Protein AF-R6VUS2-F1 (afdb_monomer_lite)

Structure (mmCIF, N/CA/C/O backbone):
data_AF-R6VUS2-F1
#
_entry.id   AF-R6VUS2-F1
#
loop_
_atom_site.group_PDB
_atom_site.id
_atom_site.type_symbol
_atom_site.label_atom_id
_atom_site.label_alt_id
_atom_site.label_comp_id
_atom_site.label_asym_id
_atom_site.label_entity_id
_atom_site.label_seq_id
_atom_site.pdbx_PDB_ins_code
_atom_site.Cartn_x
_atom_site.Cartn_y
_atom_site.Cartn_z
_atom_site.occupancy
_atom_site.B_iso_or_equiv
_atom_site.auth_seq_id
_atom_site.auth_comp_id
_atom_site.auth_asym_id
_atom_site.auth_atom_id
_atom_site.pdbx_PDB_model_num
ATOM 1 N N . MET A 1 1 ? 13.619 -43.201 13.641 1.00 52.66 1 MET A N 1
ATOM 2 C CA . MET A 1 1 ? 14.457 -43.171 12.416 1.00 52.66 1 MET A CA 1
ATOM 3 C C . MET A 1 1 ? 14.618 -41.769 11.787 1.00 52.66 1 MET A C 1
ATOM 5 O O . MET A 1 1 ? 14.800 -41.668 10.583 1.00 52.66 1 MET A O 1
ATOM 9 N N . ALA A 1 2 ? 14.628 -40.677 12.569 1.00 48.00 2 ALA A N 1
ATOM 10 C CA . ALA A 1 2 ? 14.890 -39.317 12.052 1.00 48.00 2 ALA A CA 1
ATOM 11 C C . ALA A 1 2 ? 16.218 -38.716 12.563 1.00 48.00 2 ALA A C 1
ATOM 13 O O . ALA A 1 2 ? 16.852 -37.938 11.860 1.00 48.00 2 ALA A O 1
ATOM 14 N N . GLY A 1 3 ? 16.709 -39.147 13.734 1.00 49.22 3 GLY A N 1
ATOM 15 C CA . GLY A 1 3 ? 17.980 -38.662 14.292 1.00 49.22 3 GLY A CA 1
ATOM 16 C C . GLY A 1 3 ? 19.240 -39.183 13.586 1.00 49.22 3 GLY A C 1
ATOM 17 O O . GLY A 1 3 ? 20.263 -38.506 13.596 1.00 49.22 3 GLY A O 1
ATOM 18 N N . LEU A 1 4 ? 19.175 -40.353 12.935 1.00 50.75 4 LEU A N 1
ATOM 19 C CA . LEU A 1 4 ? 20.341 -40.953 12.269 1.00 50.75 4 LEU A CA 1
ATOM 20 C C . LEU A 1 4 ? 20.670 -40.274 10.927 1.00 50.75 4 LEU A C 1
ATOM 22 O O . LEU A 1 4 ? 21.834 -40.155 10.569 1.00 50.75 4 LEU A O 1
ATOM 26 N N . ARG A 1 5 ? 19.655 -39.771 10.208 1.00 51.59 5 ARG A N 1
ATOM 27 C CA . ARG A 1 5 ? 19.826 -39.120 8.895 1.00 51.59 5 ARG A CA 1
ATOM 28 C C . ARG A 1 5 ? 20.395 -37.703 9.008 1.00 51.59 5 ARG A C 1
ATOM 30 O O . ARG A 1 5 ? 21.148 -37.281 8.140 1.00 51.59 5 ARG A O 1
ATOM 37 N N . PHE A 1 6 ? 20.101 -37.005 10.106 1.00 54.31 6 PHE A N 1
ATOM 38 C CA . PHE A 1 6 ? 20.651 -35.674 10.370 1.00 54.31 6 PHE A CA 1
ATOM 39 C C . PHE A 1 6 ? 22.139 -35.730 10.751 1.00 54.31 6 PHE A C 1
ATOM 41 O O . PHE A 1 6 ? 22.929 -34.921 10.277 1.00 54.31 6 PHE A O 1
ATOM 48 N N . LYS A 1 7 ? 22.556 -36.742 11.526 1.00 53.44 7 LYS A N 1
ATOM 49 C CA . LYS A 1 7 ? 23.974 -36.932 11.882 1.00 53.44 7 LYS A CA 1
ATOM 50 C C . LYS A 1 7 ? 24.839 -37.356 10.688 1.00 53.44 7 LYS A C 1
ATOM 52 O O . LYS A 1 7 ? 25.991 -36.947 10.610 1.00 53.44 7 LYS A O 1
ATOM 57 N N . LEU A 1 8 ? 24.276 -38.105 9.736 1.00 51.94 8 LEU A N 1
ATOM 58 C CA . LEU A 1 8 ? 24.976 -38.536 8.518 1.00 51.94 8 LEU A CA 1
ATOM 59 C C . LEU A 1 8 ? 25.176 -37.388 7.511 1.00 51.94 8 LEU A C 1
ATOM 61 O O . LEU A 1 8 ? 26.217 -37.318 6.869 1.00 51.94 8 LEU A O 1
ATOM 65 N N . LEU A 1 9 ? 24.228 -36.445 7.433 1.00 54.88 9 LEU A N 1
ATOM 66 C CA . LEU A 1 9 ? 24.361 -35.231 6.614 1.00 54.88 9 LEU A CA 1
ATOM 67 C C . LEU A 1 9 ? 25.380 -34.233 7.182 1.00 54.88 9 LEU A C 1
ATOM 69 O O . LEU A 1 9 ? 26.104 -33.602 6.418 1.00 54.88 9 LEU A O 1
ATOM 73 N N . VAL A 1 10 ? 25.486 -34.128 8.510 1.00 60.00 10 VAL A N 1
ATOM 74 C CA . VAL A 1 10 ? 26.499 -33.275 9.158 1.00 60.00 10 VAL A CA 1
ATOM 75 C C . VAL A 1 10 ? 27.907 -33.872 9.020 1.00 60.00 10 VAL A C 1
ATOM 77 O O . VAL A 1 10 ? 28.860 -33.129 8.810 1.00 60.00 10 VAL A O 1
ATOM 80 N N . LEU A 1 11 ? 28.045 -35.204 9.043 1.00 48.25 11 LEU A N 1
ATOM 81 C CA . LEU A 1 11 ? 29.319 -35.884 8.765 1.00 48.25 11 LEU A CA 1
ATOM 82 C C . LEU A 1 11 ? 29.769 -35.729 7.301 1.00 48.25 11 LEU A C 1
ATOM 84 O O . LEU A 1 11 ? 30.950 -35.506 7.054 1.00 48.25 11 LEU A O 1
ATOM 88 N N . LEU A 1 12 ? 28.841 -35.757 6.339 1.00 51.31 12 LEU A N 1
ATOM 89 C CA . LEU A 1 12 ? 29.147 -35.518 4.920 1.00 51.31 12 LEU A CA 1
ATOM 90 C C . LEU A 1 12 ? 29.559 -34.065 4.631 1.00 51.31 12 LEU A C 1
ATOM 92 O O . LEU A 1 12 ? 30.452 -33.842 3.820 1.00 51.31 12 LEU A O 1
ATOM 96 N N . ALA A 1 13 ? 28.974 -33.088 5.333 1.00 49.59 13 ALA A N 1
ATOM 97 C CA . ALA A 1 13 ? 29.361 -31.679 5.224 1.00 49.59 13 ALA A CA 1
ATOM 98 C C . ALA A 1 13 ? 30.714 -31.366 5.899 1.00 49.59 13 ALA A C 1
ATOM 100 O O . ALA A 1 13 ? 31.415 -30.443 5.484 1.00 49.59 13 ALA A O 1
ATOM 101 N N . ALA A 1 14 ? 31.110 -32.142 6.913 1.00 47.12 14 ALA A N 1
ATOM 102 C CA . ALA A 1 14 ? 32.414 -32.002 7.561 1.00 47.12 14 ALA A CA 1
ATOM 103 C C . ALA A 1 14 ? 33.563 -32.573 6.705 1.00 47.12 14 ALA A C 1
ATOM 105 O O . ALA A 1 14 ? 34.661 -32.023 6.717 1.00 47.12 14 ALA A O 1
ATOM 106 N N . CYS A 1 15 ? 33.318 -33.618 5.903 1.00 42.50 15 CYS A N 1
ATOM 107 C CA . CYS A 1 15 ? 34.338 -34.198 5.020 1.00 42.50 15 CYS A CA 1
ATOM 108 C C . CYS A 1 15 ? 34.670 -33.335 3.787 1.00 42.50 15 CYS A C 1
ATOM 110 O O . CYS A 1 15 ? 35.745 -33.491 3.217 1.00 42.50 15 CYS A O 1
ATOM 112 N N . THR A 1 16 ? 33.808 -32.395 3.388 1.00 48.53 16 THR A N 1
ATOM 113 C CA . THR A 1 16 ? 34.074 -31.483 2.256 1.00 48.53 16 THR A CA 1
ATOM 114 C C . THR A 1 16 ? 34.895 -30.245 2.629 1.00 48.53 16 THR A C 1
ATOM 116 O O . THR A 1 16 ? 35.288 -29.491 1.746 1.00 48.53 16 THR A O 1
ATOM 119 N N . LEU A 1 17 ? 35.178 -30.032 3.919 1.00 41.56 17 LEU A N 1
ATOM 120 C CA . LEU A 1 17 ? 35.968 -28.897 4.421 1.00 41.56 17 LEU A CA 1
ATOM 121 C C . LEU A 1 17 ? 37.451 -29.239 4.657 1.00 41.56 17 LEU A C 1
ATOM 123 O O . LEU A 1 17 ? 38.183 -28.438 5.232 1.00 41.56 17 LEU A O 1
ATOM 127 N N . TRP A 1 18 ? 37.900 -30.415 4.207 1.00 40.88 18 TRP A N 1
ATOM 128 C CA . TRP A 1 18 ? 39.264 -30.921 4.415 1.00 40.88 18 TRP A CA 1
ATOM 129 C C . TRP A 1 18 ? 39.980 -31.323 3.117 1.00 40.88 18 TRP A C 1
ATOM 131 O O . TRP A 1 18 ? 40.855 -32.185 3.115 1.00 40.88 18 TRP A O 1
ATOM 141 N N . LEU A 1 19 ? 39.629 -30.680 2.001 1.00 40.00 19 LEU A N 1
ATOM 142 C CA . LEU A 1 19 ? 40.440 -30.723 0.784 1.00 40.00 19 LEU A CA 1
ATOM 143 C C . LEU A 1 19 ? 41.383 -29.510 0.783 1.00 40.00 19 LEU A C 1
ATOM 145 O O . LEU A 1 19 ? 40.893 -28.379 0.835 1.00 40.00 19 LEU A O 1
ATOM 149 N N . PRO A 1 20 ? 42.715 -29.700 0.746 1.00 38.03 20 PRO A N 1
ATOM 150 C CA . PRO A 1 20 ? 43.631 -28.585 0.586 1.00 38.03 20 PRO A CA 1
ATOM 151 C C . PRO A 1 20 ? 43.465 -28.010 -0.824 1.00 38.03 20 PRO A C 1
ATOM 153 O O . PRO A 1 20 ? 43.465 -28.733 -1.819 1.00 38.03 20 PRO A O 1
ATOM 156 N N . ALA A 1 21 ? 43.297 -26.694 -0.894 1.00 49.09 21 ALA A N 1
ATOM 157 C CA . ALA A 1 21 ? 43.371 -25.939 -2.131 1.00 49.09 21 ALA A CA 1
ATOM 158 C C . ALA A 1 21 ? 44.828 -25.940 -2.612 1.00 49.09 21 ALA A C 1
ATOM 160 O O . ALA A 1 21 ? 45.672 -25.293 -1.992 1.00 49.09 21 ALA A O 1
ATOM 161 N N . GLU A 1 22 ? 45.136 -26.651 -3.698 1.00 38.44 22 GLU A N 1
ATOM 162 C CA . GLU A 1 22 ? 46.419 -26.460 -4.372 1.00 38.44 22 GLU A CA 1
ATOM 163 C C . GLU A 1 22 ? 46.336 -25.280 -5.336 1.00 38.44 22 GLU A C 1
ATOM 165 O O . GLU A 1 22 ? 45.562 -25.237 -6.295 1.00 38.44 22 GLU A O 1
ATOM 170 N N . ALA A 1 23 ? 47.136 -24.285 -4.977 1.00 38.50 23 ALA A N 1
ATOM 171 C CA . ALA A 1 23 ? 47.310 -23.014 -5.626 1.00 38.50 23 ALA A CA 1
ATOM 172 C C . ALA A 1 23 ? 48.333 -23.094 -6.765 1.00 38.50 23 ALA A C 1
ATOM 174 O O . ALA A 1 23 ? 49.226 -23.940 -6.796 1.00 38.50 23 ALA A O 1
ATOM 175 N N . GLN A 1 24 ? 48.208 -22.115 -7.662 1.00 47.03 24 GLN A N 1
ATOM 176 C CA . GLN A 1 24 ? 49.230 -21.644 -8.593 1.00 47.03 24 GLN A CA 1
ATOM 177 C C . GLN A 1 24 ? 50.642 -21.754 -8.005 1.00 47.03 24 GLN A C 1
ATOM 179 O O . GLN A 1 24 ? 50.933 -21.121 -6.989 1.00 47.03 24 GLN A O 1
ATOM 184 N N . LEU A 1 25 ? 51.552 -22.450 -8.691 1.00 34.97 25 LEU A N 1
ATOM 185 C CA . LEU A 1 25 ? 52.969 -22.411 -8.341 1.00 34.97 25 LEU A CA 1
ATOM 186 C C . LEU A 1 25 ? 53.806 -21.677 -9.385 1.00 34.97 25 LEU A C 1
ATOM 188 O O . LEU A 1 25 ? 53.817 -21.973 -10.580 1.00 34.97 25 LEU A O 1
ATOM 192 N N . HIS A 1 26 ? 54.474 -20.659 -8.849 1.00 33.38 26 HIS A N 1
ATOM 193 C CA . HIS A 1 26 ? 55.425 -19.757 -9.466 1.00 33.38 26 HIS A CA 1
ATOM 194 C C . HIS A 1 26 ? 56.708 -20.473 -9.907 1.00 33.38 26 HIS A C 1
ATOM 196 O O . HIS A 1 26 ? 57.169 -21.431 -9.289 1.00 33.38 26 HIS A O 1
ATOM 202 N N . ARG A 1 27 ? 57.330 -19.919 -10.955 1.00 43.28 27 ARG A N 1
ATOM 203 C CA . ARG A 1 27 ? 58.706 -20.216 -11.377 1.00 43.28 27 ARG A CA 1
ATOM 204 C C . ARG A 1 27 ? 59.709 -19.843 -10.277 1.00 43.28 27 ARG A C 1
ATOM 206 O O . ARG A 1 27 ? 59.643 -18.740 -9.746 1.00 43.28 27 ARG A O 1
ATOM 213 N N . GLY A 1 28 ? 60.706 -20.698 -10.044 1.00 33.56 28 GLY A N 1
ATOM 214 C CA . GLY A 1 28 ? 61.878 -20.399 -9.214 1.00 33.56 28 GLY A CA 1
ATOM 215 C C . GLY A 1 28 ? 63.003 -21.422 -9.407 1.00 33.56 28 GLY A C 1
ATOM 216 O O . GLY A 1 28 ? 62.738 -22.590 -9.660 1.00 33.56 28 GLY A O 1
ATOM 217 N N . ALA A 1 29 ? 64.255 -20.963 -9.369 1.00 37.38 29 ALA A N 1
ATOM 218 C CA . ALA A 1 29 ? 65.429 -21.620 -9.940 1.00 37.38 29 ALA A CA 1
ATOM 219 C C . ALA A 1 29 ? 66.242 -22.523 -8.980 1.00 37.38 29 ALA A C 1
ATOM 221 O O . ALA A 1 29 ? 66.382 -22.217 -7.804 1.00 37.38 29 ALA A O 1
ATOM 222 N N . ARG A 1 30 ? 66.912 -23.518 -9.593 1.00 35.72 30 ARG A N 1
ATOM 223 C CA . ARG A 1 30 ? 68.215 -24.150 -9.256 1.00 35.72 30 ARG A CA 1
ATOM 224 C C . ARG A 1 30 ? 68.375 -25.091 -8.030 1.00 35.72 30 ARG A C 1
ATOM 226 O O . ARG A 1 30 ? 68.381 -24.675 -6.884 1.00 35.72 30 ARG A O 1
ATOM 233 N N . THR A 1 31 ? 68.734 -26.337 -8.391 1.00 39.16 31 THR A N 1
ATOM 234 C CA . THR A 1 31 ? 69.822 -27.225 -7.888 1.00 39.16 31 THR A CA 1
ATOM 235 C C . THR A 1 31 ? 69.866 -27.697 -6.427 1.00 39.16 31 THR A C 1
ATOM 237 O O . THR A 1 31 ? 70.234 -26.922 -5.556 1.00 39.16 31 THR A O 1
ATOM 240 N N . LEU A 1 32 ? 69.775 -29.023 -6.212 1.00 33.09 32 LEU A N 1
ATOM 241 C CA . LEU A 1 32 ? 70.903 -29.867 -5.756 1.00 33.09 32 LEU A CA 1
ATOM 242 C C . LEU A 1 32 ? 70.599 -31.377 -5.882 1.00 33.09 32 LEU A C 1
ATOM 244 O O . LEU A 1 32 ? 69.456 -31.799 -5.991 1.00 33.09 32 LEU A O 1
ATOM 248 N N . VAL A 1 33 ? 71.681 -32.153 -5.952 1.00 47.94 33 VAL A N 1
ATOM 249 C CA . VAL A 1 33 ? 71.861 -33.473 -6.579 1.00 47.94 33 VAL A CA 1
ATOM 250 C C . VAL A 1 33 ? 72.076 -34.581 -5.540 1.00 47.94 33 VAL A C 1
ATOM 252 O O . VAL A 1 33 ? 72.801 -34.349 -4.578 1.00 47.94 33 VAL A O 1
ATOM 255 N N . ARG A 1 34 ? 71.566 -35.796 -5.811 1.00 36.44 34 ARG A N 1
ATOM 256 C CA . ARG A 1 34 ? 72.145 -37.152 -5.564 1.00 36.44 34 ARG A CA 1
ATOM 257 C C . ARG A 1 34 ? 70.986 -38.149 -5.466 1.00 36.44 34 ARG A C 1
ATOM 259 O O . ARG A 1 34 ? 70.006 -37.864 -4.806 1.00 36.44 34 ARG A O 1
ATOM 266 N N . GLY A 1 35 ? 71.005 -39.343 -6.028 1.00 40.97 35 GLY A N 1
ATOM 267 C CA . GLY A 1 35 ? 71.994 -40.074 -6.796 1.00 40.97 35 GLY A CA 1
ATOM 268 C C . GLY A 1 35 ? 71.340 -41.424 -7.076 1.00 40.97 35 GLY A C 1
ATOM 269 O O . GLY A 1 35 ? 71.071 -42.181 -6.153 1.00 40.97 35 GLY A O 1
ATOM 270 N N . GLY A 1 36 ? 71.029 -41.682 -8.337 1.00 38.06 36 GLY A N 1
ATOM 271 C CA . GLY A 1 36 ? 70.563 -42.967 -8.836 1.00 38.06 36 GLY A CA 1
ATOM 272 C C . GLY A 1 36 ? 71.149 -43.088 -10.227 1.00 38.06 36 GLY A C 1
ATOM 273 O O . GLY A 1 36 ? 70.989 -42.170 -11.032 1.00 38.06 36 GLY A O 1
ATOM 274 N N . GLN A 1 37 ? 71.945 -44.129 -10.455 1.00 40.22 37 GLN A N 1
ATOM 275 C CA . GLN A 1 37 ? 72.595 -44.365 -11.737 1.00 40.22 37 GLN A CA 1
ATOM 276 C C . GLN A 1 37 ? 71.532 -44.375 -12.839 1.00 40.22 37 GLN A C 1
ATOM 278 O O . GLN A 1 37 ? 70.683 -45.259 -12.881 1.00 40.22 37 GLN A O 1
ATOM 283 N N . PHE A 1 38 ? 71.574 -43.375 -13.718 1.00 38.44 38 PHE A N 1
ATOM 284 C CA . PHE A 1 38 ? 70.884 -43.459 -14.994 1.00 38.44 38 PHE A CA 1
ATOM 285 C C . PHE A 1 38 ? 71.648 -44.470 -15.843 1.00 38.44 38 PHE A C 1
ATOM 287 O O . PHE A 1 38 ? 72.820 -44.243 -16.166 1.00 38.44 38 PHE A O 1
ATOM 294 N N . GLU A 1 39 ? 70.991 -45.572 -16.200 1.00 45.97 39 GLU A N 1
ATOM 295 C CA . GLU A 1 39 ? 71.423 -46.384 -17.332 1.00 45.97 39 GLU A CA 1
ATOM 296 C C . GLU A 1 39 ? 71.549 -45.450 -18.536 1.00 45.97 39 GLU A C 1
ATOM 298 O O . GLU A 1 39 ? 70.595 -44.775 -18.932 1.00 45.97 39 GLU A O 1
ATOM 303 N N . LYS A 1 40 ? 72.763 -45.342 -19.084 1.00 42.47 40 LYS A N 1
ATOM 304 C CA . LYS A 1 40 ? 72.964 -44.653 -20.355 1.00 42.47 40 LYS A CA 1
ATOM 305 C C . LYS A 1 40 ? 72.230 -45.477 -21.412 1.00 42.47 40 LYS A C 1
ATOM 307 O O . LYS A 1 40 ? 72.618 -46.628 -21.606 1.00 42.47 40 LYS A O 1
ATOM 312 N N . PRO A 1 41 ? 71.207 -44.931 -22.089 1.00 51.41 41 PRO A N 1
ATOM 313 C CA . PRO A 1 41 ? 70.565 -45.660 -23.162 1.00 51.41 41 PRO A CA 1
ATOM 314 C C . PRO A 1 41 ? 71.579 -45.825 -24.291 1.00 51.41 41 PRO A C 1
ATOM 316 O O . PRO A 1 41 ? 72.251 -44.869 -24.695 1.00 51.41 41 PRO A O 1
ATOM 319 N N . ASP A 1 42 ? 71.700 -47.062 -24.748 1.00 49.88 42 ASP A N 1
ATOM 320 C CA . ASP A 1 42 ? 72.625 -47.482 -25.784 1.00 49.88 42 ASP A CA 1
ATOM 321 C C . ASP A 1 42 ? 72.345 -46.696 -27.079 1.00 49.88 42 ASP A C 1
ATOM 323 O O . ASP A 1 42 ? 71.223 -46.670 -27.599 1.00 49.88 42 ASP A O 1
ATOM 327 N N . SER A 1 43 ? 73.348 -45.982 -27.591 1.00 55.09 43 SER A N 1
ATOM 328 C CA . SER A 1 43 ? 73.176 -45.003 -28.676 1.00 55.09 43 SER A CA 1
ATOM 329 C C . SER A 1 43 ? 72.853 -45.641 -30.033 1.00 55.09 43 SER A C 1
ATOM 331 O O . SER A 1 43 ? 72.500 -44.927 -30.974 1.00 55.09 43 SER A O 1
ATOM 333 N N . LEU A 1 44 ? 72.897 -46.973 -30.130 1.00 50.31 44 LEU A N 1
ATOM 334 C CA . LEU A 1 44 ? 72.596 -47.735 -31.343 1.00 50.31 44 LEU A CA 1
ATOM 335 C C . LEU A 1 44 ? 71.118 -48.152 -31.485 1.00 50.31 44 LEU A C 1
ATOM 337 O O . LEU A 1 44 ? 70.710 -48.545 -32.578 1.00 50.31 44 LEU A O 1
ATOM 341 N N . GLN A 1 45 ? 70.277 -48.010 -30.449 1.00 49.25 45 GLN A N 1
ATOM 342 C CA . GLN A 1 45 ? 68.838 -48.334 -30.544 1.00 49.25 45 GLN A CA 1
ATOM 343 C C . GLN A 1 45 ? 67.974 -47.190 -31.112 1.00 49.25 45 GLN A C 1
ATOM 345 O O . GLN A 1 45 ? 66.889 -47.423 -31.644 1.00 49.25 45 GLN A O 1
ATOM 350 N N . ARG A 1 46 ? 68.474 -45.946 -31.100 1.00 50.25 46 ARG A N 1
ATOM 351 C CA . ARG A 1 46 ? 67.700 -44.746 -31.483 1.00 50.25 46 ARG A CA 1
ATOM 352 C C . ARG A 1 46 ? 67.334 -44.679 -32.977 1.00 50.25 46 ARG A C 1
ATOM 354 O O . ARG A 1 46 ? 66.373 -44.004 -33.349 1.00 50.25 46 ARG A O 1
ATOM 361 N N . GLN A 1 47 ? 68.067 -45.378 -33.845 1.00 51.47 47 GLN A N 1
ATOM 362 C CA . GLN A 1 47 ? 67.834 -45.332 -35.295 1.00 51.47 47 GLN A CA 1
ATOM 363 C C . GLN A 1 47 ? 66.775 -46.320 -35.802 1.00 51.47 47 GLN A C 1
ATOM 365 O O . GLN A 1 47 ? 66.199 -46.074 -36.858 1.00 51.47 47 GLN A O 1
ATOM 370 N N . ARG A 1 48 ? 66.473 -47.401 -35.069 1.00 53.94 48 ARG A N 1
ATOM 371 C CA . ARG A 1 48 ? 65.465 -48.390 -35.502 1.00 53.94 48 ARG A CA 1
ATOM 372 C C . ARG A 1 48 ? 64.054 -48.051 -35.015 1.00 53.94 48 ARG A C 1
ATOM 374 O O . ARG A 1 48 ? 63.100 -48.253 -35.761 1.00 53.94 48 ARG A O 1
ATOM 381 N N . ASP A 1 49 ? 63.930 -47.432 -33.841 1.00 55.25 49 ASP A N 1
ATOM 382 C CA . ASP A 1 49 ? 62.619 -47.094 -33.267 1.00 55.25 49 ASP A CA 1
ATOM 383 C C . ASP A 1 49 ? 62.094 -45.712 -33.671 1.00 55.25 49 ASP A C 1
ATOM 385 O O . ASP A 1 49 ? 60.889 -45.481 -33.635 1.00 55.25 49 ASP A O 1
ATOM 389 N N . SER A 1 50 ? 62.949 -44.797 -34.138 1.00 62.50 50 SER A N 1
ATOM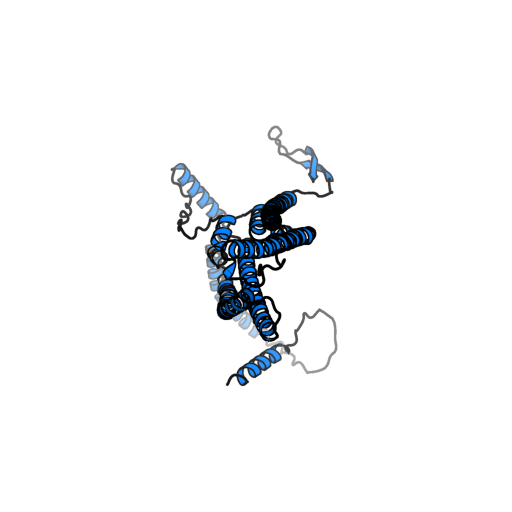 390 C CA . SER A 1 50 ? 62.499 -43.485 -34.634 1.00 62.50 50 SER A CA 1
ATOM 391 C C . SER A 1 50 ? 61.682 -43.592 -35.920 1.00 62.50 50 SER A C 1
ATOM 393 O O . SER A 1 50 ? 60.717 -42.850 -36.082 1.00 62.50 50 SER A O 1
ATOM 395 N N . LEU A 1 51 ? 62.007 -44.545 -36.798 1.00 64.81 51 LEU A N 1
ATOM 396 C CA . LEU A 1 51 ? 61.215 -44.819 -37.998 1.00 64.81 51 LEU A CA 1
ATOM 397 C C . LEU A 1 51 ? 59.855 -45.416 -37.643 1.00 64.81 51 LEU A C 1
ATOM 399 O O . LEU A 1 51 ? 58.846 -44.961 -38.166 1.00 64.81 51 LEU A O 1
ATOM 403 N N . ARG A 1 52 ? 59.812 -46.359 -36.697 1.00 66.69 52 ARG A N 1
ATOM 404 C CA . ARG A 1 52 ? 58.564 -46.999 -36.266 1.00 66.69 52 ARG A CA 1
ATOM 405 C C . ARG A 1 52 ? 57.650 -46.031 -35.515 1.00 66.69 52 ARG A C 1
ATOM 407 O O . ARG A 1 52 ? 56.447 -46.022 -35.740 1.00 66.69 52 ARG A O 1
ATOM 414 N N . VAL A 1 53 ? 58.218 -45.165 -34.676 1.00 70.94 53 VAL A N 1
ATOM 415 C CA . VAL A 1 53 ? 57.478 -44.090 -34.000 1.00 70.94 53 VAL A CA 1
ATOM 416 C C . VAL A 1 53 ? 57.016 -43.025 -34.997 1.00 70.94 53 VAL A C 1
ATOM 418 O O . VAL A 1 53 ? 55.881 -42.572 -34.899 1.00 70.94 53 VAL A O 1
ATOM 421 N N . ALA A 1 54 ? 57.837 -42.649 -35.983 1.00 73.50 54 ALA A N 1
ATOM 422 C CA . ALA A 1 54 ? 57.433 -41.714 -37.036 1.00 73.50 54 ALA A CA 1
ATOM 423 C C . ALA A 1 54 ? 56.341 -42.298 -37.946 1.00 73.50 54 ALA A C 1
ATOM 425 O O . ALA A 1 54 ? 55.457 -41.573 -38.397 1.00 73.50 54 ALA A O 1
ATOM 426 N N . GLU A 1 55 ? 56.378 -43.604 -38.197 1.00 78.25 55 GLU A N 1
ATOM 427 C CA . GLU A 1 55 ? 55.363 -44.324 -38.958 1.00 78.25 55 GLU A CA 1
ATOM 428 C C . GLU A 1 55 ? 54.045 -44.412 -38.184 1.00 78.25 55 GLU A C 1
ATOM 430 O O . GLU A 1 55 ? 53.002 -44.065 -38.731 1.00 78.25 55 GLU A O 1
ATOM 435 N N . ILE A 1 56 ? 54.089 -44.738 -36.889 1.00 78.31 56 ILE A N 1
ATOM 436 C CA . ILE A 1 56 ? 52.915 -44.710 -36.003 1.00 78.31 56 ILE A CA 1
ATOM 437 C C . ILE A 1 56 ? 52.349 -43.288 -35.886 1.00 78.31 56 ILE A C 1
ATOM 439 O O . ILE A 1 56 ? 51.140 -43.099 -35.978 1.00 78.31 56 ILE A O 1
ATOM 443 N N . ALA A 1 57 ? 53.201 -42.269 -35.747 1.00 76.38 57 ALA A N 1
ATOM 444 C CA . ALA A 1 57 ? 52.767 -40.875 -35.700 1.00 76.38 57 ALA A CA 1
ATOM 445 C C . ALA A 1 57 ? 52.114 -40.432 -37.018 1.00 76.38 57 ALA A C 1
ATOM 447 O O . ALA A 1 57 ? 51.100 -39.743 -36.986 1.00 76.38 57 ALA A O 1
ATOM 448 N N . ARG A 1 58 ? 52.636 -40.865 -38.175 1.00 78.19 58 ARG A N 1
ATOM 449 C CA . ARG A 1 58 ? 51.999 -40.621 -39.480 1.00 78.19 58 ARG A CA 1
ATOM 450 C C . ARG A 1 58 ? 50.685 -41.371 -39.642 1.00 78.19 58 ARG A C 1
ATOM 452 O O . ARG A 1 58 ? 49.761 -40.818 -40.226 1.00 78.19 58 ARG A O 1
ATOM 459 N N . GLN A 1 59 ? 50.590 -42.597 -39.136 1.00 81.06 59 GLN A N 1
ATOM 460 C CA . GLN A 1 59 ? 49.339 -43.354 -39.142 1.00 81.06 59 GLN A CA 1
ATOM 461 C C . GLN A 1 59 ? 48.284 -42.645 -38.288 1.00 81.06 59 GLN A C 1
ATOM 463 O O . GLN A 1 59 ? 47.186 -42.396 -38.776 1.00 81.06 59 GLN A O 1
ATOM 468 N N . ILE A 1 60 ? 48.642 -42.208 -37.078 1.00 77.06 60 ILE A N 1
ATOM 469 C CA . ILE A 1 60 ? 47.755 -41.432 -36.202 1.00 77.06 60 ILE A CA 1
ATOM 470 C C . ILE A 1 60 ? 47.354 -40.102 -36.856 1.00 77.06 60 ILE A C 1
ATOM 472 O O . ILE A 1 60 ? 46.169 -39.790 -36.891 1.00 77.06 60 ILE A O 1
ATOM 476 N N . ASP A 1 61 ? 48.302 -39.351 -37.425 1.00 79.31 61 ASP A N 1
ATOM 477 C CA . ASP A 1 61 ? 48.017 -38.086 -38.119 1.00 79.31 61 ASP A CA 1
ATOM 478 C C . ASP A 1 61 ? 47.094 -38.303 -39.328 1.00 79.31 61 ASP A C 1
ATOM 480 O O . ASP A 1 61 ? 46.160 -37.538 -39.545 1.00 79.31 61 ASP A O 1
ATOM 484 N N . SER A 1 62 ? 47.285 -39.392 -40.082 1.00 78.75 62 SER A N 1
ATOM 485 C CA . SER A 1 62 ? 46.428 -39.737 -41.222 1.00 78.75 62 SER A CA 1
ATOM 486 C C . SER A 1 62 ? 45.006 -40.126 -40.813 1.00 78.75 62 SER A C 1
ATOM 488 O O . SER A 1 62 ? 44.059 -39.737 -41.495 1.00 78.75 62 SER A O 1
ATOM 490 N N . MET A 1 63 ? 44.848 -40.834 -39.688 1.00 77.88 63 MET A N 1
ATOM 491 C CA . MET A 1 63 ? 43.539 -41.194 -39.139 1.00 77.88 63 MET A CA 1
ATOM 492 C C . MET A 1 63 ? 42.823 -39.954 -38.598 1.00 77.88 63 MET A C 1
ATOM 494 O O . MET A 1 63 ? 41.670 -39.714 -38.940 1.00 77.88 63 MET A O 1
ATOM 498 N N . ALA A 1 64 ? 43.534 -39.112 -37.844 1.00 76.25 64 ALA A N 1
ATOM 499 C CA . ALA A 1 64 ? 42.977 -37.890 -37.275 1.00 76.25 64 ALA A CA 1
ATOM 500 C C . ALA A 1 64 ? 42.593 -36.860 -38.352 1.00 76.25 64 ALA A C 1
ATOM 502 O O . ALA A 1 64 ? 41.648 -36.098 -38.170 1.00 76.25 64 ALA A O 1
ATOM 503 N N . ARG A 1 65 ? 43.286 -36.833 -39.500 1.00 79.69 65 ARG A N 1
ATOM 504 C CA . ARG A 1 65 ? 43.008 -35.885 -40.593 1.00 79.69 65 ARG A CA 1
ATOM 505 C C . ARG A 1 65 ? 41.587 -36.003 -41.143 1.00 79.69 65 ARG A C 1
ATOM 507 O O . ARG A 1 65 ? 41.010 -34.988 -41.525 1.00 79.69 65 ARG A O 1
ATOM 514 N N . ALA A 1 66 ? 41.047 -37.221 -41.204 1.00 77.12 66 ALA A N 1
ATOM 515 C CA . ALA A 1 66 ? 39.688 -37.463 -41.677 1.00 77.12 66 ALA A CA 1
ATOM 516 C C . ALA A 1 66 ? 38.654 -36.889 -40.697 1.00 77.12 66 ALA A C 1
ATOM 518 O O . ALA A 1 66 ? 37.747 -36.171 -41.120 1.00 77.12 66 ALA A O 1
ATOM 519 N N . ASP A 1 67 ? 38.859 -37.114 -39.398 1.00 76.94 67 ASP A N 1
ATOM 520 C CA . ASP A 1 67 ? 37.994 -36.593 -38.336 1.00 76.94 67 ASP A CA 1
ATOM 521 C C . ASP A 1 67 ? 38.064 -35.058 -38.259 1.00 76.94 67 ASP A C 1
ATOM 523 O O . ASP A 1 67 ? 37.035 -34.386 -38.247 1.00 76.94 67 ASP A O 1
ATOM 527 N N . TYR A 1 68 ? 39.264 -34.471 -38.341 1.00 81.44 68 TYR A N 1
ATOM 528 C CA . TYR A 1 68 ? 39.435 -33.012 -38.367 1.00 81.44 68 TYR A CA 1
ATOM 529 C C . TYR A 1 68 ? 38.805 -32.350 -39.599 1.00 81.44 68 TYR A C 1
ATOM 531 O O . TYR A 1 68 ? 38.295 -31.229 -39.508 1.00 81.44 68 TYR A O 1
ATOM 539 N N . ALA A 1 69 ? 38.846 -33.013 -40.758 1.00 81.56 69 ALA A N 1
ATOM 540 C CA . ALA A 1 69 ? 38.219 -32.514 -41.978 1.00 81.56 69 ALA A CA 1
ATOM 541 C C . ALA A 1 69 ? 36.687 -32.565 -41.884 1.00 81.56 69 ALA A C 1
ATOM 543 O O . ALA A 1 69 ? 36.024 -31.611 -42.295 1.00 81.56 69 ALA A O 1
ATOM 544 N N . ALA A 1 70 ? 36.133 -33.634 -41.304 1.00 81.88 70 ALA A N 1
ATOM 545 C CA . ALA A 1 70 ? 34.702 -33.763 -41.045 1.00 81.88 70 ALA A CA 1
ATOM 546 C C . ALA A 1 70 ? 34.206 -32.704 -40.047 1.00 81.88 70 ALA A C 1
ATOM 548 O O . ALA A 1 70 ? 33.215 -32.028 -40.325 1.00 81.88 70 ALA A O 1
ATOM 549 N N . ASP A 1 71 ? 34.933 -32.482 -38.949 1.00 81.81 71 ASP A N 1
ATOM 550 C CA . ASP A 1 71 ? 34.604 -31.451 -37.958 1.00 81.81 71 ASP A CA 1
ATOM 551 C C . ASP A 1 71 ? 34.712 -30.042 -38.547 1.00 81.81 71 ASP A C 1
ATOM 553 O O . ASP A 1 71 ? 33.843 -29.198 -38.326 1.00 81.81 71 ASP A O 1
ATOM 557 N N . SER A 1 72 ? 35.735 -29.782 -39.364 1.00 77.31 72 SER A N 1
ATOM 558 C CA . SER A 1 72 ? 35.888 -28.489 -40.040 1.00 77.31 72 SER A CA 1
ATOM 559 C C . SER A 1 72 ? 34.764 -28.232 -41.045 1.00 77.31 72 SER A C 1
ATOM 561 O O . SER A 1 72 ? 34.259 -27.112 -41.126 1.00 77.31 72 SER A O 1
ATOM 563 N N . ALA A 1 73 ? 34.327 -29.262 -41.777 1.00 81.25 73 ALA A N 1
ATOM 564 C CA . ALA A 1 73 ? 33.186 -29.172 -42.684 1.00 81.25 73 ALA A CA 1
ATOM 565 C C . ALA A 1 73 ? 31.864 -28.970 -41.922 1.00 81.25 73 ALA A C 1
ATOM 567 O O . ALA A 1 73 ? 31.031 -28.162 -42.337 1.00 81.25 73 ALA A O 1
ATOM 568 N N . ALA A 1 74 ? 31.691 -29.632 -40.774 1.00 78.38 74 ALA A N 1
ATOM 569 C CA . ALA A 1 74 ? 30.537 -29.442 -39.902 1.00 78.38 74 ALA A CA 1
ATOM 570 C C . ALA A 1 74 ? 30.490 -28.012 -39.333 1.00 78.38 74 ALA A C 1
ATOM 572 O O . ALA A 1 74 ? 29.456 -27.350 -39.425 1.00 78.38 74 ALA A O 1
ATOM 573 N N . VAL A 1 75 ? 31.612 -27.486 -38.832 1.00 77.88 75 VAL A N 1
ATOM 574 C CA . VAL A 1 75 ? 31.716 -26.100 -38.339 1.00 77.88 75 VAL A CA 1
ATOM 575 C C . VAL A 1 75 ? 31.489 -25.089 -39.465 1.00 77.88 75 VAL A C 1
ATOM 577 O O . VAL A 1 75 ? 30.790 -24.101 -39.257 1.00 77.88 75 VAL A O 1
ATOM 580 N N . ALA A 1 76 ? 32.013 -25.342 -40.668 1.00 77.06 76 ALA A N 1
ATOM 581 C CA . ALA A 1 76 ? 31.767 -24.495 -41.833 1.00 77.06 76 ALA A CA 1
ATOM 582 C C . ALA A 1 76 ? 30.282 -24.479 -42.230 1.00 77.06 76 ALA A C 1
ATOM 584 O O . ALA A 1 76 ? 29.749 -23.416 -42.529 1.00 77.06 76 ALA A O 1
ATOM 585 N N . SER A 1 77 ? 29.588 -25.621 -42.155 1.00 73.81 77 SER A N 1
ATOM 586 C CA . SER A 1 77 ? 28.147 -25.700 -42.444 1.00 73.81 77 SER A CA 1
ATOM 587 C C . SER A 1 77 ? 27.269 -24.963 -41.423 1.00 73.81 77 SER A C 1
ATOM 589 O O . SER A 1 77 ? 26.164 -24.535 -41.747 1.00 73.81 77 SER A O 1
ATOM 591 N N . LEU A 1 78 ? 27.765 -24.791 -40.195 1.00 70.31 78 LEU A N 1
ATOM 592 C CA . LEU A 1 78 ? 27.091 -24.056 -39.122 1.00 70.31 78 LEU A CA 1
ATOM 593 C C . LEU A 1 78 ? 27.472 -22.569 -39.091 1.00 70.31 78 LEU A C 1
ATOM 595 O O . LEU A 1 78 ? 26.907 -21.808 -38.303 1.00 70.31 78 LEU A O 1
ATOM 599 N N . ARG A 1 79 ? 28.432 -22.142 -39.920 1.00 74.19 79 ARG A N 1
ATOM 600 C CA . ARG A 1 79 ? 28.932 -20.769 -39.942 1.00 74.19 79 ARG A CA 1
ATOM 601 C C . ARG A 1 79 ? 27.930 -19.862 -40.654 1.00 74.19 79 ARG A C 1
ATOM 603 O O . ARG A 1 79 ? 27.704 -19.975 -41.852 1.00 74.19 79 ARG A O 1
ATOM 610 N N . THR A 1 80 ? 27.356 -18.924 -39.913 1.00 70.75 80 THR A N 1
ATOM 611 C CA . THR A 1 80 ? 26.355 -17.967 -40.415 1.00 70.75 80 THR A CA 1
ATOM 612 C C . THR A 1 80 ? 26.950 -16.706 -41.039 1.00 70.75 80 THR A C 1
ATOM 614 O O . THR A 1 80 ? 26.218 -15.905 -41.613 1.00 70.75 80 THR A O 1
ATOM 617 N N . ASP A 1 81 ? 28.267 -16.534 -40.931 1.00 76.25 81 ASP A N 1
ATOM 618 C CA . ASP A 1 81 ? 28.949 -15.260 -41.183 1.00 76.25 81 ASP A CA 1
ATOM 619 C C . ASP A 1 81 ? 29.723 -15.255 -42.514 1.00 76.25 81 ASP A C 1
ATOM 621 O O . ASP A 1 81 ? 30.609 -14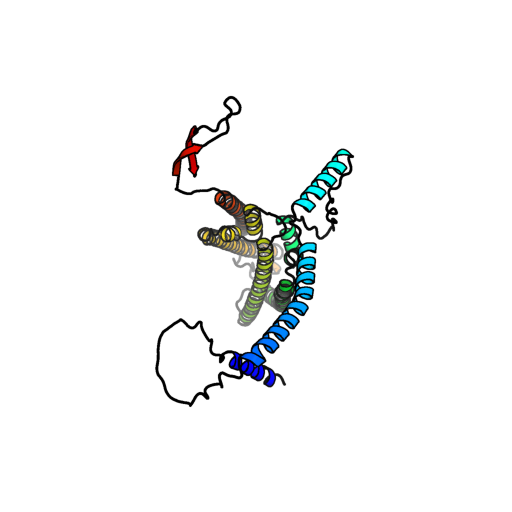.426 -42.721 1.00 76.25 81 ASP A O 1
ATOM 625 N N . ASP A 1 82 ? 29.454 -16.216 -43.402 1.00 80.69 82 ASP A N 1
ATOM 626 C CA . ASP A 1 82 ? 30.097 -16.277 -44.716 1.00 80.69 82 ASP A CA 1
ATOM 627 C C . ASP A 1 82 ? 29.561 -15.161 -45.626 1.00 80.69 82 ASP A C 1
ATOM 629 O O . ASP A 1 82 ? 28.384 -15.142 -45.998 1.00 80.69 82 ASP A O 1
ATOM 633 N N . LEU A 1 83 ? 30.440 -14.221 -45.980 1.00 77.38 83 LEU A N 1
ATOM 634 C CA . LEU A 1 83 ? 30.110 -13.030 -46.761 1.00 77.38 83 LEU A CA 1
ATOM 635 C C . LEU A 1 83 ? 29.483 -13.383 -48.112 1.00 77.38 83 LEU A C 1
ATOM 637 O O . LEU A 1 83 ? 28.517 -12.738 -48.503 1.00 77.38 83 LEU A O 1
ATOM 641 N N . HIS A 1 84 ? 29.970 -14.420 -48.798 1.00 81.38 84 HIS A N 1
ATOM 642 C CA . HIS A 1 84 ? 29.446 -14.803 -50.114 1.00 81.38 84 HIS A CA 1
ATOM 643 C C . HIS A 1 84 ? 28.017 -15.347 -50.039 1.00 81.38 84 HIS A C 1
ATOM 645 O O . HIS A 1 84 ? 27.182 -15.049 -50.897 1.00 81.38 84 HIS A O 1
ATOM 651 N N . LEU A 1 85 ? 27.720 -16.127 -48.997 1.00 81.31 85 LEU A N 1
ATOM 652 C CA . LEU A 1 85 ? 26.383 -16.658 -48.751 1.00 81.31 85 LEU A CA 1
ATOM 653 C C . LEU A 1 85 ? 25.428 -15.524 -48.361 1.00 81.31 85 LEU A C 1
ATOM 655 O O . LEU A 1 85 ? 24.316 -15.448 -48.884 1.00 81.31 85 LEU A O 1
ATOM 659 N N . LEU A 1 86 ? 25.870 -14.613 -47.489 1.00 81.31 86 LEU A N 1
ATOM 660 C CA . LEU A 1 86 ? 25.094 -13.440 -47.085 1.00 81.31 86 LEU A CA 1
ATOM 661 C C . LEU A 1 86 ? 24.780 -12.515 -48.266 1.00 81.31 86 LEU A C 1
ATOM 663 O O . LEU A 1 86 ? 23.640 -12.063 -48.378 1.00 81.31 86 LEU A O 1
ATOM 667 N N . ASP A 1 87 ? 25.748 -12.282 -49.152 1.00 85.12 87 ASP A N 1
ATOM 668 C CA . ASP A 1 87 ? 25.579 -11.457 -50.351 1.00 85.12 87 ASP A CA 1
ATOM 669 C C . ASP A 1 87 ? 24.610 -12.117 -51.346 1.00 85.12 87 ASP A C 1
ATOM 671 O O . ASP A 1 87 ? 23.645 -11.496 -51.789 1.00 85.12 87 ASP A O 1
ATOM 675 N N . SER A 1 88 ? 24.745 -13.432 -51.566 1.00 86.62 88 SER A N 1
ATOM 676 C CA . SER A 1 88 ? 23.816 -14.215 -52.400 1.00 86.62 88 SER A CA 1
ATOM 677 C C . SER A 1 88 ? 22.379 -14.196 -51.854 1.00 86.62 88 SER A C 1
ATOM 679 O O . SER A 1 88 ? 21.409 -14.069 -52.604 1.00 86.62 88 SER A O 1
ATOM 681 N N . LEU A 1 89 ? 22.209 -14.298 -50.530 1.00 83.44 89 LEU A N 1
ATOM 682 C CA . LEU A 1 89 ? 20.899 -14.181 -49.883 1.00 83.44 89 LEU A CA 1
ATOM 683 C C . LEU A 1 89 ? 20.337 -12.757 -49.964 1.00 83.44 89 LEU A C 1
ATOM 685 O O . LEU A 1 89 ? 19.120 -12.590 -50.079 1.00 83.44 89 LEU A O 1
ATOM 689 N N . ALA A 1 90 ? 21.188 -11.734 -49.875 1.00 82.31 90 ALA A N 1
ATOM 690 C CA . ALA A 1 90 ? 20.788 -10.338 -50.016 1.00 82.31 90 ALA A CA 1
ATOM 691 C C . ALA A 1 90 ? 20.314 -10.043 -51.444 1.00 82.31 90 ALA A C 1
ATOM 693 O O . ALA A 1 90 ? 19.251 -9.445 -51.622 1.00 82.31 90 ALA A O 1
ATOM 694 N N . GLU A 1 91 ? 21.033 -10.541 -52.448 1.00 87.19 91 GLU A N 1
ATOM 695 C CA . GLU A 1 91 ? 20.656 -10.428 -53.854 1.00 87.19 91 GLU A CA 1
ATOM 696 C C . GLU A 1 91 ? 19.340 -11.164 -54.146 1.00 87.19 91 GLU A C 1
ATOM 698 O O . GLU A 1 91 ? 18.429 -10.590 -54.746 1.00 87.19 91 GLU A O 1
ATOM 703 N N . ALA A 1 92 ? 19.167 -12.384 -53.626 1.00 85.44 92 ALA A N 1
ATOM 704 C CA . ALA A 1 92 ? 17.915 -13.132 -53.747 1.00 85.44 92 ALA A CA 1
ATOM 705 C C . ALA A 1 92 ? 16.726 -12.398 -53.096 1.00 85.44 92 ALA A C 1
ATOM 707 O O . ALA A 1 92 ? 15.640 -12.324 -53.676 1.00 85.44 92 ALA A O 1
ATOM 708 N N . ARG A 1 93 ? 16.928 -11.803 -51.911 1.00 81.94 93 ARG A N 1
ATOM 709 C CA . ARG A 1 93 ? 15.918 -10.970 -51.233 1.00 81.94 93 ARG A CA 1
ATOM 710 C C . ARG A 1 93 ? 15.581 -9.717 -52.034 1.00 81.94 93 ARG A C 1
ATOM 712 O O . ARG A 1 93 ? 14.414 -9.348 -52.122 1.00 81.94 93 ARG A O 1
ATOM 719 N N . PHE A 1 94 ? 16.577 -9.075 -52.635 1.00 84.50 94 PHE A N 1
ATOM 720 C CA . PHE A 1 94 ? 16.383 -7.891 -53.466 1.00 84.50 94 PHE A CA 1
ATOM 721 C C . PHE A 1 94 ? 15.646 -8.213 -54.776 1.00 84.50 94 PHE A C 1
ATOM 723 O O . PHE A 1 94 ? 14.737 -7.480 -55.173 1.00 84.50 94 PHE A O 1
ATOM 730 N N . ALA A 1 95 ? 15.968 -9.340 -55.415 1.00 87.44 95 ALA A N 1
ATOM 731 C CA . ALA A 1 95 ? 15.263 -9.836 -56.594 1.00 87.44 95 ALA A CA 1
ATOM 732 C C . ALA A 1 95 ? 13.793 -10.166 -56.282 1.00 87.44 95 ALA A C 1
ATOM 734 O O . ALA A 1 95 ? 12.898 -9.753 -57.022 1.00 87.44 95 ALA A O 1
ATOM 735 N N . ALA A 1 96 ? 13.528 -10.830 -55.154 1.00 84.25 96 ALA A N 1
ATOM 736 C CA . ALA A 1 96 ? 12.168 -11.106 -54.698 1.00 84.25 96 ALA A CA 1
ATOM 737 C C . ALA A 1 96 ? 11.395 -9.817 -54.354 1.00 84.25 96 ALA A C 1
ATOM 739 O O . ALA A 1 96 ? 10.229 -9.678 -54.728 1.00 84.25 96 ALA A O 1
ATOM 740 N N . ALA A 1 97 ? 12.057 -8.831 -53.735 1.00 79.88 97 ALA A N 1
ATOM 741 C CA . ALA A 1 97 ? 11.469 -7.525 -53.440 1.00 79.88 97 ALA A CA 1
ATOM 742 C C . ALA A 1 97 ? 11.066 -6.759 -54.713 1.00 79.88 97 ALA A C 1
ATOM 744 O O . ALA A 1 97 ? 9.991 -6.162 -54.752 1.00 79.88 97 ALA A O 1
ATOM 745 N N . ARG A 1 98 ? 11.869 -6.825 -55.787 1.00 82.81 98 ARG A N 1
ATOM 746 C CA . ARG A 1 98 ? 11.510 -6.256 -57.103 1.00 82.81 98 ARG A CA 1
ATOM 747 C C . ARG A 1 98 ? 10.268 -6.904 -57.717 1.00 82.81 98 ARG A C 1
ATOM 749 O O . ARG A 1 98 ? 9.539 -6.241 -58.445 1.00 82.81 98 ARG A O 1
ATOM 756 N N . GLN A 1 99 ? 10.023 -8.176 -57.415 1.00 86.88 99 GLN A N 1
ATOM 757 C CA . GLN A 1 99 ? 8.831 -8.909 -57.849 1.00 86.88 99 GLN A CA 1
ATOM 758 C C . GLN A 1 99 ? 7.621 -8.684 -56.925 1.00 86.88 99 GLN A C 1
ATOM 760 O O . GLN A 1 99 ? 6.568 -9.280 -57.138 1.00 86.88 99 GLN A O 1
ATOM 765 N N . GLY A 1 100 ? 7.750 -7.839 -55.893 1.00 81.38 100 GLY A N 1
ATOM 766 C CA . GLY A 1 100 ? 6.693 -7.590 -54.910 1.00 81.38 100 GLY A CA 1
ATOM 767 C C . GLY A 1 100 ? 6.438 -8.766 -53.960 1.00 81.38 100 GLY A C 1
ATOM 768 O O . GLY A 1 100 ? 5.426 -8.778 -53.261 1.00 81.38 100 GLY A O 1
ATOM 769 N N . ILE A 1 101 ? 7.335 -9.756 -53.922 1.00 77.19 101 ILE A N 1
ATOM 770 C CA . ILE A 1 101 ? 7.240 -10.915 -53.034 1.00 77.19 101 ILE A CA 1
ATOM 771 C C . ILE A 1 101 ? 7.852 -10.520 -51.688 1.00 77.19 101 ILE A C 1
ATOM 773 O O . ILE A 1 101 ? 9.062 -10.335 -51.564 1.00 77.19 101 ILE A O 1
ATOM 777 N N . ASP A 1 102 ? 7.005 -10.379 -50.668 1.00 71.75 102 ASP A N 1
ATOM 778 C CA . ASP A 1 102 ? 7.422 -10.061 -49.301 1.00 71.75 102 ASP A CA 1
ATOM 779 C C . ASP A 1 102 ? 8.134 -11.281 -48.682 1.00 71.75 102 ASP A C 1
ATOM 781 O O . ASP A 1 102 ? 7.512 -12.158 -48.085 1.00 71.75 102 ASP A O 1
ATOM 785 N N . THR A 1 103 ? 9.457 -11.370 -48.861 1.00 67.88 103 THR A N 1
ATOM 786 C CA . THR A 1 103 ? 10.299 -12.425 -48.264 1.00 67.88 103 THR A CA 1
ATOM 787 C C . THR A 1 103 ? 10.609 -12.175 -46.791 1.00 67.88 103 THR A C 1
ATOM 789 O O . THR A 1 103 ? 11.382 -12.924 -46.186 1.00 67.88 103 THR A O 1
ATOM 792 N N . THR A 1 104 ? 10.070 -11.106 -46.191 1.00 70.44 104 THR A N 1
ATOM 793 C CA . THR A 1 104 ? 10.232 -10.897 -44.756 1.00 70.44 104 THR A CA 1
ATOM 794 C C . THR A 1 104 ? 9.465 -11.993 -44.026 1.00 70.44 104 THR A C 1
ATOM 796 O O . THR A 1 104 ? 8.265 -12.195 -44.211 1.00 70.44 104 THR A O 1
ATOM 799 N N . THR A 1 105 ? 10.156 -12.749 -43.174 1.00 62.03 105 THR A N 1
ATOM 800 C CA . THR A 1 105 ? 9.479 -13.655 -42.251 1.00 62.03 105 THR A CA 1
ATOM 801 C C . THR A 1 105 ? 8.659 -12.791 -41.296 1.00 62.03 105 THR A C 1
ATOM 803 O O . THR A 1 105 ? 9.192 -12.282 -40.305 1.00 62.03 105 THR A O 1
ATOM 806 N N . ARG A 1 106 ? 7.370 -12.570 -41.587 1.00 58.62 106 ARG A N 1
ATOM 807 C CA . ARG A 1 106 ? 6.466 -11.941 -40.621 1.00 58.62 106 ARG A CA 1
ATOM 808 C C . ARG A 1 106 ? 6.498 -12.803 -39.371 1.00 58.62 106 ARG A C 1
ATOM 810 O O . ARG A 1 106 ? 6.110 -13.971 -39.411 1.00 58.62 106 ARG A O 1
ATOM 817 N N . ARG A 1 107 ? 6.988 -12.242 -38.261 1.00 58.56 107 ARG A N 1
ATOM 818 C CA . ARG A 1 107 ? 6.889 -12.913 -36.962 1.00 58.56 107 ARG A CA 1
ATOM 819 C C . ARG A 1 107 ? 5.413 -13.274 -36.766 1.00 58.56 107 ARG A C 1
ATOM 821 O O . ARG A 1 107 ? 4.572 -12.392 -36.968 1.00 58.56 107 ARG A O 1
ATOM 828 N N . PRO A 1 108 ? 5.077 -14.531 -36.422 1.00 60.72 108 PRO A N 1
ATOM 829 C CA . PRO A 1 108 ? 3.693 -14.888 -36.159 1.00 60.72 108 PRO A CA 1
ATOM 830 C C . PRO A 1 108 ? 3.149 -13.907 -35.122 1.00 60.72 108 PRO A C 1
ATOM 832 O O . PRO A 1 108 ? 3.790 -13.672 -34.095 1.00 60.72 108 PRO A O 1
ATOM 835 N N . ALA A 1 109 ? 2.011 -13.279 -35.428 1.00 60.09 109 ALA A N 1
ATOM 836 C CA . ALA A 1 109 ? 1.405 -12.309 -34.528 1.00 60.09 109 ALA A CA 1
ATOM 837 C C . ALA A 1 109 ? 1.261 -12.958 -33.142 1.00 60.09 109 ALA A C 1
ATOM 839 O O . ALA A 1 109 ? 0.791 -14.103 -33.065 1.00 60.09 109 ALA A O 1
ATOM 840 N N . PRO A 1 110 ? 1.672 -12.282 -32.052 1.00 59.97 110 PRO A N 1
ATOM 841 C CA . PRO A 1 110 ? 1.564 -12.862 -30.725 1.00 59.97 110 PRO A CA 1
ATOM 842 C C . PRO A 1 110 ? 0.104 -13.245 -30.502 1.00 59.97 110 PRO A C 1
ATOM 844 O O . PRO A 1 110 ? -0.794 -12.405 -30.616 1.00 59.97 110 PRO A O 1
ATOM 847 N N . ARG A 1 111 ? -0.153 -14.531 -30.233 1.00 57.25 111 ARG A N 1
ATOM 848 C CA . ARG A 1 111 ? -1.501 -15.009 -29.914 1.00 57.25 111 ARG A CA 1
ATOM 849 C C . ARG A 1 111 ? -1.975 -14.235 -28.687 1.00 57.25 111 ARG A C 1
ATOM 851 O O . ARG A 1 111 ? -1.511 -14.493 -27.579 1.00 57.25 111 ARG A O 1
ATOM 858 N N . LYS A 1 112 ? -2.894 -13.283 -28.877 1.00 55.44 112 LYS A N 1
ATOM 859 C CA . LYS A 1 112 ? -3.550 -12.560 -27.782 1.00 55.44 112 LYS A CA 1
ATOM 860 C C . LYS A 1 112 ? -4.386 -13.554 -26.979 1.00 55.44 112 LYS A C 1
ATOM 862 O O . LYS A 1 112 ? -5.553 -13.785 -27.279 1.00 55.44 112 LYS A O 1
ATOM 867 N N . ARG A 1 113 ? -3.792 -14.159 -25.955 1.00 67.38 113 ARG A N 1
ATOM 868 C CA . ARG A 1 113 ? -4.554 -14.828 -24.901 1.00 67.38 113 ARG A CA 1
ATOM 869 C C . ARG A 1 113 ? -5.114 -13.746 -23.984 1.00 67.38 113 ARG A C 1
ATOM 871 O O . ARG A 1 113 ? -4.385 -12.856 -23.559 1.00 67.38 113 ARG A O 1
ATOM 878 N N . TRP A 1 114 ? -6.407 -13.832 -23.682 1.00 63.06 114 TRP A N 1
ATOM 879 C CA . TRP A 1 114 ? -7.125 -12.834 -22.879 1.00 63.06 114 TRP A CA 1
ATOM 880 C C . TRP A 1 114 ? -6.514 -12.630 -21.481 1.00 63.06 114 TRP A C 1
ATOM 882 O O . TRP A 1 114 ? -6.505 -11.515 -20.968 1.00 63.06 114 TRP A O 1
ATOM 892 N N . PHE A 1 115 ? -5.931 -13.688 -20.911 1.00 66.44 115 PHE A N 1
ATOM 893 C CA . PHE A 1 115 ? -5.331 -13.661 -19.578 1.00 66.44 115 PHE A CA 1
ATOM 894 C C . PHE A 1 115 ? -3.834 -13.343 -19.539 1.00 66.44 115 PHE A C 1
ATOM 896 O O . PHE A 1 115 ? -3.362 -12.893 -18.507 1.00 66.44 115 PHE A O 1
ATOM 903 N N . MET A 1 116 ? -3.075 -13.584 -20.612 1.00 71.12 116 MET A N 1
ATOM 904 C CA . MET A 1 116 ? -1.612 -13.469 -20.608 1.00 71.12 116 MET A CA 1
ATOM 905 C C . MET A 1 116 ? -1.109 -13.135 -22.007 1.00 71.12 116 MET A C 1
ATOM 907 O O . MET A 1 116 ? -1.159 -13.962 -22.913 1.00 71.12 116 MET A O 1
ATOM 911 N N . SER A 1 117 ? -0.628 -11.912 -22.177 1.00 75.44 117 SER A N 1
ATOM 912 C CA . SER A 1 117 ? -0.001 -11.439 -23.408 1.00 75.44 117 SER A CA 1
ATOM 913 C C . SER A 1 117 ? 1.425 -11.018 -23.100 1.00 75.44 117 SER A C 1
ATOM 915 O O . SER A 1 117 ? 1.607 -10.261 -22.152 1.00 75.44 117 SER A O 1
ATOM 917 N N . ASP A 1 118 ? 2.392 -11.404 -23.929 1.00 69.50 118 ASP A N 1
ATOM 918 C CA . ASP A 1 118 ? 3.806 -11.049 -23.728 1.00 69.50 118 ASP A CA 1
ATOM 919 C C . ASP A 1 118 ? 4.056 -9.524 -23.743 1.00 69.50 118 ASP A C 1
ATOM 921 O O . ASP A 1 118 ? 5.051 -9.043 -23.218 1.00 69.50 118 ASP A O 1
ATOM 925 N N . SER A 1 119 ? 3.123 -8.724 -24.270 1.00 69.44 119 SER A N 1
ATOM 926 C CA . SER A 1 119 ? 3.207 -7.257 -24.326 1.00 69.44 119 SER A CA 1
ATOM 927 C C . SER A 1 119 ? 2.390 -6.525 -23.246 1.00 69.44 119 SER A C 1
ATOM 929 O O . SER A 1 119 ? 1.983 -5.378 -23.442 1.00 69.44 119 SER A O 1
ATOM 931 N N . MET A 1 120 ? 2.103 -7.159 -22.103 1.00 76.75 120 MET A N 1
ATOM 932 C CA . MET A 1 120 ? 1.353 -6.497 -21.029 1.00 76.75 120 MET A CA 1
ATOM 933 C C . MET A 1 120 ? 2.164 -5.329 -20.434 1.00 76.75 120 MET A C 1
ATOM 935 O O . MET A 1 120 ? 3.382 -5.397 -20.353 1.00 76.75 120 MET A O 1
ATOM 939 N N . SER A 1 121 ? 1.524 -4.226 -20.035 1.00 80.12 121 SER A N 1
ATOM 940 C CA . SER A 1 121 ? 2.244 -3.128 -19.374 1.00 80.12 121 SER A CA 1
ATOM 941 C C . SER A 1 121 ? 2.545 -3.472 -17.913 1.00 80.12 121 SER A C 1
ATOM 943 O O . SER A 1 121 ? 1.751 -4.155 -17.263 1.00 80.12 121 SER A O 1
ATOM 945 N N . LEU A 1 122 ? 3.646 -2.938 -17.369 1.00 81.81 122 LEU A N 1
ATOM 946 C CA . LEU A 1 122 ? 4.033 -3.118 -15.963 1.00 81.81 122 LEU A CA 1
ATOM 947 C C . LEU A 1 122 ? 2.873 -2.818 -15.001 1.00 81.81 122 LEU A C 1
ATOM 949 O O . LEU A 1 122 ? 2.542 -3.637 -14.151 1.00 81.81 122 LEU A O 1
ATOM 953 N N . SER A 1 123 ? 2.208 -1.675 -15.172 1.00 80.88 123 SER A N 1
ATOM 954 C CA . SER A 1 123 ? 1.098 -1.266 -14.305 1.00 80.88 123 SER A CA 1
ATOM 955 C C . SER A 1 123 ? -0.086 -2.235 -14.378 1.00 80.88 123 SER A C 1
ATOM 957 O O . SER A 1 123 ? -0.719 -2.497 -13.359 1.00 80.88 123 SER A O 1
ATOM 959 N N . LYS A 1 124 ? -0.358 -2.821 -15.554 1.00 81.88 124 LYS A N 1
ATOM 960 C CA . LYS A 1 124 ? -1.409 -3.834 -15.719 1.00 81.88 124 LYS A CA 1
ATOM 961 C C . LYS A 1 124 ? -1.024 -5.142 -15.025 1.00 81.88 124 LYS A C 1
ATOM 963 O O . LYS A 1 124 ? -1.859 -5.707 -14.329 1.00 81.88 124 LYS A O 1
ATOM 968 N N . VAL A 1 125 ? 0.227 -5.590 -15.145 1.00 82.56 125 VAL A N 1
ATOM 969 C CA . VAL A 1 125 ? 0.718 -6.785 -14.435 1.00 82.56 125 VAL A CA 1
ATOM 970 C C . VAL A 1 125 ? 0.674 -6.587 -12.921 1.00 82.56 125 VAL A C 1
ATOM 972 O O . VAL A 1 125 ? 0.207 -7.475 -12.212 1.00 82.56 125 VAL A O 1
ATOM 975 N N . CYS A 1 126 ? 1.082 -5.417 -12.423 1.00 82.25 126 CYS A N 1
ATOM 976 C CA . CYS A 1 126 ? 1.000 -5.090 -11.001 1.00 82.25 126 CYS A CA 1
ATOM 977 C C . CYS A 1 126 ? -0.443 -5.068 -10.500 1.00 82.25 126 CYS A C 1
ATOM 979 O O . CYS A 1 126 ? -0.726 -5.691 -9.483 1.00 82.25 126 CYS A O 1
ATOM 981 N N . TRP A 1 127 ? -1.360 -4.423 -11.230 1.00 81.06 127 TRP A N 1
ATOM 982 C CA . TRP A 1 127 ? -2.772 -4.370 -10.847 1.00 81.06 127 TRP A CA 1
ATOM 983 C C . TRP A 1 127 ? -3.423 -5.758 -10.855 1.00 81.06 127 TRP A C 1
ATOM 985 O O . TRP A 1 127 ? -4.105 -6.123 -9.899 1.00 81.06 127 TRP A O 1
ATOM 995 N N . LEU A 1 128 ? -3.144 -6.581 -11.875 1.00 84.19 128 LEU A N 1
ATOM 996 C CA . LEU A 1 128 ? -3.583 -7.979 -11.877 1.00 84.19 128 LEU A CA 1
ATOM 997 C C . LEU A 1 128 ? -2.968 -8.755 -10.708 1.00 84.19 128 LEU A C 1
ATOM 999 O O . LEU A 1 128 ? -3.675 -9.531 -10.078 1.00 84.19 128 LEU A O 1
ATOM 1003 N N . SER A 1 129 ? -1.701 -8.515 -10.365 1.00 83.38 129 SER A N 1
ATOM 1004 C CA . SER A 1 129 ? -1.047 -9.142 -9.210 1.00 83.38 129 SER A CA 1
ATOM 1005 C C . SER A 1 129 ? -1.585 -8.669 -7.861 1.00 83.38 129 SER A C 1
ATOM 1007 O O . SER A 1 129 ? -1.397 -9.375 -6.876 1.00 83.38 129 SER A O 1
ATOM 1009 N N . THR A 1 130 ? -2.237 -7.505 -7.792 1.00 82.62 130 THR A N 1
ATOM 1010 C CA . THR A 1 130 ? -2.929 -7.033 -6.584 1.00 82.62 130 THR A CA 1
ATOM 1011 C C . THR A 1 130 ? -4.219 -7.808 -6.330 1.00 82.62 130 THR A C 1
ATOM 1013 O O . THR A 1 130 ? -4.594 -8.009 -5.175 1.00 82.62 130 THR A O 1
ATOM 1016 N N . VAL A 1 131 ? -4.888 -8.262 -7.390 1.00 83.88 131 VAL A N 1
ATOM 1017 C CA . VAL A 1 131 ? -6.128 -9.048 -7.300 1.00 83.88 131 VAL A CA 1
ATOM 1018 C C . VAL A 1 131 ? -5.829 -10.546 -7.236 1.00 83.88 131 VAL A C 1
ATOM 1020 O O . VAL A 1 131 ? -6.464 -11.280 -6.482 1.00 83.88 131 VAL A O 1
ATOM 1023 N N . LEU A 1 132 ? -4.854 -10.997 -8.025 1.00 86.00 132 LEU A N 1
ATOM 1024 C CA . LEU A 1 132 ? -4.476 -12.393 -8.185 1.00 86.00 132 LEU A CA 1
ATOM 1025 C C . LEU A 1 132 ? -3.093 -12.640 -7.563 1.00 86.00 132 LEU A C 1
ATOM 1027 O O . LEU A 1 132 ? -2.072 -12.366 -8.209 1.00 86.00 132 LEU A O 1
ATOM 1031 N N . PRO A 1 133 ? -3.027 -13.188 -6.336 1.00 83.25 133 PRO A N 1
ATOM 1032 C CA . PRO A 1 133 ? -1.756 -13.520 -5.709 1.00 83.25 133 PRO A CA 1
ATOM 1033 C C . PRO A 1 133 ? -0.948 -14.472 -6.593 1.00 83.25 133 PRO A C 1
ATOM 1035 O O . PRO A 1 133 ? -1.432 -15.516 -7.025 1.00 83.25 133 PRO A O 1
ATOM 1038 N N . GLY A 1 134 ? 0.301 -14.107 -6.875 1.00 83.38 134 GLY A N 1
ATOM 1039 C CA . GLY A 1 134 ? 1.193 -14.918 -7.700 1.00 83.38 134 GLY A CA 1
ATOM 1040 C C . GLY A 1 134 ? 1.188 -14.559 -9.187 1.00 83.38 134 GLY A C 1
ATOM 1041 O O . GLY A 1 134 ? 2.050 -15.049 -9.913 1.00 83.38 134 GLY A O 1
ATOM 1042 N N . TYR A 1 135 ? 0.268 -13.709 -9.667 1.00 86.94 135 TYR A N 1
ATOM 1043 C CA . TYR A 1 135 ? 0.164 -13.402 -11.099 1.00 86.94 135 TYR A CA 1
ATOM 1044 C C . TYR A 1 135 ? 1.449 -12.780 -11.657 1.00 86.94 135 TYR A C 1
ATOM 1046 O O . TYR A 1 135 ? 1.933 -13.214 -12.701 1.00 86.94 135 TYR A O 1
ATOM 1054 N N . GLY A 1 136 ? 2.048 -11.819 -10.945 1.00 83.19 136 GLY A N 1
ATOM 1055 C CA . GLY A 1 136 ? 3.304 -11.197 -11.367 1.00 83.19 136 GLY A CA 1
ATOM 1056 C C . GLY A 1 136 ? 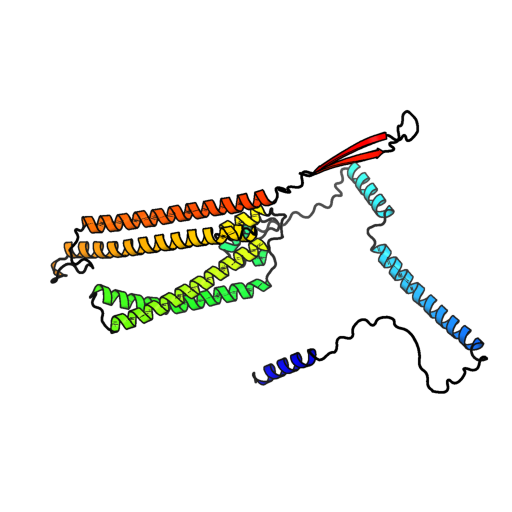4.467 -12.193 -11.452 1.00 83.19 136 GLY A C 1
ATOM 1057 O O . GLY A 1 136 ? 5.258 -12.145 -12.391 1.00 83.19 136 GLY A O 1
ATOM 1058 N N . GLN A 1 137 ? 4.537 -13.152 -10.526 1.00 86.44 137 GLN A N 1
ATOM 1059 C CA . GLN A 1 137 ? 5.554 -14.206 -10.514 1.00 86.44 137 GLN A CA 1
ATOM 1060 C C . GLN A 1 137 ? 5.358 -15.194 -11.668 1.00 86.44 137 GLN A C 1
ATOM 1062 O O . GLN A 1 137 ? 6.336 -15.577 -12.307 1.00 86.44 137 GLN A O 1
ATOM 1067 N N . VAL A 1 138 ? 4.111 -15.583 -11.961 1.00 86.44 138 VAL A N 1
ATOM 1068 C CA . VAL A 1 138 ? 3.774 -16.450 -13.106 1.00 86.44 138 VAL A CA 1
ATOM 1069 C C . VAL A 1 138 ? 4.104 -15.732 -14.416 1.00 86.44 138 VAL A C 1
ATOM 1071 O O . VAL A 1 138 ? 4.749 -16.315 -15.284 1.00 86.44 138 VAL A O 1
ATOM 1074 N N . TYR A 1 139 ? 3.735 -14.454 -14.539 1.00 83.75 139 TYR A N 1
ATOM 1075 C CA . TYR A 1 139 ? 4.034 -13.637 -15.716 1.00 83.75 139 TYR A CA 1
ATOM 1076 C C . TYR A 1 139 ? 5.545 -13.522 -15.958 1.00 83.75 139 TYR A C 1
ATOM 1078 O O . TYR A 1 139 ? 6.016 -13.706 -17.077 1.00 83.75 139 TYR A O 1
ATOM 1086 N N . ASN A 1 140 ? 6.321 -13.310 -14.892 1.00 83.62 140 ASN A N 1
ATOM 1087 C CA . ASN A 1 140 ? 7.778 -13.219 -14.962 1.00 83.62 140 ASN A CA 1
ATOM 1088 C C . ASN A 1 140 ? 8.495 -14.587 -15.009 1.00 83.62 140 ASN A C 1
ATOM 1090 O O . ASN A 1 140 ? 9.716 -14.651 -14.889 1.00 83.62 140 ASN A O 1
ATOM 1094 N N . LYS A 1 141 ? 7.761 -15.704 -15.134 1.00 86.00 141 LYS A N 1
ATOM 1095 C CA . LYS A 1 141 ? 8.299 -17.082 -15.131 1.00 86.00 141 LYS A CA 1
ATOM 1096 C C . LYS A 1 141 ? 9.111 -17.442 -13.871 1.00 86.00 141 LYS A C 1
ATOM 1098 O O . LYS A 1 141 ? 9.942 -18.347 -13.892 1.00 86.00 141 LYS A O 1
ATOM 1103 N N . GLN A 1 142 ? 8.851 -16.778 -12.745 1.00 86.25 142 GLN A N 1
ATOM 1104 C CA . GLN A 1 142 ? 9.515 -16.996 -11.453 1.00 86.25 142 GLN A CA 1
ATOM 1105 C C . GLN A 1 142 ? 8.697 -17.932 -10.546 1.00 86.25 142 GLN A C 1
ATOM 1107 O O . GLN A 1 142 ? 8.369 -17.606 -9.404 1.00 86.25 142 GLN A O 1
ATOM 1112 N N . TYR A 1 143 ? 8.359 -19.122 -11.050 1.00 87.50 143 TYR A N 1
ATOM 1113 C CA . TYR A 1 143 ? 7.450 -20.060 -10.374 1.00 87.50 143 TYR A CA 1
ATOM 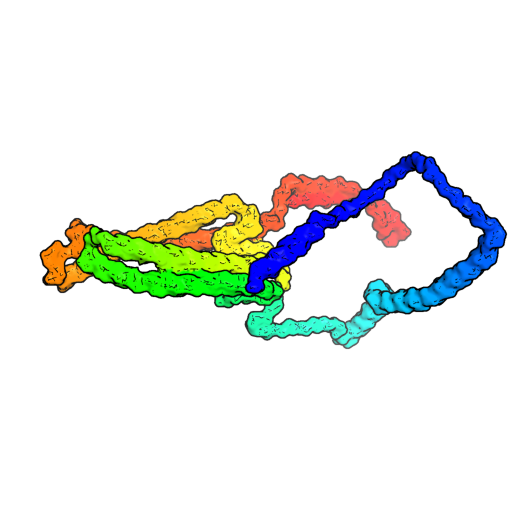1114 C C . TYR A 1 143 ? 7.959 -20.565 -9.024 1.00 87.50 143 TYR A C 1
ATOM 1116 O O . TYR A 1 143 ? 7.163 -20.843 -8.131 1.00 87.50 143 TYR A O 1
ATOM 1124 N N . TRP A 1 144 ? 9.277 -20.640 -8.842 1.00 90.50 144 TRP A N 1
ATOM 1125 C CA . TRP A 1 144 ? 9.888 -21.100 -7.593 1.00 90.50 144 TRP A CA 1
ATOM 1126 C C . TRP A 1 144 ? 9.555 -20.200 -6.391 1.00 90.50 144 TRP A C 1
ATOM 1128 O O . TRP A 1 144 ? 9.623 -20.654 -5.251 1.00 90.50 144 TRP A O 1
ATOM 1138 N N . LYS A 1 145 ? 9.149 -18.944 -6.628 1.00 90.00 145 LYS A N 1
ATOM 1139 C CA . LYS A 1 145 ? 8.701 -18.018 -5.578 1.00 90.00 145 LYS A CA 1
ATOM 1140 C C . LYS A 1 145 ? 7.263 -18.287 -5.122 1.00 90.00 145 LYS A C 1
ATOM 1142 O O . LYS A 1 145 ? 6.884 -17.856 -4.036 1.00 90.00 145 LYS A O 1
ATOM 1147 N N . LEU A 1 146 ? 6.460 -19.009 -5.912 1.00 90.62 146 LEU A N 1
ATOM 1148 C CA . LEU A 1 146 ? 5.051 -19.272 -5.600 1.00 90.62 146 LEU A CA 1
ATOM 1149 C C . LEU A 1 146 ? 4.867 -20.116 -4.332 1.00 90.62 146 LEU A C 1
ATOM 1151 O O . LEU A 1 146 ? 4.067 -19.701 -3.498 1.00 90.62 146 LEU A O 1
ATOM 1155 N N . PRO A 1 147 ? 5.591 -21.234 -4.106 1.00 92.81 147 PRO A N 1
ATOM 1156 C CA . PRO A 1 147 ? 5.479 -21.981 -2.852 1.00 92.81 147 PRO A CA 1
ATOM 1157 C C . PRO A 1 147 ? 5.770 -21.126 -1.617 1.00 92.81 147 PRO A C 1
ATOM 1159 O O . PRO A 1 147 ? 5.119 -21.291 -0.591 1.00 92.81 147 PRO A O 1
ATOM 1162 N N . ILE A 1 148 ? 6.705 -20.178 -1.725 1.00 92.69 148 ILE A N 1
ATOM 1163 C CA . ILE A 1 148 ? 7.041 -19.263 -0.631 1.00 92.69 148 ILE A CA 1
ATOM 1164 C C . ILE A 1 148 ? 5.893 -18.276 -0.412 1.00 92.69 148 ILE A C 1
ATOM 1166 O O . ILE A 1 148 ? 5.429 -18.143 0.715 1.00 92.69 148 ILE A O 1
ATOM 1170 N N . LEU A 1 149 ? 5.392 -17.639 -1.476 1.00 91.25 149 LEU A N 1
ATOM 1171 C CA . LEU A 1 149 ? 4.249 -16.721 -1.415 1.00 91.25 149 LEU A CA 1
ATOM 1172 C C . LEU A 1 149 ? 3.002 -17.394 -0.826 1.00 91.25 149 LEU A C 1
ATOM 1174 O O . LEU A 1 149 ? 2.415 -16.893 0.129 1.00 91.25 149 LEU A O 1
ATOM 1178 N N . TYR A 1 150 ? 2.591 -18.533 -1.382 1.00 93.06 150 TYR A N 1
ATOM 1179 C CA . TYR A 1 150 ? 1.414 -19.258 -0.910 1.00 93.06 150 TYR A CA 1
ATOM 1180 C C . TYR A 1 150 ? 1.630 -19.846 0.485 1.00 93.06 150 TYR A C 1
ATOM 1182 O O . TYR A 1 150 ? 0.700 -19.859 1.288 1.00 93.06 150 TYR A O 1
ATOM 1190 N N . GLY A 1 151 ? 2.851 -20.279 0.805 1.00 94.81 151 GLY A N 1
ATOM 1191 C CA . GLY A 1 151 ? 3.214 -20.759 2.133 1.00 94.81 151 GLY A CA 1
ATOM 1192 C C . GLY A 1 151 ? 3.083 -19.669 3.194 1.00 94.81 151 GLY A C 1
ATOM 1193 O O . GLY A 1 151 ? 2.418 -19.883 4.206 1.00 94.81 151 GLY A O 1
ATOM 1194 N N . THR A 1 152 ? 3.658 -18.486 2.965 1.00 94.31 152 THR A N 1
ATOM 1195 C CA . THR A 1 152 ? 3.629 -17.377 3.932 1.00 94.31 152 THR A CA 1
ATOM 1196 C C . THR A 1 152 ? 2.238 -16.769 4.054 1.00 94.31 152 THR A C 1
ATOM 1198 O O . THR A 1 152 ? 1.718 -16.662 5.167 1.00 94.31 152 THR A O 1
ATOM 1201 N N . VAL A 1 153 ? 1.595 -16.442 2.930 1.00 94.12 153 VAL A N 1
ATOM 1202 C CA . VAL A 1 153 ? 0.257 -15.836 2.918 1.00 94.12 153 VAL A CA 1
ATOM 1203 C C . VAL A 1 153 ? -0.791 -16.830 3.416 1.00 94.12 153 VAL A C 1
ATOM 1205 O O . VAL A 1 153 ? -1.620 -16.481 4.256 1.00 94.12 153 VAL A O 1
ATOM 1208 N N . GLY A 1 154 ? -0.734 -18.085 2.964 1.00 94.19 154 GLY A N 1
ATOM 1209 C CA . GLY A 1 154 ? -1.657 -19.139 3.385 1.00 94.19 154 GLY A CA 1
ATOM 1210 C C . GLY A 1 154 ? -1.540 -19.458 4.875 1.00 94.19 154 GLY A C 1
ATOM 1211 O O . GLY A 1 154 ? -2.553 -19.494 5.575 1.00 94.19 154 GLY A O 1
ATOM 1212 N N . THR A 1 155 ? -0.315 -19.611 5.391 1.00 95.50 155 THR A N 1
ATOM 1213 C CA . THR A 1 155 ? -0.085 -19.850 6.828 1.00 95.50 155 THR A CA 1
ATOM 1214 C C . THR A 1 155 ? -0.527 -18.653 7.664 1.00 95.50 155 THR A C 1
ATOM 1216 O O . THR A 1 155 ? -1.223 -18.822 8.666 1.00 95.50 155 THR A O 1
ATOM 1219 N N . GLY A 1 156 ? -0.178 -17.434 7.245 1.00 95.06 156 GLY A N 1
ATOM 1220 C CA . GLY A 1 156 ? -0.566 -16.211 7.941 1.00 95.06 156 GLY A CA 1
ATOM 1221 C C . GLY A 1 156 ? -2.086 -16.034 8.025 1.00 95.06 156 GLY A C 1
ATOM 1222 O O . GLY A 1 156 ? -2.619 -15.783 9.111 1.00 95.06 156 GLY A O 1
ATOM 1223 N N . LEU A 1 157 ? -2.807 -16.277 6.923 1.00 95.00 157 LEU A N 1
ATOM 1224 C CA . LEU A 1 157 ? -4.273 -16.274 6.899 1.00 95.00 157 LEU A CA 1
ATOM 1225 C C . LEU A 1 157 ? -4.871 -17.376 7.775 1.00 95.00 157 LEU A C 1
ATOM 1227 O O . LEU A 1 157 ? -5.824 -17.117 8.511 1.00 95.00 157 LEU A O 1
ATOM 1231 N N . ALA A 1 158 ? -4.322 -18.591 7.738 1.00 96.12 158 ALA A N 1
ATOM 1232 C CA . ALA A 1 158 ? -4.801 -19.691 8.569 1.00 96.12 158 ALA A CA 1
ATOM 1233 C C . ALA A 1 158 ? -4.683 -19.359 10.067 1.00 96.12 158 ALA A C 1
ATOM 1235 O O . ALA A 1 158 ? -5.645 -19.530 10.824 1.00 96.12 158 ALA A O 1
ATOM 1236 N N . LEU A 1 159 ? -3.540 -18.809 10.491 1.00 96.50 159 LEU A N 1
ATOM 1237 C CA . LEU A 1 159 ? -3.322 -18.358 11.868 1.00 96.50 159 LEU A CA 1
ATOM 1238 C C . LEU A 1 159 ? -4.242 -17.191 12.243 1.00 96.50 159 LEU A C 1
ATOM 1240 O O . LEU A 1 159 ? -4.824 -17.191 13.331 1.00 96.50 159 LEU A O 1
ATOM 1244 N N . PHE A 1 160 ? -4.439 -16.232 11.334 1.00 95.62 160 PHE A N 1
ATOM 1245 C CA . PHE A 1 160 ? -5.390 -15.139 11.519 1.00 95.62 160 PHE A CA 1
ATOM 1246 C C . PHE A 1 160 ? -6.814 -15.657 11.737 1.00 95.62 160 PHE A C 1
ATOM 1248 O O . PHE A 1 160 ? -7.467 -15.250 12.696 1.00 95.62 160 PHE A O 1
ATOM 1255 N N . ILE A 1 161 ? -7.300 -16.565 10.885 1.00 95.56 161 ILE A N 1
ATOM 1256 C CA . ILE A 1 161 ? -8.650 -17.137 10.990 1.00 95.56 161 ILE A CA 1
ATOM 1257 C C . ILE A 1 161 ? -8.805 -17.881 12.316 1.00 95.56 161 ILE A C 1
ATOM 1259 O O . ILE A 1 161 ? -9.821 -17.715 12.996 1.00 95.56 161 ILE A O 1
ATOM 1263 N N . ASN A 1 162 ? -7.797 -18.662 12.706 1.00 96.06 162 ASN A N 1
ATOM 1264 C CA . ASN A 1 162 ? -7.799 -19.397 13.965 1.00 96.06 162 ASN A CA 1
ATOM 1265 C C . ASN A 1 162 ? -7.904 -18.458 15.180 1.00 96.06 162 ASN A C 1
ATOM 1267 O O . ASN A 1 162 ? -8.773 -18.636 16.033 1.00 96.06 162 ASN A O 1
ATOM 1271 N N . GLU A 1 163 ? -7.085 -17.406 15.242 1.00 94.44 163 GLU A N 1
ATOM 1272 C CA . GLU A 1 163 ? -7.169 -16.418 16.325 1.00 94.44 163 GLU A CA 1
ATOM 1273 C C . GLU A 1 163 ? -8.455 -15.584 16.259 1.00 94.44 163 GLU A C 1
ATOM 1275 O O . GLU A 1 163 ? -9.048 -15.268 17.288 1.00 94.44 163 GLU A O 1
ATOM 1280 N N . ASN A 1 164 ? -8.972 -15.298 15.064 1.00 95.12 164 ASN A N 1
ATOM 1281 C CA . ASN A 1 164 ? -10.237 -14.588 14.897 1.00 95.12 164 ASN A CA 1
ATOM 1282 C C . ASN A 1 164 ? -11.432 -15.381 15.455 1.00 95.12 164 ASN A C 1
ATOM 1284 O O . ASN A 1 164 ? -12.359 -14.788 16.011 1.00 95.12 164 ASN A O 1
ATOM 1288 N N . ARG A 1 165 ? -11.405 -16.718 15.351 1.00 94.88 165 ARG A N 1
ATOM 1289 C CA . ARG A 1 165 ? -12.409 -17.597 15.975 1.00 94.88 165 ARG A CA 1
ATOM 1290 C C . ARG A 1 165 ? -12.374 -17.517 17.503 1.00 94.88 165 ARG A C 1
ATOM 1292 O O . ARG A 1 165 ? -13.438 -17.565 18.110 1.00 94.88 165 ARG A O 1
ATOM 1299 N N . LYS A 1 166 ? -11.197 -17.332 18.113 1.00 92.94 166 LYS A N 1
ATOM 1300 C CA . LYS A 1 166 ? -11.038 -17.150 19.571 1.00 92.94 166 LYS A CA 1
ATOM 1301 C C . LYS A 1 166 ? -11.427 -15.744 20.032 1.00 92.94 166 LYS A C 1
ATOM 1303 O O . LYS A 1 166 ? -12.051 -15.591 21.075 1.00 92.94 166 LYS A O 1
ATOM 1308 N N . PHE A 1 167 ? -11.107 -14.717 19.245 1.00 93.06 167 PHE A N 1
ATOM 1309 C CA . PHE A 1 167 ? -11.390 -13.321 19.584 1.00 93.06 167 PHE A CA 1
ATOM 1310 C C . PHE A 1 167 ? -12.892 -12.996 19.625 1.00 93.06 167 PHE A C 1
ATOM 1312 O O . PHE A 1 167 ? -13.345 -12.321 20.545 1.00 93.06 167 PHE A O 1
ATOM 1319 N N . LYS A 1 168 ? -13.681 -13.477 18.651 1.00 93.56 168 LYS A N 1
ATOM 1320 C CA . LYS A 1 168 ? -15.126 -13.179 18.557 1.00 93.56 168 LYS A CA 1
ATOM 1321 C C . LYS A 1 168 ? -15.919 -13.483 19.843 1.00 93.56 168 LYS A C 1
ATOM 1323 O O . LYS A 1 168 ? -16.624 -12.583 20.296 1.00 93.56 168 LYS A O 1
ATOM 1328 N N . PRO A 1 169 ? -15.849 -14.690 20.440 1.00 95.62 169 PRO A N 1
ATOM 1329 C CA . PRO A 1 169 ? -16.573 -14.980 21.677 1.00 95.62 169 PRO A CA 1
ATOM 1330 C C . PRO A 1 169 ? -16.045 -14.168 22.867 1.00 95.62 169 PRO A C 1
ATOM 1332 O O . PRO A 1 169 ? -16.851 -13.678 23.649 1.00 95.62 169 PRO A O 1
ATOM 1335 N N . LEU A 1 170 ? -14.726 -13.945 22.965 1.00 93.44 170 LEU A N 1
ATOM 1336 C CA . LEU A 1 170 ? -14.135 -13.109 24.021 1.00 93.44 170 LEU A CA 1
ATOM 1337 C C . LEU A 1 170 ? -14.660 -11.671 23.965 1.00 93.44 170 LEU A C 1
ATOM 1339 O O . LEU A 1 170 ? -14.995 -11.097 24.995 1.00 93.44 170 LEU A O 1
ATOM 1343 N N . LYS A 1 171 ? -14.766 -11.106 22.757 1.00 92.31 171 LYS A N 1
ATOM 1344 C CA . LYS A 1 171 ? -15.293 -9.757 22.551 1.00 92.31 171 LYS A CA 1
ATOM 1345 C C . LYS A 1 171 ? -16.775 -9.664 22.917 1.00 92.31 171 LYS A C 1
ATOM 1347 O O . LYS A 1 171 ? -17.147 -8.747 23.631 1.00 92.31 171 LYS A O 1
ATOM 1352 N N . ARG A 1 172 ? -17.592 -10.641 22.503 1.00 92.94 172 ARG A N 1
ATOM 1353 C CA . ARG A 1 172 ? -19.021 -10.702 22.868 1.00 92.94 172 ARG A CA 1
ATOM 1354 C C . ARG A 1 172 ? -19.231 -10.779 24.378 1.00 92.94 172 ARG A C 1
ATOM 1356 O O . ARG A 1 172 ? -20.087 -10.077 24.895 1.00 92.94 172 ARG A O 1
ATOM 1363 N N . ALA A 1 173 ? -18.449 -11.611 25.066 1.00 90.19 173 ALA A N 1
ATOM 1364 C CA . ALA A 1 173 ? -18.506 -11.706 26.520 1.00 90.19 173 ALA A CA 1
ATOM 1365 C C . ALA A 1 173 ? -18.120 -10.370 27.171 1.00 90.19 173 ALA A C 1
ATOM 1367 O O . ALA A 1 173 ? -18.836 -9.889 28.039 1.00 90.19 173 ALA A O 1
ATOM 1368 N N . TYR A 1 174 ? -17.032 -9.742 26.713 1.00 88.94 174 TYR A N 1
ATOM 1369 C CA . TYR A 1 174 ? -16.591 -8.446 27.232 1.00 88.94 174 TYR A CA 1
ATOM 1370 C C . TYR A 1 174 ? -17.658 -7.364 27.040 1.00 88.94 174 TYR A C 1
ATOM 1372 O O . TYR A 1 174 ? -17.977 -6.651 27.986 1.00 88.94 174 TYR A O 1
ATOM 1380 N N . ASP A 1 175 ? -18.240 -7.285 25.842 1.00 86.56 175 ASP A N 1
ATOM 1381 C CA . ASP A 1 175 ? -19.282 -6.311 25.521 1.00 86.56 175 ASP A CA 1
ATOM 1382 C C . ASP A 1 175 ? -20.509 -6.503 26.428 1.00 86.56 175 ASP A C 1
ATOM 1384 O O . ASP A 1 175 ? -20.946 -5.539 27.052 1.00 86.56 175 ASP A O 1
ATOM 1388 N N . ALA A 1 176 ? -20.961 -7.749 26.622 1.00 86.56 176 ALA A N 1
ATOM 1389 C CA . ALA A 1 176 ? -22.071 -8.074 27.519 1.00 86.56 176 ALA A CA 1
ATOM 1390 C C . ALA A 1 176 ? -21.833 -7.631 28.975 1.00 86.56 176 ALA A C 1
ATOM 1392 O O . ALA A 1 176 ? -22.748 -7.107 29.604 1.00 86.56 176 ALA A O 1
ATOM 1393 N N . TYR A 1 177 ? -20.614 -7.784 29.509 1.00 81.81 177 TYR A N 1
ATOM 1394 C CA . TYR A 1 177 ? -20.284 -7.271 30.846 1.00 81.81 177 TYR A CA 1
ATOM 1395 C C . TYR A 1 177 ? -20.275 -5.737 30.888 1.00 81.81 177 TYR A C 1
ATOM 1397 O O . TYR A 1 177 ? -20.828 -5.140 31.810 1.00 81.81 177 TYR A O 1
ATOM 1405 N N . THR A 1 178 ? -19.672 -5.090 29.885 1.00 78.94 178 THR A N 1
ATOM 1406 C CA . THR A 1 178 ? -19.560 -3.621 29.852 1.00 78.94 178 THR A CA 1
ATOM 1407 C C . THR A 1 178 ? -20.871 -2.895 29.574 1.00 78.94 178 THR A C 1
ATOM 1409 O O . THR A 1 178 ? -20.956 -1.697 29.837 1.00 78.94 178 THR A O 1
ATOM 1412 N N . ASP A 1 179 ? -21.869 -3.584 29.026 1.00 75.12 179 ASP A N 1
ATOM 1413 C CA . ASP A 1 179 ? -23.195 -3.016 28.787 1.00 75.12 179 ASP A CA 1
ATOM 1414 C C . ASP A 1 179 ? -24.069 -3.022 30.053 1.00 75.12 179 ASP A C 1
ATOM 1416 O O . ASP A 1 179 ? -25.004 -2.232 30.144 1.00 75.12 179 ASP A O 1
ATOM 1420 N N . VAL A 1 180 ? -23.742 -3.854 31.052 1.00 74.44 180 VAL A N 1
ATOM 1421 C CA . VAL A 1 180 ? -24.456 -3.914 32.342 1.00 74.44 180 VAL A CA 1
ATOM 1422 C C . VAL A 1 180 ? -23.785 -3.042 33.405 1.00 74.44 180 VAL A C 1
ATOM 1424 O O . VAL A 1 180 ? -24.465 -2.332 34.141 1.00 74.44 180 VAL A O 1
ATOM 1427 N N . SER A 1 181 ? -22.452 -3.073 33.507 1.00 66.00 181 SER A N 1
ATOM 1428 C CA . SER A 1 181 ? -21.725 -2.317 34.532 1.00 66.00 181 SER A CA 1
ATOM 1429 C C . SER A 1 181 ? -20.312 -1.936 34.088 1.00 66.00 181 SER A C 1
ATOM 1431 O O . SER A 1 181 ? -19.562 -2.771 33.591 1.00 66.00 181 SER A O 1
ATOM 1433 N N . LEU A 1 182 ? -19.915 -0.684 34.342 1.00 68.94 182 LEU A N 1
ATOM 1434 C CA . LEU A 1 182 ? -18.561 -0.166 34.077 1.00 68.94 182 LEU A CA 1
ATOM 1435 C C . LEU A 1 182 ? -17.566 -0.434 35.225 1.00 68.94 182 LEU A C 1
ATOM 1437 O O . LEU A 1 182 ? -16.428 0.041 35.183 1.00 68.94 182 LEU A O 1
ATOM 1441 N N . SER A 1 183 ? -17.977 -1.156 36.271 1.00 70.81 183 SER A N 1
ATOM 1442 C CA . SER A 1 183 ? -17.120 -1.475 37.413 1.00 70.81 183 SER A CA 1
ATOM 1443 C C . SER A 1 183 ? -16.019 -2.461 37.010 1.00 70.81 183 SER A C 1
ATOM 1445 O O . SER A 1 183 ? -16.262 -3.475 36.355 1.00 70.81 183 SER A O 1
ATOM 1447 N N . ARG A 1 184 ? -14.773 -2.167 37.404 1.00 74.00 184 ARG A N 1
ATOM 1448 C CA . ARG A 1 184 ? -13.640 -3.069 37.165 1.00 74.00 184 ARG A CA 1
ATOM 1449 C C . ARG A 1 184 ? -13.681 -4.220 38.160 1.00 74.00 184 ARG A C 1
ATOM 1451 O O . ARG A 1 184 ? -13.302 -4.055 39.316 1.00 74.00 184 ARG A O 1
ATOM 1458 N N . THR A 1 185 ? -14.147 -5.375 37.704 1.00 82.81 185 THR A N 1
ATOM 1459 C CA . THR A 1 185 ? -14.047 -6.634 38.445 1.00 82.81 185 THR A CA 1
ATOM 1460 C C . THR A 1 185 ? -12.784 -7.395 38.021 1.00 82.81 185 THR A C 1
ATOM 1462 O O . THR A 1 185 ? -12.365 -7.297 36.863 1.00 82.81 185 THR A O 1
ATOM 1465 N N . PRO A 1 186 ? -12.166 -8.193 38.913 1.00 86.19 186 PRO A N 1
ATOM 1466 C CA . PRO A 1 186 ? -10.987 -8.993 38.561 1.00 86.19 186 PRO A CA 1
ATOM 1467 C C . PRO A 1 186 ? -11.263 -9.992 37.419 1.00 86.19 186 PRO A C 1
ATOM 1469 O O . PRO A 1 186 ? -10.370 -10.316 36.635 1.00 86.19 186 PRO A O 1
ATOM 1472 N N . GLU A 1 187 ? -12.511 -10.446 37.273 1.00 84.31 187 GLU A N 1
ATOM 1473 C CA . GLU A 1 187 ? -12.946 -11.301 36.163 1.00 84.31 187 GLU A CA 1
ATOM 1474 C C . GLU A 1 187 ? -12.952 -10.561 34.816 1.00 84.31 187 GLU A C 1
ATOM 1476 O O . GLU A 1 187 ? -12.500 -11.111 33.804 1.00 84.31 187 GLU A O 1
ATOM 1481 N N . LEU A 1 188 ? -13.403 -9.300 34.803 1.00 85.94 188 LEU A N 1
ATOM 1482 C CA . LEU A 1 188 ? -13.397 -8.450 33.612 1.00 85.94 188 LEU A CA 1
ATOM 1483 C C . LEU A 1 188 ? -11.966 -8.176 33.141 1.00 85.94 188 LEU A C 1
ATOM 1485 O O . LEU A 1 188 ? -11.690 -8.265 31.944 1.00 85.94 188 LEU A O 1
ATOM 1489 N N . ASP A 1 189 ? -11.040 -7.927 34.069 1.00 88.06 189 ASP A N 1
ATOM 1490 C CA . ASP A 1 189 ? -9.625 -7.704 33.755 1.00 88.06 189 ASP A CA 1
ATOM 1491 C C . ASP A 1 189 ? -8.965 -8.962 33.159 1.00 88.06 189 ASP A C 1
ATOM 1493 O O . ASP A 1 189 ? -8.211 -8.885 32.178 1.00 88.06 189 ASP A O 1
ATOM 1497 N N . ALA A 1 190 ? -9.292 -10.150 33.680 1.00 89.25 190 ALA A N 1
ATOM 1498 C CA . ALA A 1 190 ? -8.823 -11.419 33.126 1.00 89.25 190 ALA A CA 1
ATOM 1499 C C . ALA A 1 190 ? -9.372 -11.668 31.706 1.00 89.25 190 ALA A C 1
ATOM 1501 O O . ALA A 1 190 ? -8.634 -12.109 30.813 1.00 89.25 190 ALA A O 1
ATOM 1502 N N . LEU A 1 191 ? -10.651 -11.358 31.471 1.00 90.38 191 LEU A N 1
ATOM 1503 C CA . LEU A 1 191 ? -11.292 -11.453 30.158 1.00 90.38 191 LEU A CA 1
ATOM 1504 C C . LEU A 1 191 ? -10.687 -10.455 29.163 1.00 90.38 191 LEU A C 1
ATOM 1506 O O . LEU A 1 191 ? -10.320 -10.833 28.045 1.00 90.38 191 LEU A O 1
ATOM 1510 N N . GLN A 1 192 ? -10.512 -9.204 29.588 1.00 89.56 192 GLN A N 1
ATOM 1511 C CA . GLN A 1 192 ? -9.889 -8.143 28.807 1.00 89.56 192 GLN A CA 1
ATOM 1512 C C . GLN A 1 192 ? -8.459 -8.518 28.414 1.00 89.56 192 GLN A C 1
ATOM 1514 O O . GLN A 1 192 ? -8.083 -8.384 27.251 1.00 89.56 192 GLN A O 1
ATOM 1519 N N . THR A 1 193 ? -7.676 -9.074 29.339 1.00 92.00 193 THR A N 1
ATOM 1520 C CA . THR A 1 193 ? -6.304 -9.525 29.068 1.00 92.00 193 THR A CA 1
ATOM 1521 C C . THR A 1 193 ? -6.265 -10.619 27.996 1.00 92.00 193 THR A C 1
ATOM 1523 O O . THR A 1 193 ? -5.455 -10.558 27.062 1.00 92.00 193 THR A O 1
ATOM 1526 N N . LYS A 1 194 ? -7.166 -11.610 28.075 1.00 92.56 194 LYS A N 1
ATOM 1527 C CA . LYS A 1 194 ? -7.291 -12.672 27.058 1.00 92.56 194 LYS A CA 1
ATOM 1528 C C . LYS A 1 194 ? -7.700 -12.102 25.697 1.00 92.56 194 LYS A C 1
ATOM 1530 O O . LYS A 1 194 ? -7.117 -12.478 24.676 1.00 92.56 194 LYS A O 1
ATOM 1535 N N . MET A 1 195 ? -8.660 -11.177 25.684 1.00 92.38 195 MET A N 1
ATOM 1536 C CA . MET A 1 195 ? -9.128 -10.498 24.475 1.00 92.38 195 MET A CA 1
ATOM 1537 C C . MET A 1 195 ? -8.006 -9.692 23.812 1.00 92.38 195 MET A C 1
ATOM 1539 O O . MET A 1 195 ? -7.783 -9.849 22.611 1.00 92.38 195 MET A O 1
ATOM 1543 N N . ILE A 1 196 ? -7.280 -8.870 24.579 1.00 91.44 196 ILE A N 1
ATOM 1544 C CA . ILE A 1 196 ? -6.164 -8.054 24.080 1.00 91.44 196 ILE A CA 1
ATOM 1545 C C . ILE A 1 196 ? -5.108 -8.958 23.451 1.00 91.44 196 ILE A C 1
ATOM 1547 O O . ILE A 1 196 ? -4.741 -8.748 22.299 1.00 91.44 196 ILE A O 1
ATOM 1551 N N . ARG A 1 197 ? -4.688 -10.024 24.144 1.00 92.44 197 ARG A N 1
ATOM 1552 C CA . ARG A 1 197 ? -3.687 -10.968 23.627 1.00 92.44 197 ARG A CA 1
ATOM 1553 C C . ARG A 1 197 ? -4.106 -11.596 22.295 1.00 92.44 197 ARG A C 1
ATOM 1555 O O . ARG A 1 197 ? -3.289 -11.678 21.379 1.00 92.44 197 ARG A O 1
ATOM 1562 N N . SER A 1 198 ? -5.359 -12.039 22.178 1.00 92.19 198 SER A N 1
ATOM 1563 C CA . SER A 1 198 ? -5.873 -12.615 20.927 1.00 92.19 198 SER A CA 1
ATOM 1564 C C . SER A 1 198 ? -5.982 -11.561 19.819 1.00 92.19 198 SER A C 1
ATOM 1566 O O . SER A 1 198 ? -5.613 -11.836 18.677 1.00 92.19 198 SER A O 1
ATOM 1568 N N . ASN A 1 199 ? -6.387 -10.328 20.146 1.00 91.44 199 ASN A N 1
ATOM 1569 C CA . ASN A 1 199 ? -6.435 -9.237 19.175 1.00 91.44 199 ASN A CA 1
ATOM 1570 C C . ASN A 1 199 ? -5.040 -8.865 18.660 1.00 91.44 199 ASN A C 1
ATOM 1572 O O . ASN A 1 199 ? -4.861 -8.763 17.450 1.00 91.44 199 ASN A O 1
ATOM 1576 N N . THR A 1 200 ? -4.048 -8.731 19.545 1.00 91.62 200 THR A N 1
ATOM 1577 C CA . THR A 1 200 ? -2.661 -8.434 19.165 1.00 91.62 200 THR A CA 1
ATOM 1578 C C . THR A 1 200 ? -2.086 -9.534 18.276 1.00 91.62 200 THR A C 1
ATOM 1580 O O . THR A 1 200 ? -1.509 -9.231 17.238 1.00 91.62 200 THR A O 1
ATOM 1583 N N . ARG A 1 201 ? -2.297 -10.817 18.611 1.00 93.06 201 ARG A N 1
ATOM 1584 C CA . ARG A 1 201 ? -1.855 -11.945 17.767 1.00 93.06 201 ARG A CA 1
ATOM 1585 C C . ARG A 1 201 ? -2.518 -11.930 16.397 1.00 93.06 201 ARG A C 1
ATOM 1587 O O . ARG A 1 201 ? -1.839 -12.048 15.384 1.00 93.06 201 ARG A O 1
ATOM 1594 N N . ARG A 1 202 ? -3.839 -11.738 16.355 1.00 94.06 202 ARG A N 1
ATOM 1595 C CA . ARG A 1 202 ? -4.596 -11.647 15.104 1.00 94.06 202 ARG A CA 1
ATOM 1596 C C . ARG A 1 202 ? -4.104 -10.482 14.238 1.00 94.06 202 ARG A C 1
ATOM 1598 O O . ARG A 1 202 ? -3.903 -10.671 13.044 1.00 94.06 202 ARG A O 1
ATOM 1605 N N . GLN A 1 203 ? -3.902 -9.301 14.823 1.00 91.19 203 GLN A N 1
ATOM 1606 C CA . GLN A 1 203 ? -3.379 -8.128 14.115 1.00 91.19 203 GLN A CA 1
ATOM 1607 C C . GLN A 1 203 ? -1.950 -8.354 13.618 1.00 91.19 203 GLN A C 1
ATOM 1609 O O . GLN A 1 203 ? -1.649 -7.985 12.489 1.00 91.19 203 GLN A O 1
ATOM 1614 N N . LEU A 1 204 ? -1.103 -9.020 14.406 1.00 94.00 204 LEU A N 1
ATOM 1615 C CA . LEU A 1 204 ? 0.254 -9.379 14.002 1.00 94.00 204 LEU A CA 1
ATOM 1616 C C . LEU A 1 204 ? 0.251 -10.346 12.810 1.00 94.00 204 LEU A C 1
ATOM 1618 O O . LEU A 1 204 ? 0.931 -10.088 11.824 1.00 94.00 204 LEU A O 1
ATOM 1622 N N . TYR A 1 205 ? -0.541 -11.424 12.857 1.00 94.62 205 TYR A N 1
ATOM 1623 C CA . TYR A 1 205 ? -0.637 -12.373 11.741 1.00 94.62 205 TYR A CA 1
ATOM 1624 C C . TYR A 1 205 ? -1.210 -11.726 10.483 1.00 94.62 205 TYR A C 1
ATOM 1626 O O . TYR A 1 205 ? -0.672 -11.931 9.397 1.00 94.62 205 TYR A O 1
ATOM 1634 N N . LEU A 1 206 ? -2.254 -10.905 10.624 1.00 93.81 206 LEU A N 1
ATOM 1635 C CA . LEU A 1 206 ? -2.798 -10.131 9.511 1.00 93.81 206 LEU A CA 1
ATOM 1636 C C . LEU A 1 206 ? -1.738 -9.184 8.931 1.00 93.81 206 LEU A C 1
ATOM 1638 O O . LEU A 1 206 ? -1.555 -9.144 7.720 1.00 93.81 206 LEU A O 1
ATOM 1642 N N . GLY A 1 207 ? -1.011 -8.471 9.794 1.00 91.56 207 GLY A N 1
ATOM 1643 C CA . GLY A 1 207 ? 0.046 -7.541 9.407 1.00 91.56 207 GLY A CA 1
ATOM 1644 C C . GLY A 1 207 ? 1.180 -8.230 8.653 1.00 91.56 207 GLY A C 1
ATOM 1645 O O . GLY A 1 207 ? 1.533 -7.788 7.566 1.00 91.56 207 GLY A O 1
ATOM 1646 N N . ILE A 1 208 ? 1.691 -9.354 9.168 1.00 93.25 208 ILE A N 1
ATOM 1647 C CA . ILE A 1 208 ? 2.728 -10.162 8.503 1.00 93.25 208 ILE A CA 1
ATOM 1648 C C . ILE A 1 208 ? 2.228 -10.678 7.149 1.00 93.25 208 ILE A C 1
ATOM 1650 O O . ILE A 1 208 ? 2.949 -10.601 6.157 1.00 93.25 208 ILE A O 1
ATOM 1654 N N . THR A 1 209 ? 0.986 -11.163 7.088 1.00 93.31 209 THR A N 1
ATOM 1655 C CA . THR A 1 209 ? 0.371 -11.657 5.847 1.00 93.31 209 THR A CA 1
ATOM 1656 C C . THR A 1 209 ? 0.314 -10.553 4.795 1.00 93.31 209 THR A C 1
ATOM 1658 O O . THR A 1 209 ? 0.816 -10.733 3.688 1.00 93.31 209 THR A O 1
ATOM 1661 N N . ILE A 1 210 ? -0.246 -9.392 5.146 1.00 91.62 210 ILE A N 1
ATOM 1662 C CA . ILE A 1 210 ? -0.372 -8.247 4.239 1.00 91.62 210 ILE A CA 1
ATOM 1663 C C . ILE A 1 210 ? 1.011 -7.741 3.816 1.00 91.62 210 ILE A C 1
ATOM 1665 O O . ILE A 1 210 ? 1.235 -7.518 2.630 1.00 91.62 210 ILE A O 1
ATOM 1669 N N . ALA A 1 211 ? 1.956 -7.617 4.750 1.00 90.06 211 ALA A N 1
ATOM 1670 C CA . ALA A 1 211 ? 3.320 -7.191 4.449 1.00 90.06 211 ALA A CA 1
ATOM 1671 C C . ALA A 1 211 ? 4.015 -8.155 3.476 1.00 90.06 211 ALA A C 1
ATOM 1673 O O . ALA A 1 211 ? 4.605 -7.714 2.492 1.00 90.06 211 ALA A O 1
ATOM 1674 N N . SER A 1 212 ? 3.891 -9.468 3.703 1.00 91.19 212 SER A N 1
ATOM 1675 C CA . SER A 1 212 ? 4.435 -10.478 2.791 1.00 91.19 212 SER A CA 1
ATOM 1676 C C . SER A 1 212 ? 3.798 -10.386 1.402 1.00 91.19 212 SER A C 1
ATOM 1678 O O . SER A 1 212 ? 4.504 -10.425 0.398 1.00 91.19 212 SER A O 1
ATOM 1680 N N . TYR A 1 213 ? 2.483 -10.172 1.332 1.00 90.81 213 TYR A N 1
ATOM 1681 C CA . TYR A 1 213 ? 1.763 -10.033 0.073 1.00 90.81 213 TYR A CA 1
ATOM 1682 C C . TYR A 1 213 ? 2.223 -8.810 -0.730 1.00 90.81 213 TYR A C 1
ATOM 1684 O O . TYR A 1 213 ? 2.566 -8.930 -1.906 1.00 90.81 213 TYR A O 1
ATOM 1692 N N . ILE A 1 214 ? 2.303 -7.648 -0.075 1.00 87.75 214 ILE A N 1
ATOM 1693 C CA . ILE A 1 214 ? 2.779 -6.399 -0.681 1.00 87.75 214 ILE A CA 1
ATOM 1694 C C . ILE A 1 214 ? 4.226 -6.548 -1.161 1.00 87.75 214 ILE A C 1
ATOM 1696 O O . ILE A 1 214 ? 4.544 -6.122 -2.272 1.00 87.75 214 ILE A O 1
ATOM 1700 N N . TYR A 1 215 ? 5.090 -7.194 -0.370 1.00 89.00 215 TYR A N 1
ATOM 1701 C CA . TYR A 1 215 ? 6.474 -7.466 -0.757 1.00 89.00 215 TYR A CA 1
ATOM 1702 C C . TYR A 1 215 ? 6.554 -8.247 -2.071 1.00 89.00 215 TYR A C 1
ATOM 1704 O O . TYR A 1 215 ? 7.274 -7.841 -2.978 1.00 89.00 215 TYR A O 1
ATOM 1712 N N . PHE A 1 216 ? 5.780 -9.326 -2.213 1.00 88.69 216 PHE A N 1
ATOM 1713 C CA . PHE A 1 216 ? 5.777 -10.124 -3.439 1.00 88.69 216 PHE A CA 1
ATOM 1714 C C . PHE A 1 216 ? 5.239 -9.353 -4.651 1.00 88.69 216 PHE A C 1
ATOM 1716 O O . PHE A 1 216 ? 5.738 -9.549 -5.759 1.00 88.69 216 PHE A O 1
ATOM 1723 N N . ILE A 1 217 ? 4.265 -8.457 -4.467 1.00 85.62 217 ILE A N 1
ATOM 1724 C CA . ILE A 1 217 ? 3.807 -7.570 -5.548 1.00 85.62 217 ILE A CA 1
ATOM 1725 C C . ILE A 1 217 ? 4.933 -6.608 -5.968 1.00 85.62 217 ILE A C 1
ATOM 1727 O O . ILE A 1 217 ? 5.191 -6.448 -7.161 1.00 85.62 217 ILE A O 1
ATOM 1731 N N . GLY A 1 218 ? 5.643 -6.016 -5.003 1.00 84.56 218 GLY A N 1
ATOM 1732 C CA . GLY A 1 218 ? 6.798 -5.153 -5.263 1.00 84.56 218 GLY A CA 1
ATOM 1733 C C . GLY A 1 218 ? 7.959 -5.888 -5.944 1.00 84.56 218 GLY A C 1
ATOM 1734 O O . GLY A 1 218 ? 8.497 -5.402 -6.934 1.00 84.56 218 GLY A O 1
ATOM 1735 N N . ASP A 1 219 ? 8.304 -7.088 -5.476 1.00 84.88 219 ASP A N 1
ATOM 1736 C CA . ASP A 1 219 ? 9.346 -7.943 -6.063 1.00 84.88 219 ASP A CA 1
ATOM 1737 C C . ASP A 1 219 ? 9.026 -8.327 -7.518 1.00 84.88 219 ASP A C 1
ATOM 1739 O O . ASP A 1 219 ? 9.910 -8.308 -8.379 1.00 84.88 219 ASP A O 1
ATOM 1743 N N . ALA A 1 220 ? 7.757 -8.608 -7.831 1.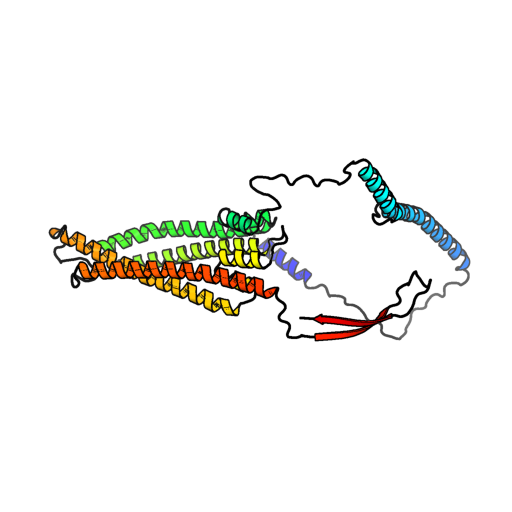00 84.12 220 ALA A N 1
ATOM 1744 C CA . ALA A 1 220 ? 7.326 -8.844 -9.207 1.00 84.12 220 ALA A CA 1
ATOM 1745 C C . ALA A 1 220 ? 7.441 -7.583 -10.081 1.00 84.12 220 ALA A C 1
ATOM 1747 O O . ALA A 1 220 ? 7.824 -7.682 -11.247 1.00 84.12 220 ALA A O 1
ATOM 1748 N N . ALA A 1 221 ? 7.146 -6.405 -9.523 1.00 82.44 221 ALA A N 1
ATOM 1749 C CA . ALA A 1 221 ? 7.256 -5.132 -10.230 1.00 82.44 221 ALA A CA 1
ATOM 1750 C C . ALA A 1 221 ? 8.717 -4.755 -10.540 1.00 82.44 221 ALA A C 1
ATOM 1752 O O . ALA A 1 221 ? 9.016 -4.303 -11.646 1.00 82.44 221 ALA A O 1
ATOM 1753 N N . VAL A 1 222 ? 9.635 -4.969 -9.589 1.00 81.69 222 VAL A N 1
ATOM 1754 C CA . VAL A 1 222 ? 11.075 -4.699 -9.763 1.00 81.69 222 VAL A CA 1
ATOM 1755 C C . VAL A 1 222 ? 11.686 -5.635 -10.803 1.00 81.69 222 VAL A C 1
ATOM 1757 O O . VAL A 1 222 ? 12.376 -5.178 -11.715 1.00 81.69 222 VAL A O 1
ATOM 1760 N N . ASN A 1 223 ? 11.395 -6.935 -10.708 1.00 81.94 223 ASN A N 1
ATOM 1761 C CA . ASN A 1 223 ? 11.971 -7.951 -11.592 1.00 81.94 223 ASN A CA 1
ATOM 1762 C C . ASN A 1 223 ? 11.310 -8.016 -12.979 1.00 81.94 223 ASN A C 1
ATOM 1764 O O . ASN A 1 223 ? 11.591 -8.937 -13.744 1.00 81.94 223 ASN A O 1
ATOM 1768 N N . TYR A 1 224 ? 10.425 -7.078 -13.314 1.00 79.44 224 TYR A N 1
ATOM 1769 C CA . TYR A 1 224 ? 9.758 -7.026 -14.608 1.00 79.44 224 TYR A CA 1
ATOM 1770 C C . TYR A 1 224 ? 10.764 -6.749 -15.743 1.00 79.44 224 TYR A C 1
ATOM 1772 O O . TYR A 1 224 ? 11.364 -5.666 -15.796 1.00 79.44 224 TYR A O 1
ATOM 1780 N N . SER A 1 225 ? 10.929 -7.714 -16.656 1.00 67.75 225 SER A N 1
ATOM 1781 C CA . SER A 1 225 ? 11.905 -7.669 -17.763 1.00 67.75 225 SER A CA 1
ATOM 1782 C C . SER A 1 225 ? 11.303 -7.848 -19.164 1.00 67.75 225 SER A C 1
ATOM 1784 O O . SER A 1 225 ? 12.035 -7.832 -20.145 1.00 67.75 225 SER A O 1
ATOM 1786 N N . THR A 1 226 ? 9.982 -8.016 -19.294 1.00 64.94 226 THR A N 1
ATOM 1787 C CA . THR A 1 226 ? 9.362 -8.409 -20.575 1.00 64.94 226 THR A CA 1
ATOM 1788 C C . THR A 1 226 ? 9.343 -7.299 -21.631 1.00 64.94 226 THR A C 1
ATOM 1790 O O . THR A 1 226 ? 9.327 -7.597 -22.817 1.00 64.94 226 THR A O 1
ATOM 1793 N N . ASN A 1 227 ? 9.338 -6.029 -21.216 1.00 68.75 227 ASN A N 1
ATOM 1794 C CA . ASN A 1 227 ? 9.404 -4.871 -22.111 1.00 68.75 227 ASN A CA 1
ATOM 1795 C C . ASN A 1 227 ? 10.440 -3.874 -21.580 1.00 68.75 227 ASN A C 1
ATOM 1797 O O . ASN A 1 227 ? 10.606 -3.775 -20.359 1.00 68.75 227 ASN A O 1
ATOM 1801 N N . ASP A 1 228 ? 11.041 -3.086 -22.474 1.00 68.12 228 ASP A N 1
ATOM 1802 C CA . ASP A 1 228 ? 11.837 -1.911 -22.109 1.00 68.12 228 ASP A CA 1
ATOM 1803 C C . ASP A 1 228 ? 10.915 -0.873 -21.460 1.00 68.12 228 ASP A C 1
ATOM 1805 O O . ASP A 1 228 ? 10.188 -0.116 -22.107 1.00 68.12 228 ASP A O 1
ATOM 1809 N N . VAL A 1 229 ? 10.861 -0.909 -20.131 1.00 71.44 229 VAL A N 1
ATOM 1810 C CA . VAL A 1 229 ? 10.053 -0.001 -19.320 1.00 71.44 229 VAL A CA 1
ATOM 1811 C C . VAL A 1 229 ? 10.988 1.006 -18.675 1.00 71.44 229 VAL A C 1
ATOM 1813 O O . VAL A 1 229 ? 11.930 0.615 -17.989 1.00 71.44 229 VAL A O 1
ATOM 1816 N N . SER A 1 230 ? 10.690 2.295 -18.855 1.00 80.69 230 SER A N 1
ATOM 1817 C CA . SER A 1 230 ? 11.464 3.372 -18.239 1.00 80.69 230 SER A CA 1
ATOM 1818 C C . SER A 1 230 ? 11.526 3.224 -16.718 1.00 80.69 230 SER A C 1
ATOM 1820 O O . SER A 1 230 ? 10.557 2.806 -16.068 1.00 80.69 230 SER A O 1
ATOM 1822 N N . ASN A 1 231 ? 12.663 3.616 -16.140 1.00 78.94 231 ASN A N 1
ATOM 1823 C CA . ASN A 1 231 ? 12.877 3.622 -14.692 1.00 78.94 231 ASN A CA 1
ATOM 1824 C C . ASN A 1 231 ? 11.778 4.403 -13.959 1.00 78.94 231 ASN A C 1
ATOM 1826 O O . ASN A 1 231 ? 11.294 3.956 -12.921 1.00 78.94 231 ASN A O 1
ATOM 1830 N N . VAL A 1 232 ? 11.295 5.488 -14.571 1.00 80.38 232 VAL A N 1
ATOM 1831 C CA . VAL A 1 232 ? 10.133 6.265 -14.126 1.00 80.38 232 VAL A CA 1
ATOM 1832 C C . VAL A 1 232 ? 8.897 5.395 -13.910 1.00 80.38 232 VAL A C 1
ATOM 1834 O O . VAL A 1 232 ? 8.315 5.402 -12.828 1.00 80.38 232 VAL A O 1
ATOM 1837 N N . LYS A 1 233 ? 8.484 4.607 -14.911 1.00 81.31 233 LYS A N 1
ATOM 1838 C CA . LYS A 1 233 ? 7.271 3.778 -14.812 1.00 81.31 233 LYS A CA 1
ATOM 1839 C C . LYS A 1 233 ? 7.401 2.717 -13.717 1.00 81.31 233 LYS A C 1
ATOM 1841 O O . LYS A 1 233 ? 6.405 2.415 -13.054 1.00 81.31 233 LYS A O 1
ATOM 1846 N N . LYS A 1 234 ? 8.610 2.185 -13.499 1.00 80.62 234 LYS A N 1
ATOM 1847 C CA . LYS A 1 234 ? 8.913 1.271 -12.386 1.00 80.62 234 LYS A CA 1
ATOM 1848 C C . LYS A 1 234 ? 8.789 1.978 -11.035 1.00 80.62 234 LYS A C 1
ATOM 1850 O O . LYS A 1 234 ? 8.028 1.508 -10.191 1.00 80.62 234 LYS A O 1
ATOM 1855 N N . ALA A 1 235 ? 9.426 3.137 -10.870 1.00 79.25 235 ALA A N 1
ATOM 1856 C CA . ALA A 1 235 ? 9.375 3.936 -9.646 1.00 79.25 235 ALA A CA 1
ATOM 1857 C C . ALA A 1 235 ? 7.944 4.362 -9.278 1.00 79.25 235 ALA A C 1
ATOM 1859 O O . ALA A 1 235 ? 7.521 4.184 -8.137 1.00 79.25 235 ALA A O 1
ATOM 1860 N N . THR A 1 236 ? 7.170 4.859 -10.249 1.00 82.00 236 THR A N 1
ATOM 1861 C CA . THR A 1 236 ? 5.779 5.286 -10.030 1.00 82.00 236 THR A CA 1
ATOM 1862 C C . THR A 1 236 ? 4.881 4.109 -9.674 1.00 82.00 236 THR A C 1
ATOM 1864 O O . THR A 1 236 ? 4.109 4.195 -8.724 1.00 82.00 236 THR A O 1
ATOM 1867 N N . THR A 1 237 ? 5.006 2.977 -10.378 1.00 81.75 237 THR A N 1
ATOM 1868 C CA . THR A 1 237 ? 4.202 1.785 -10.064 1.00 81.75 237 THR A CA 1
ATOM 1869 C C . THR A 1 237 ? 4.527 1.260 -8.661 1.00 81.75 237 THR A C 1
ATOM 1871 O O . THR A 1 237 ? 3.615 0.901 -7.919 1.00 81.75 237 THR A O 1
ATOM 1874 N N . LEU A 1 238 ? 5.804 1.273 -8.264 1.00 79.94 238 LEU A N 1
ATOM 1875 C CA . LEU A 1 238 ? 6.232 0.900 -6.914 1.00 79.94 238 LEU A CA 1
ATOM 1876 C C . LEU A 1 238 ? 5.715 1.871 -5.846 1.00 79.94 238 LEU A C 1
ATOM 1878 O O . LEU A 1 238 ? 5.231 1.411 -4.816 1.00 79.94 238 LEU A O 1
ATOM 1882 N N . ALA A 1 239 ? 5.754 3.183 -6.096 1.00 77.38 239 ALA A N 1
ATOM 1883 C CA . ALA A 1 239 ? 5.202 4.192 -5.189 1.00 77.38 239 ALA A CA 1
ATOM 1884 C C . ALA A 1 239 ? 3.687 4.032 -4.987 1.00 77.38 239 ALA A C 1
ATOM 1886 O O . ALA A 1 239 ? 3.197 4.198 -3.873 1.00 77.38 239 ALA A O 1
ATOM 1887 N N . CYS A 1 240 ? 2.953 3.641 -6.034 1.00 82.56 240 CYS A N 1
ATOM 1888 C CA . CYS A 1 240 ? 1.535 3.310 -5.910 1.00 82.56 240 CYS A CA 1
ATOM 1889 C C . CYS A 1 240 ? 1.310 2.061 -5.040 1.00 82.56 240 CYS A C 1
ATOM 1891 O O . CYS A 1 240 ? 0.367 2.013 -4.259 1.00 82.56 240 CYS A O 1
ATOM 1893 N N . ILE A 1 241 ? 2.155 1.034 -5.151 1.00 82.69 241 ILE A N 1
ATOM 1894 C CA . ILE A 1 241 ? 1.988 -0.198 -4.362 1.00 82.69 241 ILE A CA 1
ATOM 1895 C C . ILE A 1 241 ? 2.295 0.052 -2.884 1.00 82.69 241 ILE A C 1
ATOM 1897 O O . ILE A 1 241 ? 1.553 -0.407 -2.014 1.00 82.69 241 ILE A O 1
ATOM 1901 N N . PHE A 1 242 ? 3.397 0.747 -2.596 1.00 81.81 242 PHE A N 1
ATOM 1902 C CA . PHE A 1 242 ? 3.830 0.990 -1.229 1.00 81.81 242 PHE A CA 1
ATOM 1903 C C . PHE A 1 242 ? 4.366 2.409 -1.046 1.00 81.81 242 PHE A C 1
ATOM 1905 O O . PHE A 1 242 ? 5.277 2.826 -1.777 1.00 81.81 242 PHE A O 1
ATOM 1912 N N . PRO A 1 243 ? 3.883 3.129 -0.018 1.00 80.19 243 PRO A N 1
ATOM 1913 C CA . PRO A 1 243 ? 4.379 4.456 0.260 1.00 80.19 243 PRO A CA 1
ATOM 1914 C C . PRO A 1 243 ? 5.872 4.425 0.609 1.00 80.19 243 PRO A C 1
ATOM 1916 O O . PRO A 1 243 ? 6.278 3.871 1.625 1.00 80.19 243 PRO A O 1
ATOM 1919 N N . GLY A 1 244 ? 6.694 5.044 -0.240 1.00 79.00 244 GLY A N 1
ATOM 1920 C CA . GLY A 1 244 ? 8.147 5.155 -0.073 1.00 79.00 244 GLY A CA 1
ATOM 1921 C C . GLY A 1 244 ? 8.948 4.145 -0.895 1.00 79.00 244 GLY A C 1
ATOM 1922 O O . GLY A 1 244 ? 10.156 4.313 -1.048 1.00 79.00 244 GLY A O 1
ATOM 1923 N N . ALA A 1 245 ? 8.306 3.146 -1.515 1.00 80.56 245 ALA A N 1
ATOM 1924 C CA . ALA A 1 245 ? 9.012 2.181 -2.364 1.00 80.56 245 ALA A CA 1
ATOM 1925 C C . ALA A 1 245 ? 9.615 2.826 -3.621 1.00 80.56 245 ALA A C 1
ATOM 1927 O O . ALA A 1 245 ? 10.701 2.436 -4.045 1.00 80.56 245 ALA A O 1
ATOM 1928 N N . GLY A 1 246 ? 8.963 3.849 -4.184 1.00 78.81 246 GLY A N 1
ATOM 1929 C CA . GLY A 1 246 ? 9.523 4.622 -5.297 1.00 78.81 246 GLY A CA 1
ATOM 1930 C C . GLY A 1 246 ? 10.808 5.368 -4.918 1.00 78.81 246 GLY A C 1
ATOM 1931 O O . GLY A 1 246 ? 11.761 5.376 -5.689 1.00 78.81 246 GLY A O 1
ATOM 1932 N N . GLN A 1 247 ? 10.884 5.909 -3.697 1.00 81.94 247 GLN A N 1
ATOM 1933 C CA . GLN A 1 247 ? 12.085 6.585 -3.187 1.00 81.94 247 GLN A CA 1
ATOM 1934 C C . GLN A 1 247 ? 13.232 5.594 -2.954 1.00 81.94 247 GLN A C 1
ATOM 1936 O O . GLN A 1 247 ? 14.372 5.884 -3.305 1.00 81.94 247 GLN A O 1
ATOM 1941 N N . ILE A 1 248 ? 12.928 4.399 -2.436 1.00 84.31 248 ILE A N 1
ATOM 1942 C CA . ILE A 1 248 ? 13.892 3.295 -2.282 1.00 84.31 248 ILE A CA 1
ATOM 1943 C C . ILE A 1 248 ? 14.427 2.853 -3.650 1.00 84.31 248 ILE A C 1
ATOM 1945 O O . ILE A 1 248 ? 15.639 2.736 -3.822 1.00 84.31 248 ILE A O 1
ATOM 1949 N N . TYR A 1 249 ? 13.550 2.668 -4.643 1.00 82.94 249 TYR A N 1
ATOM 1950 C CA . TYR A 1 249 ? 13.951 2.344 -6.017 1.00 82.94 249 TYR A CA 1
ATOM 1951 C C . TYR A 1 249 ? 14.845 3.439 -6.617 1.00 82.94 249 TYR A C 1
ATOM 1953 O O . TYR A 1 249 ? 15.896 3.165 -7.197 1.00 82.94 249 TYR A O 1
ATOM 1961 N N . ASN A 1 250 ? 14.487 4.700 -6.377 1.00 82.75 250 ASN A N 1
ATOM 1962 C CA . ASN A 1 250 ? 15.273 5.865 -6.756 1.00 82.75 250 ASN A CA 1
ATOM 1963 C C . ASN A 1 250 ? 16.509 6.084 -5.857 1.00 82.75 250 ASN A C 1
ATOM 1965 O O . ASN A 1 250 ? 17.188 7.090 -6.014 1.00 82.75 250 ASN A O 1
ATOM 1969 N N . ARG A 1 251 ? 16.879 5.174 -4.947 1.00 82.56 251 ARG A N 1
ATOM 1970 C CA . ARG A 1 251 ? 18.013 5.344 -4.008 1.00 82.56 251 ARG A CA 1
ATOM 1971 C C . ARG A 1 251 ? 17.962 6.648 -3.180 1.00 82.56 251 ARG A C 1
ATOM 1973 O O . ARG A 1 251 ? 18.950 7.017 -2.552 1.00 82.56 251 ARG A O 1
ATOM 1980 N N . SER A 1 252 ? 16.811 7.318 -3.121 1.00 84.38 252 SER A N 1
ATOM 1981 C CA . SER A 1 252 ? 16.560 8.545 -2.358 1.00 84.38 252 SER A CA 1
ATOM 1982 C C . SER A 1 252 ? 16.187 8.198 -0.912 1.00 84.38 252 SER A C 1
ATOM 1984 O O . SER A 1 252 ? 15.132 8.588 -0.411 1.00 84.38 252 SER A O 1
ATOM 1986 N N . TYR A 1 253 ? 17.031 7.420 -0.225 1.00 84.19 253 TYR A N 1
ATOM 1987 C CA . TYR A 1 253 ? 16.711 6.859 1.097 1.00 84.19 253 TYR A CA 1
ATOM 1988 C C . TYR A 1 253 ? 16.476 7.920 2.171 1.00 84.19 253 TYR A C 1
ATOM 1990 O O . TYR A 1 253 ? 15.695 7.702 3.093 1.00 84.19 253 TYR A O 1
ATOM 1998 N N . TRP A 1 254 ? 17.105 9.085 2.035 1.00 87.62 254 TRP A N 1
ATOM 1999 C CA . TRP A 1 254 ? 16.960 10.190 2.979 1.00 87.62 254 TRP A CA 1
ATOM 2000 C C . TRP A 1 254 ? 15.522 10.734 3.053 1.00 87.62 254 TRP A C 1
ATOM 2002 O O . TRP A 1 254 ? 15.144 11.296 4.078 1.00 87.62 254 TRP A O 1
ATOM 2012 N N . LYS A 1 255 ? 14.701 10.532 2.009 1.00 87.31 255 LYS A N 1
ATOM 2013 C CA . LYS A 1 255 ? 13.283 10.936 1.984 1.00 87.31 255 LYS A CA 1
ATOM 2014 C C . LYS A 1 255 ? 12.368 9.961 2.739 1.00 87.31 255 LYS A C 1
ATOM 2016 O O . LYS A 1 255 ? 11.288 10.341 3.195 1.00 87.31 255 LYS A O 1
ATOM 2021 N N . VAL A 1 256 ? 12.810 8.714 2.919 1.00 87.75 256 VAL A N 1
ATOM 2022 C CA . VAL A 1 256 ? 12.005 7.628 3.500 1.00 87.75 256 VAL A CA 1
ATOM 2023 C C . VAL A 1 256 ? 11.565 7.923 4.941 1.00 87.75 256 VAL A C 1
ATOM 2025 O O . VAL A 1 256 ? 10.385 7.716 5.229 1.00 87.75 256 VAL A O 1
ATOM 2028 N N . PRO A 1 257 ? 12.416 8.450 5.849 1.00 88.88 257 PRO A N 1
ATOM 2029 C CA . PRO A 1 257 ? 11.978 8.825 7.193 1.00 88.88 257 PRO A CA 1
ATOM 2030 C C . PRO A 1 257 ? 10.825 9.835 7.203 1.00 88.88 257 PRO A C 1
ATOM 2032 O O . PRO A 1 257 ? 9.918 9.703 8.021 1.00 88.88 257 PRO A O 1
ATOM 2035 N N . PHE A 1 258 ? 10.807 10.798 6.275 1.00 89.38 258 PHE A N 1
ATOM 2036 C CA . PHE A 1 258 ? 9.730 11.790 6.179 1.00 89.38 258 PHE A CA 1
ATOM 2037 C C . PHE A 1 258 ? 8.425 11.164 5.705 1.00 89.38 258 PHE A C 1
ATOM 2039 O O . PHE A 1 258 ? 7.367 11.434 6.268 1.00 89.38 258 PHE A O 1
ATOM 2046 N N . VAL A 1 259 ? 8.502 10.279 4.712 1.00 88.31 259 VAL A N 1
ATOM 2047 C CA . VAL A 1 259 ? 7.356 9.493 4.254 1.00 88.31 259 VAL A CA 1
ATOM 2048 C C . VAL A 1 259 ? 6.787 8.649 5.390 1.00 88.31 259 VAL A C 1
ATOM 2050 O O . VAL A 1 259 ? 5.595 8.724 5.686 1.00 88.31 259 VAL A O 1
ATOM 2053 N N . VAL A 1 260 ? 7.636 7.855 6.044 1.00 88.69 260 VAL A N 1
ATOM 2054 C CA . VAL A 1 260 ? 7.211 6.935 7.101 1.00 88.69 260 VAL A CA 1
ATOM 2055 C C . VAL A 1 260 ? 6.666 7.717 8.292 1.00 88.69 260 VAL A C 1
ATOM 2057 O O . VAL A 1 260 ? 5.606 7.368 8.804 1.00 88.69 260 VAL A O 1
ATOM 2060 N N . GLY A 1 261 ? 7.327 8.806 8.690 1.00 92.38 261 GLY A N 1
ATOM 2061 C CA . GLY A 1 261 ? 6.855 9.707 9.740 1.00 92.38 261 GLY A CA 1
ATOM 2062 C C . GLY A 1 261 ? 5.517 10.363 9.391 1.00 92.38 261 GLY A C 1
ATOM 2063 O O . GLY A 1 261 ? 4.605 10.383 10.218 1.00 92.38 261 GLY A O 1
ATOM 2064 N N . GLY A 1 262 ? 5.355 10.819 8.146 1.00 92.38 262 GLY A N 1
ATOM 2065 C CA . GLY A 1 262 ? 4.110 11.381 7.627 1.00 92.38 262 GLY A CA 1
ATOM 2066 C C . GLY A 1 262 ? 2.951 10.392 7.741 1.00 92.38 262 GLY A C 1
ATOM 2067 O O . GLY A 1 262 ? 1.956 10.682 8.401 1.00 92.38 262 GLY A O 1
ATOM 2068 N N . PHE A 1 263 ? 3.097 9.181 7.201 1.00 92.56 263 PHE A N 1
ATOM 2069 C CA . PHE A 1 263 ? 2.053 8.156 7.304 1.00 92.56 263 PHE A CA 1
ATOM 2070 C C . PHE A 1 263 ? 1.820 7.666 8.735 1.00 92.56 263 PHE A C 1
ATOM 2072 O O . PHE A 1 263 ? 0.669 7.496 9.130 1.00 92.56 263 PHE A O 1
ATOM 2079 N N . ALA A 1 264 ? 2.870 7.475 9.538 1.00 91.50 264 ALA A N 1
ATOM 2080 C CA . ALA A 1 264 ? 2.728 7.070 10.935 1.00 91.50 264 ALA A CA 1
ATOM 2081 C C . ALA A 1 264 ? 1.945 8.114 11.747 1.00 91.50 264 ALA A C 1
ATOM 2083 O O . ALA A 1 264 ? 1.029 7.754 12.490 1.00 91.50 264 ALA A O 1
ATOM 2084 N N . SER A 1 265 ? 2.248 9.403 11.556 1.00 93.62 265 SER A N 1
ATOM 2085 C CA . SER A 1 265 ? 1.520 10.497 12.206 1.00 93.62 265 SER A CA 1
ATOM 2086 C C . SER A 1 265 ? 0.058 10.552 11.760 1.00 93.62 265 SER A C 1
ATOM 2088 O O . SER A 1 265 ? -0.832 10.673 12.599 1.00 93.62 265 SER A O 1
ATOM 2090 N N . MET A 1 266 ? -0.219 10.365 10.466 1.00 93.25 266 MET A N 1
ATOM 2091 C CA . MET A 1 266 ? -1.586 10.325 9.952 1.00 93.25 266 MET A CA 1
ATOM 2092 C C . MET A 1 266 ? -2.386 9.148 10.507 1.00 93.25 266 MET A C 1
ATOM 2094 O O . MET A 1 266 ? -3.510 9.340 10.966 1.00 93.25 266 MET A O 1
ATOM 2098 N N . ILE A 1 267 ? -1.809 7.943 10.521 1.00 93.25 267 ILE A N 1
ATOM 2099 C CA . ILE A 1 267 ? -2.446 6.750 11.094 1.00 93.25 267 ILE A CA 1
ATOM 2100 C C . ILE A 1 267 ? -2.768 6.989 12.570 1.00 93.25 267 ILE A C 1
ATOM 2102 O O . ILE A 1 267 ? -3.882 6.703 13.009 1.00 93.25 267 ILE A O 1
ATOM 2106 N N . TYR A 1 268 ? -1.825 7.560 13.323 1.00 93.75 268 TYR A N 1
ATOM 2107 C CA . TYR A 1 268 ? -2.039 7.912 14.722 1.00 93.75 268 TYR A CA 1
ATOM 2108 C C . TYR A 1 268 ? -3.174 8.930 14.894 1.00 93.75 268 TYR A C 1
ATOM 2110 O O . TYR A 1 268 ? -4.072 8.716 15.708 1.00 93.75 268 TYR A O 1
ATOM 2118 N N . CYS A 1 269 ? -3.183 10.008 14.106 1.00 94.56 269 CYS A N 1
ATOM 2119 C CA . CYS A 1 269 ? -4.236 11.021 14.139 1.00 94.56 269 CYS A CA 1
ATOM 2120 C C . CYS A 1 269 ? -5.610 10.435 13.781 1.00 94.56 269 CYS A C 1
ATOM 2122 O O . CYS A 1 269 ? -6.601 10.744 14.446 1.00 94.56 269 CYS A O 1
ATOM 2124 N N . ILE A 1 270 ? -5.691 9.562 12.774 1.00 94.31 270 ILE A N 1
ATOM 2125 C CA . ILE A 1 270 ? -6.933 8.873 12.398 1.00 94.31 270 ILE A CA 1
ATOM 2126 C C . ILE A 1 270 ? -7.415 7.982 13.544 1.00 94.31 270 ILE A C 1
ATOM 2128 O O . ILE A 1 270 ? -8.591 8.055 13.906 1.00 94.31 270 ILE A O 1
ATOM 2132 N N . ASP A 1 271 ? -6.534 7.171 14.137 1.00 93.69 271 ASP A N 1
ATOM 2133 C CA . ASP A 1 271 ? -6.893 6.288 15.250 1.00 93.69 271 ASP A CA 1
ATOM 2134 C C . ASP A 1 271 ? -7.350 7.089 16.474 1.00 93.69 271 ASP A C 1
ATOM 2136 O O . ASP A 1 271 ? -8.407 6.812 17.042 1.00 93.69 271 ASP A O 1
ATOM 2140 N N . TRP A 1 272 ? -6.619 8.147 16.834 1.00 92.88 272 TRP A N 1
ATOM 2141 C CA . TRP A 1 272 ? -6.981 9.045 17.928 1.00 92.88 272 TRP A CA 1
ATOM 2142 C C . TRP A 1 272 ? -8.384 9.631 17.744 1.00 92.88 272 TRP A C 1
ATOM 2144 O O . TRP A 1 272 ? -9.234 9.506 18.631 1.00 92.88 272 TRP A O 1
ATOM 2154 N N . ASN A 1 273 ? -8.658 10.207 16.571 1.00 94.88 273 ASN A N 1
ATOM 2155 C CA . ASN A 1 273 ? -9.961 10.794 16.279 1.00 94.88 273 ASN A CA 1
ATOM 2156 C C . ASN A 1 273 ? -11.072 9.739 16.188 1.00 94.88 273 ASN A C 1
ATOM 2158 O O . ASN A 1 273 ? -12.195 9.983 16.623 1.00 94.88 273 ASN A O 1
ATOM 2162 N N . ASN A 1 274 ? -10.774 8.541 15.679 1.00 94.81 274 ASN A N 1
ATOM 2163 C CA . ASN A 1 274 ? -11.742 7.452 15.602 1.00 94.81 274 ASN A CA 1
ATOM 2164 C C . ASN A 1 274 ? -12.110 6.898 16.988 1.00 94.81 274 ASN A C 1
ATOM 2166 O O . ASN A 1 274 ? -13.285 6.626 17.239 1.00 94.81 274 ASN A O 1
ATOM 2170 N N . ARG A 1 275 ? -11.142 6.777 17.905 1.00 92.69 275 ARG A N 1
ATOM 2171 C CA . ARG A 1 275 ? -11.399 6.402 19.306 1.00 92.69 275 ARG A CA 1
ATOM 2172 C C . ARG A 1 275 ? -12.267 7.445 20.003 1.00 92.69 275 ARG A C 1
ATOM 2174 O O . ARG A 1 275 ? -13.260 7.077 20.628 1.00 92.69 275 ARG A O 1
ATOM 2181 N N . GLY A 1 276 ? -11.946 8.730 19.831 1.00 91.38 276 GLY A N 1
ATOM 2182 C CA . GLY A 1 276 ? -12.778 9.835 20.315 1.00 91.38 276 GLY A CA 1
ATOM 2183 C C . GLY A 1 276 ? -14.204 9.753 19.767 1.00 91.38 276 GLY A C 1
ATOM 2184 O O . GLY A 1 276 ? -15.167 9.741 20.530 1.00 91.38 276 GLY A O 1
ATOM 2185 N N . PHE A 1 277 ? -14.355 9.574 18.454 1.00 93.62 277 PHE A N 1
ATOM 2186 C CA . PHE A 1 277 ? -15.661 9.416 17.813 1.00 93.62 277 PHE A CA 1
ATOM 2187 C C . PHE A 1 277 ? -16.477 8.254 18.402 1.00 93.62 277 PHE A C 1
ATOM 2189 O O . PHE A 1 277 ? -17.653 8.432 18.711 1.00 93.62 277 PHE A O 1
ATOM 2196 N N . GLN A 1 278 ? -15.875 7.073 18.577 1.00 90.75 278 GLN A N 1
ATOM 2197 C CA . GLN A 1 278 ? -16.567 5.907 19.141 1.00 90.75 278 GLN A CA 1
ATOM 2198 C C . GLN A 1 278 ? -16.998 6.134 20.591 1.00 90.75 278 GLN A C 1
ATOM 2200 O O . GLN A 1 278 ? -18.118 5.775 20.954 1.00 90.75 278 GLN A O 1
ATOM 2205 N N . ARG A 1 279 ? -16.134 6.769 21.386 1.00 89.31 279 ARG A N 1
ATOM 2206 C CA . ARG A 1 279 ? -16.385 7.126 22.782 1.00 89.31 279 ARG A CA 1
ATOM 2207 C C . ARG A 1 279 ? -17.618 8.030 22.920 1.00 89.31 279 ARG A C 1
ATOM 2209 O O . ARG A 1 279 ? -18.605 7.627 23.532 1.00 89.31 279 ARG A O 1
ATOM 2216 N N . PHE A 1 280 ? -17.629 9.179 22.237 1.00 90.38 280 PHE A N 1
ATOM 2217 C CA . PHE A 1 280 ? -18.769 10.107 22.274 1.00 90.38 280 PHE A CA 1
ATOM 2218 C C . PHE A 1 280 ? -20.023 9.552 21.583 1.00 90.38 280 PHE A C 1
ATOM 2220 O O . PHE A 1 280 ? -21.139 9.872 21.984 1.00 90.38 280 PHE A O 1
ATOM 2227 N N . LYS A 1 281 ? -19.876 8.680 20.575 1.00 90.88 281 LYS A N 1
ATOM 2228 C CA . LYS A 1 281 ? -21.012 7.968 19.969 1.00 90.88 281 LYS A CA 1
ATOM 2229 C C . LYS A 1 281 ? -21.684 7.017 20.966 1.00 90.88 281 LYS A C 1
ATOM 2231 O O . LYS A 1 281 ? -22.910 6.994 21.007 1.00 90.88 281 LYS A O 1
ATOM 2236 N N . LYS A 1 282 ? -20.917 6.248 21.756 1.00 88.31 282 LYS A N 1
ATOM 2237 C CA . LYS A 1 282 ? -21.484 5.353 22.783 1.00 88.31 282 LYS A CA 1
ATOM 2238 C C . LYS A 1 282 ? -22.208 6.168 23.857 1.00 88.31 282 LYS A C 1
ATOM 2240 O O . LYS A 1 282 ? -23.359 5.863 24.143 1.00 88.31 282 LYS A O 1
ATOM 2245 N N . ALA A 1 283 ? -21.584 7.235 24.362 1.00 86.44 283 ALA A N 1
ATOM 2246 C CA . ALA A 1 283 ? -22.202 8.122 25.351 1.00 86.44 283 ALA A CA 1
ATOM 2247 C C . ALA A 1 283 ? -23.518 8.742 24.844 1.00 86.44 283 ALA A C 1
ATOM 2249 O O . ALA A 1 283 ? -24.534 8.669 25.525 1.00 86.44 283 ALA A O 1
ATOM 2250 N N . TYR A 1 284 ? -23.531 9.269 23.612 1.00 87.50 284 TYR A N 1
ATOM 2251 C CA . TYR A 1 284 ? -24.740 9.839 23.007 1.00 87.50 284 TYR A CA 1
ATOM 2252 C C . TYR A 1 284 ? -25.876 8.816 22.869 1.00 87.50 284 TYR A C 1
ATOM 2254 O O . TYR A 1 284 ? -27.026 9.134 23.148 1.00 87.50 284 TYR A O 1
ATOM 2262 N N . ASN A 1 285 ? -25.558 7.589 22.449 1.00 86.88 285 ASN A N 1
ATOM 2263 C CA . ASN A 1 285 ? -26.557 6.534 22.294 1.00 86.88 285 ASN A CA 1
ATOM 2264 C C . ASN A 1 285 ? -27.162 6.103 23.639 1.00 86.88 285 ASN A C 1
ATOM 2266 O O . ASN A 1 285 ? -28.360 5.863 23.699 1.00 86.88 285 ASN A O 1
ATOM 2270 N N . LEU A 1 286 ? -26.350 6.020 24.699 1.00 83.69 286 LEU A N 1
ATOM 2271 C CA . LEU A 1 286 ? -26.827 5.684 26.045 1.00 83.69 286 LEU A CA 1
ATOM 2272 C C . LEU A 1 286 ? -27.724 6.784 26.616 1.00 83.69 286 LEU A C 1
ATOM 2274 O O . LEU A 1 286 ? -28.749 6.485 27.216 1.00 83.69 286 LEU A O 1
ATOM 2278 N N . LEU A 1 287 ? -27.366 8.050 26.392 1.00 82.19 287 LEU A N 1
ATOM 2279 C CA . LEU A 1 287 ? -28.188 9.178 26.820 1.00 82.19 287 LEU A CA 1
ATOM 2280 C C . LEU A 1 287 ? -29.537 9.207 26.087 1.00 82.19 287 LEU A C 1
ATOM 2282 O O . LEU A 1 287 ? -30.568 9.418 26.713 1.00 82.19 287 LEU A O 1
ATOM 2286 N N . ALA A 1 288 ? -29.535 8.938 24.780 1.00 83.25 288 ALA A N 1
ATOM 2287 C CA . ALA A 1 288 ? -30.763 8.849 23.995 1.00 83.25 288 ALA A CA 1
ATOM 2288 C C . ALA A 1 288 ? -31.668 7.681 24.438 1.00 83.25 288 ALA A C 1
ATOM 2290 O O . ALA A 1 288 ? -32.886 7.827 24.431 1.00 83.25 288 ALA A O 1
ATOM 2291 N N . ASP A 1 289 ? -31.094 6.538 24.830 1.00 83.69 289 ASP A N 1
ATOM 2292 C CA . ASP A 1 289 ? -31.866 5.397 25.348 1.00 83.69 289 ASP A CA 1
ATOM 2293 C C . ASP A 1 289 ? -32.432 5.682 26.750 1.00 83.69 289 ASP A C 1
ATOM 2295 O O . ASP A 1 289 ? -33.583 5.355 27.031 1.00 83.69 289 ASP A O 1
ATOM 2299 N N . TYR A 1 290 ? -31.668 6.376 27.600 1.00 80.75 290 TYR A N 1
ATOM 2300 C CA . TYR A 1 290 ? -32.139 6.869 28.897 1.00 80.75 290 TYR A CA 1
ATOM 2301 C C . TYR A 1 290 ? -33.320 7.842 28.759 1.00 80.75 290 TYR A C 1
ATOM 2303 O O . TYR A 1 290 ? -34.312 7.700 29.468 1.00 80.75 290 TYR A O 1
ATOM 2311 N N . GLU A 1 291 ? -33.242 8.803 27.830 1.00 80.50 291 GLU A N 1
ATOM 2312 C CA . GLU A 1 291 ? -34.336 9.749 27.563 1.00 80.50 291 GLU A CA 1
ATOM 2313 C C . GLU A 1 291 ? -35.617 9.045 27.074 1.00 80.50 291 GLU A C 1
ATOM 2315 O O . GLU A 1 291 ? -36.715 9.522 27.353 1.00 80.50 291 GLU A O 1
ATOM 2320 N N . GLN A 1 292 ? -35.497 7.913 26.367 1.00 83.62 292 GLN A N 1
ATOM 2321 C CA . GLN A 1 292 ? -36.641 7.134 25.870 1.00 83.62 292 GLN A CA 1
ATOM 2322 C C . GLN A 1 292 ? -37.211 6.151 26.902 1.00 83.62 292 GLN A C 1
ATOM 2324 O O . GLN A 1 292 ? -38.419 5.918 26.910 1.00 83.62 292 GLN A O 1
ATOM 2329 N N . HIS A 1 293 ? -36.368 5.575 27.762 1.00 83.38 293 HIS A N 1
ATOM 2330 C CA . HIS A 1 293 ? -36.751 4.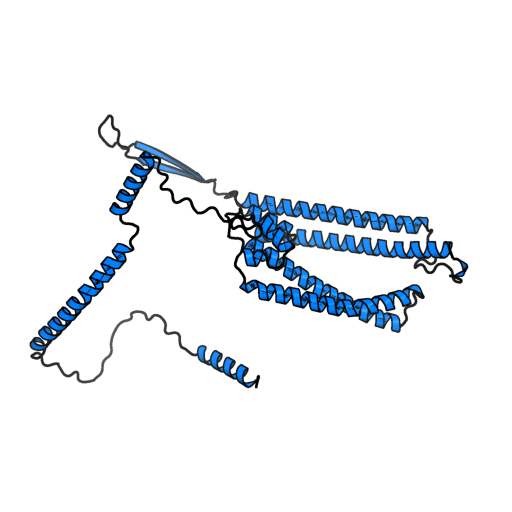549 28.736 1.00 83.38 293 HIS A CA 1
ATOM 2331 C C . HIS A 1 293 ? -36.205 4.863 30.143 1.00 83.38 293 HIS A C 1
ATOM 2333 O O . HIS A 1 293 ? -35.370 4.108 30.658 1.00 83.38 293 HIS A O 1
ATOM 2339 N N . PRO A 1 294 ? -36.673 5.939 30.802 1.00 76.62 294 PRO A N 1
ATOM 2340 C CA . PRO A 1 294 ? -36.150 6.358 32.104 1.00 76.62 294 PRO A CA 1
ATOM 2341 C C . PRO A 1 294 ? -36.335 5.290 33.197 1.00 76.62 294 PRO A C 1
ATOM 2343 O O . PRO A 1 294 ? -35.450 5.101 34.031 1.00 76.62 294 PRO A O 1
ATOM 2346 N N . ASP A 1 295 ? -37.420 4.510 33.140 1.00 78.25 295 ASP A N 1
ATOM 2347 C CA . ASP A 1 295 ? -37.751 3.454 34.115 1.00 78.25 295 ASP A CA 1
ATOM 2348 C C . ASP A 1 295 ? -36.709 2.323 34.171 1.00 78.25 295 ASP A C 1
ATOM 2350 O O . ASP A 1 295 ? -36.593 1.601 35.162 1.00 78.25 295 ASP A O 1
ATOM 2354 N N . LYS A 1 296 ? -35.928 2.157 33.097 1.00 75.25 296 LYS A N 1
ATOM 2355 C CA . LYS A 1 296 ? -34.912 1.106 32.960 1.00 75.25 296 LYS A CA 1
ATOM 2356 C C . LYS A 1 296 ? -33.598 1.458 33.671 1.00 75.25 296 LYS A C 1
ATOM 2358 O O . LYS A 1 296 ? -32.744 0.588 33.844 1.00 75.25 296 LYS A O 1
ATOM 2363 N N . TYR A 1 297 ? -33.443 2.713 34.097 1.00 73.31 297 TYR A N 1
ATOM 2364 C CA . TYR A 1 297 ? -32.208 3.277 34.642 1.00 73.31 297 TYR A CA 1
ATOM 2365 C C . TYR A 1 297 ? -32.459 4.014 35.972 1.00 73.31 297 TYR A C 1
ATOM 2367 O O . TYR A 1 297 ? -32.347 5.239 36.041 1.00 73.31 297 TYR A O 1
ATOM 2375 N N . PRO A 1 298 ? -32.742 3.285 37.070 1.00 67.25 298 PRO A N 1
ATOM 2376 C CA . PRO A 1 298 ? -33.118 3.882 38.359 1.00 67.25 298 PRO A CA 1
ATOM 2377 C C . PRO A 1 298 ? -32.015 4.736 39.014 1.00 67.25 298 PRO A C 1
ATOM 2379 O O . PRO A 1 298 ? -32.305 5.543 39.890 1.00 67.25 298 PRO A O 1
ATOM 2382 N N . ASN A 1 299 ? -30.757 4.586 38.580 1.00 69.38 299 ASN A N 1
ATOM 2383 C CA . ASN A 1 299 ? -29.591 5.301 39.115 1.00 69.38 299 ASN A CA 1
ATOM 2384 C C . ASN A 1 299 ? -29.094 6.441 38.196 1.00 69.38 299 ASN A C 1
ATOM 2386 O O . ASN A 1 299 ? -28.001 6.963 38.415 1.00 69.38 299 ASN A O 1
ATOM 2390 N N . GLY A 1 300 ? -29.866 6.812 37.165 1.00 68.12 300 GLY A N 1
ATOM 2391 C CA . GLY A 1 300 ? -29.495 7.822 36.165 1.00 68.12 300 GLY A CA 1
ATOM 2392 C C . GLY A 1 300 ? -28.774 7.254 34.928 1.00 68.12 300 GLY A C 1
ATOM 2393 O O . GLY A 1 300 ? -28.667 6.034 34.778 1.00 68.12 300 GLY A O 1
ATOM 2394 N N . PRO A 1 301 ? -28.287 8.121 34.015 1.00 69.19 301 PRO A N 1
ATOM 2395 C CA . PRO A 1 301 ? -27.654 7.699 32.765 1.00 69.19 301 PRO A CA 1
ATOM 2396 C C . PRO A 1 301 ? -26.420 6.814 33.002 1.00 69.19 301 PRO A C 1
ATOM 2398 O O . PRO A 1 301 ? -25.517 7.175 33.755 1.00 69.19 301 PRO A O 1
ATOM 2401 N N . THR A 1 302 ? -26.332 5.673 32.312 1.00 72.44 302 THR A N 1
ATOM 2402 C CA . THR A 1 302 ? -25.178 4.749 32.380 1.00 72.44 302 THR A CA 1
ATOM 2403 C C . THR A 1 302 ? -23.994 5.193 31.514 1.00 72.44 302 THR A C 1
ATOM 2405 O O . THR A 1 302 ? -23.117 4.392 31.182 1.00 72.44 302 THR A O 1
ATOM 2408 N N . ASP A 1 303 ? -23.982 6.449 31.073 1.00 74.44 303 ASP A N 1
ATOM 2409 C CA . ASP A 1 303 ? -22.921 6.994 30.242 1.00 74.44 303 ASP A CA 1
ATOM 2410 C C . ASP A 1 303 ? -21.664 7.302 31.070 1.00 74.44 303 ASP A C 1
ATOM 2412 O O . ASP A 1 303 ? -21.693 7.462 32.289 1.00 74.44 303 ASP A O 1
ATOM 2416 N N . GLU A 1 304 ? -20.515 7.397 30.401 1.00 75.31 304 GLU A N 1
ATOM 2417 C CA . GLU A 1 304 ? -19.241 7.657 31.085 1.00 75.31 304 GLU A CA 1
ATOM 2418 C C . GLU A 1 304 ? -19.173 9.034 31.765 1.00 75.31 304 GLU A C 1
ATOM 2420 O O . GLU A 1 304 ? -18.304 9.260 32.608 1.00 75.31 304 GLU A O 1
ATOM 2425 N N . PHE A 1 305 ? -20.059 9.959 31.384 1.00 80.50 305 PHE A N 1
ATOM 2426 C CA . PHE A 1 305 ? -20.112 11.308 31.927 1.00 80.50 305 PHE A CA 1
ATOM 2427 C C . PHE A 1 305 ? -21.182 11.476 33.006 1.00 80.50 305 PHE A C 1
ATOM 2429 O O . PHE A 1 305 ? -21.260 12.563 33.575 1.00 80.50 305 PHE A O 1
ATOM 2436 N N . GLN A 1 306 ? -21.961 10.433 33.321 1.00 72.62 306 GLN A N 1
ATOM 2437 C CA . GLN A 1 306 ? -23.004 10.437 34.354 1.00 72.62 306 GLN A CA 1
ATOM 2438 C C . GLN A 1 306 ? -23.972 11.624 34.204 1.00 72.62 306 GLN A C 1
ATOM 2440 O O . GLN A 1 306 ? -24.310 12.291 35.181 1.00 72.62 306 GLN A O 1
ATOM 2445 N N . GLY A 1 307 ? -24.330 11.971 32.965 1.00 71.81 307 GLY A N 1
ATOM 2446 C CA . GLY A 1 307 ? -25.197 13.119 32.669 1.00 71.81 307 GLY A CA 1
ATOM 2447 C C . GLY A 1 307 ? -24.611 14.512 32.965 1.00 71.81 307 GLY A C 1
ATOM 2448 O O . GLY A 1 307 ? -25.343 15.496 32.916 1.00 71.81 307 GLY A O 1
ATOM 2449 N N . ARG A 1 308 ? -23.303 14.650 33.241 1.00 77.75 308 ARG A N 1
ATOM 2450 C CA . ARG A 1 308 ? -22.656 15.959 33.507 1.00 77.75 308 ARG A CA 1
ATOM 2451 C C . ARG A 1 308 ? -22.636 16.903 32.305 1.00 77.75 308 ARG A C 1
ATOM 2453 O O . ARG A 1 308 ? -22.470 18.108 32.475 1.00 77.75 308 ARG A O 1
ATOM 2460 N N . TYR A 1 309 ? -22.751 16.360 31.097 1.00 82.31 309 TYR A N 1
ATOM 2461 C CA . TYR A 1 309 ? -22.733 17.123 29.856 1.00 82.31 309 TYR A CA 1
ATOM 2462 C C . TYR A 1 309 ? -24.063 16.982 29.123 1.00 82.31 309 TYR A C 1
ATOM 2464 O O . TYR A 1 309 ? -24.644 15.900 29.078 1.00 82.31 309 TYR A O 1
ATOM 2472 N N . SER A 1 310 ? -24.522 18.069 28.502 1.00 82.50 310 SER A N 1
ATOM 2473 C CA . SER A 1 310 ? -25.755 18.057 27.715 1.00 82.50 310 SER A CA 1
ATOM 2474 C C . SER A 1 310 ? -25.633 17.164 26.473 1.00 82.50 310 SER A C 1
ATOM 2476 O O . SER A 1 310 ? -24.559 17.036 25.871 1.00 82.50 310 SER A O 1
ATOM 2478 N N . ALA A 1 311 ? -26.764 16.623 26.009 1.00 83.81 311 ALA A N 1
ATOM 2479 C CA . ALA A 1 311 ? -26.836 15.856 24.763 1.00 83.81 311 ALA A CA 1
ATOM 2480 C C . ALA A 1 311 ? -26.275 16.636 23.557 1.00 83.81 311 ALA A C 1
ATOM 2482 O O . ALA A 1 311 ? -25.624 16.064 22.678 1.00 83.81 311 ALA A O 1
ATOM 2483 N N . SER A 1 312 ? -26.476 17.958 23.532 1.00 86.94 312 SER A N 1
ATOM 2484 C CA . SER A 1 312 ? -25.950 18.852 22.496 1.00 86.94 312 SER A CA 1
ATOM 2485 C C . SER A 1 312 ? -24.421 18.950 22.515 1.00 86.94 312 SER A C 1
ATOM 2487 O O . SER A 1 312 ? -23.802 18.919 21.449 1.00 86.94 312 SER A O 1
ATOM 2489 N N . TYR A 1 313 ? -23.799 18.996 23.697 1.00 89.50 313 TYR A N 1
ATOM 2490 C CA . TYR A 1 313 ? -22.342 19.014 23.839 1.00 89.50 313 TYR A CA 1
ATOM 2491 C C . TYR A 1 313 ? -21.714 17.695 23.373 1.00 89.50 313 TYR A C 1
ATOM 2493 O O . TYR A 1 313 ? -20.793 17.702 22.554 1.00 89.50 313 TYR A O 1
ATOM 2501 N N . ILE A 1 314 ? -22.255 16.557 23.822 1.00 88.62 314 ILE A N 1
ATOM 2502 C CA . ILE A 1 314 ? -21.771 15.219 23.440 1.00 88.62 314 ILE A CA 1
ATOM 2503 C C . ILE A 1 314 ? -21.913 15.009 21.926 1.00 88.62 314 ILE A C 1
ATOM 2505 O O . ILE A 1 314 ? -20.993 14.504 21.275 1.00 88.62 314 ILE A O 1
ATOM 2509 N N . LYS A 1 315 ? -23.035 15.450 21.341 1.00 89.81 315 LYS A N 1
ATOM 2510 C CA . LYS A 1 315 ? -23.254 15.424 19.890 1.00 89.81 315 LYS A CA 1
ATOM 2511 C C . LYS A 1 315 ? -22.218 16.268 19.143 1.00 89.81 315 LYS A C 1
ATOM 2513 O O . LYS A 1 315 ? -21.634 15.775 18.181 1.00 89.81 315 LYS A O 1
ATOM 2518 N N . ASN A 1 316 ? -21.951 17.493 19.600 1.00 93.75 316 ASN A N 1
ATOM 2519 C CA . ASN A 1 316 ? -20.949 18.368 18.986 1.00 93.75 316 ASN A CA 1
ATOM 2520 C C . ASN A 1 316 ? -19.545 17.737 19.040 1.00 93.75 316 ASN A C 1
ATOM 2522 O O . ASN A 1 316 ? -18.868 17.644 18.019 1.00 93.75 316 ASN A O 1
ATOM 2526 N N . MET A 1 317 ? -19.141 17.188 20.190 1.00 92.50 317 MET A N 1
ATOM 2527 C CA . MET A 1 317 ? -17.863 16.476 20.321 1.00 92.50 317 MET A CA 1
ATOM 2528 C C . MET A 1 317 ? -17.764 15.279 19.373 1.00 92.50 317 MET A C 1
ATOM 2530 O O . MET A 1 317 ? -16.771 15.144 18.654 1.00 92.50 317 MET A O 1
ATOM 2534 N N . ARG A 1 318 ? -18.805 14.441 19.301 1.00 93.12 318 ARG A N 1
ATOM 2535 C CA . ARG A 1 318 ? -18.875 13.323 18.349 1.00 93.12 318 ARG A CA 1
ATOM 2536 C C . ARG A 1 318 ? -18.685 13.799 16.907 1.00 93.12 318 ARG A C 1
ATOM 2538 O O . ARG A 1 318 ? -17.895 13.209 16.168 1.00 93.12 318 ARG A O 1
ATOM 2545 N N . ASP A 1 319 ? -19.412 14.836 16.506 1.00 94.62 319 ASP A N 1
ATOM 2546 C CA . ASP A 1 319 ? -19.398 15.339 15.133 1.00 94.62 319 ASP A CA 1
ATOM 2547 C C . ASP A 1 319 ? -18.046 16.002 14.797 1.00 94.62 319 ASP A C 1
ATOM 2549 O O . ASP A 1 319 ? -17.525 15.803 13.698 1.00 94.62 319 ASP A O 1
ATOM 2553 N N . ASN A 1 320 ? -17.405 16.668 15.763 1.00 94.88 320 ASN A N 1
ATOM 2554 C CA . ASN A 1 320 ? -16.051 17.208 15.628 1.00 94.88 320 ASN A CA 1
ATOM 2555 C C . ASN A 1 320 ? -14.999 16.099 15.426 1.00 94.88 320 ASN A C 1
ATOM 2557 O O . ASN A 1 320 ? -14.213 16.152 14.482 1.00 94.88 320 ASN A O 1
ATOM 2561 N N . PHE A 1 321 ? -15.023 15.040 16.246 1.00 95.62 321 PHE A N 1
ATOM 2562 C CA . PHE A 1 321 ? -14.115 13.895 16.079 1.00 95.62 321 PHE A CA 1
ATOM 2563 C C . PHE A 1 321 ? -14.333 13.156 14.757 1.00 95.62 321 PHE A C 1
ATOM 2565 O O . PHE A 1 321 ? -13.368 12.727 14.122 1.00 95.62 321 PHE A O 1
ATOM 2572 N N . ARG A 1 322 ? -15.589 13.038 14.308 1.00 95.19 322 ARG A N 1
ATOM 2573 C CA . ARG A 1 322 ? -15.905 12.496 12.983 1.00 95.19 322 ARG A CA 1
ATOM 2574 C C . ARG A 1 322 ? -15.285 13.353 11.883 1.00 95.19 322 ARG A C 1
ATOM 2576 O O . ARG A 1 322 ? -14.574 12.816 11.041 1.00 95.19 322 ARG A O 1
ATOM 2583 N N . ARG A 1 323 ? -15.516 14.669 11.913 1.00 96.19 323 ARG A N 1
ATOM 2584 C CA . ARG A 1 323 ? -14.991 15.607 10.913 1.00 96.19 323 ARG A CA 1
ATOM 2585 C C . ARG A 1 323 ? -13.466 15.591 10.869 1.00 96.19 323 ARG A C 1
ATOM 2587 O O . ARG A 1 323 ? -12.905 15.528 9.782 1.00 96.19 323 ARG A O 1
ATOM 2594 N N . ASN A 1 324 ? -12.801 15.595 12.022 1.00 94.88 324 ASN A N 1
ATOM 2595 C CA . ASN A 1 324 ? -11.341 15.560 12.096 1.00 94.88 324 ASN A CA 1
ATOM 2596 C C . ASN A 1 324 ? -10.771 14.235 11.587 1.00 94.88 324 ASN A C 1
ATOM 2598 O O . ASN A 1 324 ? -9.797 14.245 10.845 1.00 94.88 324 ASN A O 1
ATOM 2602 N N . ARG A 1 325 ? -11.398 13.096 11.912 1.00 95.38 325 ARG A N 1
ATOM 2603 C CA . ARG A 1 325 ? -11.016 11.798 11.338 1.00 95.38 325 ARG A CA 1
ATOM 2604 C C . ARG A 1 325 ? -11.152 11.810 9.816 1.00 95.38 325 ARG A C 1
ATOM 2606 O O . ARG A 1 325 ? -10.227 11.394 9.126 1.00 95.38 325 ARG A O 1
ATOM 2613 N N . ASP A 1 326 ? -12.291 12.273 9.310 1.00 95.31 326 ASP A N 1
ATOM 2614 C CA . ASP A 1 326 ? -12.579 12.300 7.876 1.00 95.31 326 ASP A CA 1
ATOM 2615 C C . ASP A 1 326 ? -11.600 13.254 7.151 1.00 95.31 326 ASP A C 1
ATOM 2617 O O . ASP A 1 326 ? -11.060 12.907 6.102 1.00 95.31 326 ASP A O 1
ATOM 2621 N N . LEU A 1 327 ? -11.250 14.390 7.767 1.00 95.19 327 LEU A N 1
ATOM 2622 C CA . LEU A 1 327 ? -10.204 15.302 7.296 1.00 95.19 327 LEU A CA 1
ATOM 2623 C C . LEU A 1 327 ? -8.816 14.645 7.300 1.00 95.19 327 LEU A C 1
ATOM 2625 O O . LEU A 1 327 ? -8.104 14.743 6.305 1.00 95.19 327 LEU A O 1
ATOM 2629 N N . CYS A 1 328 ? -8.427 13.935 8.365 1.00 95.00 328 CYS A N 1
ATOM 2630 C CA . CYS A 1 328 ? -7.153 13.210 8.400 1.00 95.00 328 CYS A CA 1
ATOM 2631 C C . CYS A 1 328 ? -7.076 12.137 7.305 1.00 95.00 328 CYS A C 1
ATOM 2633 O O . CYS A 1 328 ? -6.015 11.952 6.713 1.00 95.00 328 CYS A O 1
ATOM 2635 N N . ILE A 1 329 ? -8.183 11.454 6.999 1.00 93.81 329 ILE A N 1
ATOM 2636 C CA . ILE A 1 329 ? -8.254 10.485 5.894 1.00 93.81 329 ILE A CA 1
ATOM 2637 C C . ILE A 1 329 ? -8.029 11.189 4.548 1.00 93.81 329 ILE A C 1
ATOM 2639 O O . ILE A 1 329 ? -7.236 10.709 3.739 1.00 93.81 329 ILE A O 1
ATOM 2643 N N . ILE A 1 330 ? -8.663 12.344 4.325 1.00 95.75 330 ILE A N 1
ATOM 2644 C CA . ILE A 1 330 ? -8.478 13.140 3.100 1.00 95.75 330 ILE A CA 1
ATOM 2645 C C . ILE A 1 330 ? -7.023 13.609 2.967 1.00 95.75 330 ILE A C 1
ATOM 2647 O O . ILE A 1 330 ? -6.414 13.419 1.916 1.00 95.75 330 ILE A O 1
ATOM 2651 N N . ILE A 1 331 ? -6.438 14.161 4.036 1.00 94.50 331 ILE A N 1
ATOM 2652 C CA . ILE A 1 331 ? -5.031 14.595 4.047 1.00 94.50 331 ILE A CA 1
ATOM 2653 C C . ILE A 1 331 ? -4.093 13.414 3.793 1.00 94.50 331 ILE A C 1
ATOM 2655 O O . ILE A 1 331 ? -3.137 13.549 3.036 1.00 94.50 331 ILE A O 1
ATOM 2659 N N . SER A 1 332 ? -4.380 12.242 4.358 1.00 94.38 332 SER A N 1
ATOM 2660 C CA . SER A 1 332 ? -3.597 11.028 4.095 1.00 94.38 332 SER A CA 1
ATOM 2661 C C . SER A 1 332 ? -3.626 10.642 2.616 1.00 94.38 332 SER A C 1
ATOM 2663 O O . SER A 1 332 ? -2.594 10.278 2.057 1.00 94.38 332 SER A O 1
ATOM 2665 N N . GLY A 1 333 ? -4.788 10.757 1.963 1.00 93.75 333 GLY A N 1
ATOM 2666 C CA . GLY A 1 333 ? -4.920 10.546 0.520 1.00 93.75 333 GLY A CA 1
ATOM 2667 C C . GLY A 1 333 ? -4.129 11.568 -0.301 1.00 93.75 333 GLY A C 1
ATOM 2668 O O . GLY A 1 333 ? -3.458 11.197 -1.263 1.00 93.75 333 GLY A O 1
ATOM 2669 N N . ALA A 1 334 ? -4.144 12.838 0.109 1.00 94.06 334 ALA A N 1
ATOM 2670 C CA . ALA A 1 334 ? -3.352 13.888 -0.529 1.00 94.06 334 ALA A CA 1
ATOM 2671 C C . ALA A 1 334 ? -1.839 13.648 -0.373 1.00 94.06 334 ALA A C 1
ATOM 2673 O O . ALA A 1 334 ? -1.101 13.747 -1.351 1.00 94.06 334 ALA A O 1
ATOM 2674 N N . LEU A 1 335 ? -1.380 13.265 0.824 1.00 93.56 335 LEU A N 1
ATOM 2675 C CA . LEU A 1 335 ? 0.017 12.899 1.085 1.00 93.56 335 LEU A CA 1
ATOM 2676 C C . LEU A 1 335 ? 0.459 11.693 0.250 1.00 93.56 335 LEU A C 1
ATOM 2678 O O . LEU A 1 335 ? 1.567 11.683 -0.281 1.00 93.56 335 LEU A O 1
ATOM 2682 N N . TYR A 1 336 ? -0.416 10.699 0.093 1.00 92.12 336 TYR A N 1
ATOM 2683 C CA . TYR A 1 336 ? -0.170 9.543 -0.764 1.00 92.12 336 TYR A CA 1
ATOM 2684 C C . TYR A 1 336 ? -0.015 9.931 -2.239 1.00 92.12 336 TYR A C 1
ATOM 2686 O O . TYR A 1 336 ? 0.945 9.513 -2.884 1.00 92.12 336 TYR A O 1
ATOM 2694 N N . ALA A 1 337 ? -0.890 10.791 -2.766 1.00 90.06 337 ALA A N 1
ATOM 2695 C CA . ALA A 1 337 ? -0.755 11.297 -4.131 1.00 90.06 337 ALA A CA 1
ATOM 2696 C C . ALA A 1 337 ? 0.536 12.114 -4.319 1.00 90.06 337 ALA A C 1
ATOM 2698 O O . ALA A 1 337 ? 1.270 11.901 -5.284 1.00 90.06 337 ALA A O 1
ATOM 2699 N N . LEU A 1 338 ? 0.846 13.007 -3.375 1.00 91.69 338 LEU A N 1
ATOM 2700 C CA . LEU A 1 338 ? 2.044 13.848 -3.414 1.00 91.69 338 LEU A CA 1
ATOM 2701 C C . LEU A 1 338 ? 3.325 13.013 -3.420 1.00 91.69 338 LEU A C 1
ATOM 2703 O O . LEU A 1 338 ? 4.240 13.287 -4.188 1.00 91.69 338 LEU A O 1
ATOM 2707 N N . GLN A 1 339 ? 3.373 11.954 -2.620 1.00 91.12 339 GLN A N 1
ATOM 2708 C CA . GLN A 1 339 ? 4.498 11.030 -2.611 1.00 91.12 339 GLN A CA 1
ATOM 2709 C C . GLN A 1 339 ? 4.685 10.300 -3.949 1.00 91.12 339 GLN A C 1
ATOM 2711 O O . GLN A 1 339 ? 5.821 10.078 -4.372 1.00 91.12 339 GLN A O 1
ATOM 2716 N N . ILE A 1 340 ? 3.598 9.886 -4.607 1.00 87.31 340 ILE A N 1
ATOM 2717 C CA . ILE A 1 340 ? 3.686 9.243 -5.925 1.00 87.31 340 ILE A CA 1
ATOM 2718 C C . ILE A 1 340 ? 4.285 10.220 -6.941 1.00 87.31 340 ILE A C 1
ATOM 2720 O O . ILE A 1 340 ? 5.153 9.829 -7.723 1.00 87.31 340 ILE A O 1
ATOM 2724 N N . ILE A 1 341 ? 3.851 11.484 -6.901 1.00 88.81 341 ILE A N 1
ATOM 2725 C CA . ILE A 1 341 ? 4.377 12.554 -7.755 1.00 88.81 341 ILE A CA 1
ATOM 2726 C C . ILE A 1 341 ? 5.863 12.793 -7.460 1.00 88.81 341 ILE A C 1
ATOM 2728 O O . ILE A 1 341 ? 6.655 12.820 -8.396 1.00 88.81 341 ILE A O 1
ATOM 2732 N N . ASP A 1 342 ? 6.262 12.880 -6.188 1.00 88.00 342 ASP A N 1
ATOM 2733 C CA . ASP A 1 342 ? 7.668 13.035 -5.778 1.00 88.00 342 ASP A CA 1
ATOM 2734 C C . ASP A 1 342 ? 8.547 11.904 -6.337 1.00 88.00 342 ASP A C 1
ATOM 2736 O O . ASP A 1 342 ? 9.554 12.160 -6.991 1.00 88.00 342 ASP A O 1
ATOM 2740 N N . ALA A 1 343 ? 8.123 10.643 -6.200 1.00 87.31 343 ALA A N 1
ATOM 2741 C CA . ALA A 1 343 ? 8.855 9.506 -6.763 1.00 87.31 343 ALA A CA 1
ATOM 2742 C C . ALA A 1 343 ? 8.899 9.509 -8.305 1.00 87.31 343 ALA A C 1
ATOM 2744 O O . ALA A 1 343 ? 9.863 9.024 -8.902 1.00 87.31 343 ALA A O 1
ATOM 2745 N N . HIS A 1 344 ? 7.856 10.025 -8.958 1.00 87.75 344 HIS A N 1
ATOM 2746 C CA . HIS A 1 344 ? 7.782 10.145 -10.412 1.00 87.75 344 HIS A CA 1
ATOM 2747 C C . HIS A 1 344 ? 8.713 11.236 -10.960 1.00 87.75 344 HIS A C 1
ATOM 2749 O O . HIS A 1 344 ? 9.380 11.012 -11.972 1.00 87.75 344 HIS A O 1
ATOM 2755 N N . VAL A 1 345 ? 8.772 12.392 -10.293 1.00 85.88 345 VAL A N 1
ATOM 2756 C CA . VAL A 1 345 ? 9.657 13.510 -10.652 1.00 85.88 345 VAL A CA 1
ATOM 2757 C C . VAL A 1 345 ? 11.113 13.148 -10.371 1.00 85.88 345 VAL A C 1
ATOM 2759 O O . VAL A 1 345 ? 11.942 13.279 -11.267 1.00 85.88 345 VAL A O 1
ATOM 2762 N N . ASP A 1 346 ? 11.419 12.588 -9.194 1.00 84.88 346 ASP A N 1
ATOM 2763 C CA . ASP A 1 346 ? 12.771 12.114 -8.857 1.00 84.88 346 ASP A CA 1
ATOM 2764 C C . ASP A 1 346 ? 13.304 11.119 -9.894 1.00 84.88 346 ASP A C 1
ATOM 2766 O O . ASP A 1 346 ? 14.487 11.121 -10.221 1.00 84.88 346 ASP A O 1
ATOM 2770 N N . ALA A 1 347 ? 12.437 10.244 -10.410 1.00 84.94 347 ALA A N 1
ATOM 2771 C CA . ALA A 1 347 ? 12.845 9.278 -11.417 1.00 84.94 347 ALA A CA 1
ATOM 2772 C C . ALA A 1 347 ? 13.131 9.932 -12.777 1.00 84.94 347 ALA A C 1
ATOM 2774 O O . ALA A 1 347 ? 14.014 9.455 -13.478 1.00 84.94 347 ALA A O 1
ATOM 2775 N N . HIS A 1 348 ? 12.411 10.999 -13.147 1.00 82.75 348 HIS A N 1
ATOM 2776 C CA . HIS A 1 348 ? 12.683 11.752 -14.378 1.00 82.75 348 HIS A CA 1
ATOM 2777 C C . HIS A 1 348 ? 13.985 12.544 -14.290 1.00 82.75 348 HIS A C 1
ATOM 2779 O O . HIS A 1 348 ? 14.735 12.600 -15.257 1.00 82.75 348 HIS A O 1
ATOM 2785 N N . LEU A 1 349 ? 14.263 13.139 -13.129 1.00 82.31 349 LEU A N 1
ATOM 2786 C CA . LEU A 1 349 ? 15.462 13.953 -12.927 1.00 82.31 349 LEU A CA 1
ATOM 2787 C C . LEU A 1 349 ? 16.751 13.126 -12.867 1.00 82.31 349 LEU A C 1
ATOM 2789 O O . LEU A 1 349 ? 17.830 13.678 -13.014 1.00 82.31 349 LEU A O 1
ATOM 2793 N N . LYS A 1 350 ? 16.661 11.808 -12.676 1.00 74.12 350 LYS A N 1
ATOM 2794 C CA . LYS A 1 350 ? 17.828 10.913 -12.666 1.00 74.12 350 LYS A CA 1
ATOM 2795 C C . LYS A 1 350 ? 18.455 10.659 -14.024 1.00 74.12 350 LYS A C 1
ATOM 2797 O O . LYS A 1 350 ? 19.634 10.328 -14.070 1.00 74.12 350 LYS A O 1
ATOM 2802 N N . ASP A 1 351 ? 17.659 10.739 -15.083 1.00 70.69 351 ASP A N 1
ATOM 2803 C CA . ASP A 1 351 ? 18.153 10.588 -16.451 1.00 70.69 351 ASP A CA 1
ATOM 2804 C C . ASP A 1 351 ? 18.747 11.915 -16.969 1.00 70.69 351 ASP A C 1
ATOM 2806 O O . ASP A 1 351 ? 19.330 11.948 -18.049 1.00 70.69 351 ASP A O 1
ATOM 2810 N N . TYR A 1 352 ? 18.597 13.007 -16.207 1.00 72.69 352 TYR A N 1
ATOM 2811 C CA . TYR A 1 352 ? 19.211 14.294 -16.503 1.00 72.69 352 TYR A CA 1
ATOM 2812 C C . TYR A 1 352 ? 20.664 14.285 -16.014 1.00 72.69 352 TYR A C 1
ATOM 2814 O O . TYR A 1 352 ? 20.916 14.026 -14.836 1.00 72.69 352 TYR A O 1
ATOM 2822 N N . ASP A 1 353 ? 21.612 14.549 -16.913 1.00 65.69 353 ASP A N 1
ATOM 2823 C CA . ASP A 1 353 ? 23.019 14.700 -16.545 1.00 65.69 353 ASP A CA 1
ATOM 2824 C C . ASP A 1 353 ? 23.183 16.016 -15.764 1.00 65.69 353 ASP A C 1
ATOM 2826 O O . ASP A 1 353 ? 22.832 17.091 -16.247 1.00 65.69 353 ASP A O 1
ATOM 2830 N N . ILE A 1 354 ? 23.619 15.917 -14.507 1.00 62.41 354 ILE A N 1
ATOM 2831 C CA . ILE A 1 354 ? 23.954 17.056 -13.632 1.00 62.41 354 ILE A CA 1
ATOM 2832 C C . ILE A 1 354 ? 25.444 16.934 -13.289 1.00 62.41 354 ILE A C 1
ATOM 2834 O O . ILE A 1 354 ? 25.847 17.003 -12.128 1.00 62.41 354 ILE A O 1
ATOM 2838 N N . SER A 1 355 ? 26.267 16.619 -14.287 1.00 65.56 355 SER A N 1
ATOM 2839 C CA . SER A 1 355 ? 27.714 16.633 -14.128 1.00 65.56 355 SER A CA 1
ATOM 2840 C C . SER A 1 355 ? 28.182 18.089 -14.077 1.00 65.56 355 SER A C 1
ATOM 2842 O O . SER A 1 355 ? 27.898 18.866 -14.979 1.00 65.56 355 SER A O 1
ATOM 2844 N N . ASP A 1 356 ? 28.959 18.468 -13.058 1.00 61.84 356 ASP A N 1
ATOM 2845 C CA . ASP A 1 356 ? 29.608 19.795 -12.995 1.00 61.84 356 ASP A CA 1
ATOM 2846 C C . ASP A 1 356 ? 30.732 19.959 -14.050 1.00 61.84 356 ASP A C 1
ATOM 2848 O O . ASP A 1 356 ? 31.450 20.959 -14.074 1.00 61.84 356 ASP A O 1
ATOM 2852 N N . ASP A 1 357 ? 30.911 18.965 -14.921 1.00 63.41 357 ASP A N 1
ATOM 2853 C CA . ASP A 1 357 ? 31.996 18.861 -15.890 1.00 63.41 357 ASP A CA 1
ATOM 2854 C C . ASP A 1 357 ? 31.586 19.488 -17.230 1.00 63.41 357 ASP A C 1
ATOM 2856 O O . ASP A 1 357 ? 31.537 18.818 -18.265 1.00 63.41 357 ASP A O 1
ATOM 2860 N N . LEU A 1 358 ? 31.288 20.794 -17.201 1.00 68.62 358 LEU A N 1
ATOM 2861 C CA . LEU A 1 358 ? 31.102 21.600 -18.408 1.00 68.62 358 LEU A CA 1
ATOM 2862 C C . LEU A 1 358 ? 32.461 21.758 -19.098 1.00 68.62 358 LEU A C 1
ATOM 2864 O O . LEU A 1 358 ? 33.173 22.750 -18.930 1.00 68.62 358 LEU A O 1
ATOM 2868 N N . THR A 1 359 ? 32.841 20.734 -19.853 1.00 73.38 359 THR A N 1
ATOM 2869 C CA . THR A 1 359 ? 34.115 20.675 -20.560 1.00 73.38 359 THR A CA 1
ATOM 2870 C C . THR A 1 359 ? 33.891 20.890 -22.046 1.00 73.38 359 THR A C 1
ATOM 2872 O O . THR A 1 359 ? 33.099 20.220 -22.713 1.00 73.38 359 THR A O 1
ATOM 2875 N N . MET A 1 360 ? 34.606 21.881 -22.569 1.00 76.62 360 MET A N 1
ATOM 2876 C CA . MET A 1 360 ? 34.711 22.149 -23.993 1.00 76.62 360 MET A CA 1
ATOM 2877 C C . MET A 1 360 ? 36.036 21.561 -24.469 1.00 76.62 360 MET A C 1
ATOM 2879 O O . MET A 1 360 ? 37.095 22.125 -24.200 1.00 76.62 360 MET A O 1
ATOM 2883 N N . ASN A 1 361 ? 35.979 20.434 -25.177 1.00 80.56 361 ASN A N 1
ATOM 2884 C CA . ASN A 1 361 ? 37.165 19.871 -25.813 1.00 80.56 361 ASN A CA 1
ATOM 2885 C C . ASN A 1 361 ? 37.277 20.437 -27.229 1.00 80.56 361 ASN A C 1
ATOM 2887 O O . ASN A 1 361 ? 36.374 20.262 -28.053 1.00 80.56 361 ASN A O 1
ATOM 2891 N N . LEU A 1 362 ? 38.385 21.134 -27.484 1.00 82.88 362 LEU A N 1
ATOM 2892 C CA . LEU A 1 362 ? 38.762 21.650 -28.794 1.00 82.88 362 LEU A CA 1
ATOM 2893 C C . LEU A 1 362 ? 40.003 20.891 -29.268 1.00 82.88 362 LEU A C 1
ATOM 2895 O O . LEU A 1 362 ? 41.099 21.111 -28.755 1.00 82.88 362 LEU A O 1
ATOM 2899 N N . GLU A 1 363 ? 39.832 20.007 -30.244 1.00 86.88 363 GLU A N 1
ATOM 2900 C CA . GLU A 1 363 ? 40.928 19.217 -30.807 1.00 86.88 363 GLU A CA 1
ATOM 2901 C C . GLU A 1 363 ? 41.231 19.674 -32.240 1.00 86.88 363 GLU A C 1
ATOM 2903 O O . GLU A 1 363 ? 40.300 19.915 -33.018 1.00 86.88 363 GLU A O 1
ATOM 2908 N N . PRO A 1 364 ? 42.510 19.814 -32.632 1.00 85.06 364 PRO A N 1
ATOM 2909 C CA . PRO A 1 364 ? 42.858 20.076 -34.022 1.00 85.06 364 PRO A CA 1
ATOM 2910 C C . PRO A 1 364 ? 42.492 18.856 -34.877 1.00 85.06 364 PRO A C 1
ATOM 2912 O O . PRO A 1 364 ? 42.965 17.748 -34.635 1.00 85.06 364 PRO A O 1
ATOM 2915 N N . LEU A 1 365 ? 41.659 19.065 -35.893 1.00 85.31 365 LEU A N 1
ATOM 2916 C CA . LEU A 1 365 ? 41.273 18.044 -36.859 1.00 85.31 365 LEU A CA 1
ATOM 2917 C C . LEU A 1 365 ? 42.101 18.229 -38.131 1.00 85.31 365 LEU A C 1
ATOM 2919 O O . LEU A 1 365 ? 42.090 19.302 -38.737 1.00 85.31 365 LEU A O 1
ATOM 2923 N N . VAL A 1 366 ? 42.790 17.171 -38.550 1.00 86.31 366 VAL A N 1
ATOM 2924 C CA . VAL A 1 366 ? 43.400 17.091 -39.880 1.00 86.31 366 VAL A CA 1
ATOM 2925 C C . VAL A 1 366 ? 42.708 15.966 -40.627 1.00 86.31 366 VAL A C 1
ATOM 2927 O O . VAL A 1 366 ? 42.907 14.797 -40.304 1.00 86.31 366 VAL A O 1
ATOM 2930 N N . ASP A 1 367 ? 41.880 16.329 -41.599 1.00 82.56 367 ASP A N 1
ATOM 2931 C CA . ASP A 1 367 ? 41.161 15.379 -42.444 1.00 82.56 367 ASP A CA 1
ATOM 2932 C C . ASP A 1 367 ? 41.747 15.382 -43.863 1.00 82.56 367 ASP A C 1
ATOM 2934 O O . ASP A 1 367 ? 42.296 16.387 -44.315 1.00 82.56 367 ASP A O 1
ATOM 2938 N N . TYR A 1 368 ? 41.652 14.263 -44.578 1.00 83.94 368 TYR A N 1
ATOM 2939 C CA . TYR A 1 368 ? 42.163 14.114 -45.947 1.00 83.94 368 TYR A CA 1
ATOM 2940 C C . TYR A 1 368 ? 41.049 13.682 -46.910 1.00 83.94 368 TYR A C 1
ATOM 2942 O O . TYR A 1 368 ? 41.128 12.597 -47.498 1.00 83.94 368 TYR A O 1
ATOM 2950 N N . PRO A 1 369 ? 40.000 14.506 -47.099 1.00 83.56 369 PRO A N 1
ATOM 2951 C CA . PRO A 1 369 ? 38.920 14.171 -48.011 1.00 83.56 369 PRO A CA 1
ATOM 2952 C C . PRO A 1 369 ? 39.412 14.142 -49.467 1.00 83.56 369 PRO A C 1
ATOM 2954 O O . PRO A 1 369 ? 40.223 14.968 -49.901 1.00 83.56 369 PRO A O 1
ATOM 2957 N N . TYR A 1 370 ? 38.893 13.187 -50.238 1.00 82.31 370 TYR A N 1
ATOM 2958 C CA . TYR A 1 370 ? 39.121 13.102 -51.680 1.00 82.31 370 TYR A CA 1
ATOM 2959 C C . TYR A 1 370 ? 38.287 14.169 -52.393 1.00 82.31 370 TYR A C 1
ATOM 2961 O O . TYR A 1 370 ? 37.061 14.179 -52.273 1.00 82.31 370 TYR A O 1
ATOM 2969 N N . ILE A 1 371 ? 38.941 15.071 -53.133 1.00 79.50 371 ILE A N 1
ATOM 2970 C CA . ILE A 1 371 ? 38.273 16.153 -53.868 1.00 79.50 371 ILE A CA 1
ATOM 2971 C C . ILE A 1 371 ? 38.158 15.749 -55.350 1.00 79.50 371 ILE A C 1
ATOM 2973 O O . ILE A 1 371 ? 39.168 15.774 -56.064 1.00 79.50 371 ILE A O 1
ATOM 2977 N N . PRO A 1 372 ? 36.948 15.428 -55.858 1.00 76.69 372 PRO A N 1
ATOM 2978 C CA . PRO A 1 372 ? 36.770 14.887 -57.211 1.00 76.69 372 PRO A CA 1
ATOM 2979 C C . PRO A 1 372 ? 37.196 15.845 -58.328 1.00 76.69 372 PRO A C 1
ATOM 2981 O O . PRO A 1 372 ? 37.643 15.408 -59.382 1.00 76.69 372 PRO A O 1
ATOM 2984 N N . SER A 1 373 ? 37.103 17.160 -58.104 1.00 79.12 373 SER A N 1
ATOM 2985 C CA . SER A 1 373 ? 37.483 18.176 -59.097 1.00 79.12 373 SER A CA 1
ATOM 2986 C C . SER A 1 373 ? 38.993 18.289 -59.324 1.00 79.12 373 SER A C 1
ATOM 2988 O O . SER A 1 373 ? 39.414 18.893 -60.307 1.00 79.12 373 SER A O 1
ATOM 2990 N N . MET A 1 374 ? 39.810 17.727 -58.429 1.00 71.88 374 MET A N 1
ATOM 2991 C CA . MET A 1 374 ? 41.271 17.829 -58.473 1.00 71.88 374 MET A CA 1
ATOM 2992 C C . MET A 1 374 ? 41.978 16.467 -58.488 1.00 71.88 374 MET A C 1
ATOM 2994 O O . MET A 1 374 ? 43.205 16.438 -58.506 1.00 71.88 374 MET A O 1
ATOM 2998 N N . ASN A 1 375 ? 41.235 15.350 -58.500 1.00 81.50 375 ASN A N 1
ATOM 2999 C CA . ASN A 1 375 ? 41.769 13.979 -58.532 1.00 81.50 375 ASN A CA 1
ATOM 3000 C C . ASN A 1 375 ? 42.870 13.696 -57.483 1.00 81.50 375 ASN A C 1
ATOM 3002 O O . ASN A 1 375 ? 43.787 12.913 -57.726 1.00 81.50 375 ASN A O 1
ATOM 3006 N N . ALA A 1 376 ? 42.790 14.324 -56.306 1.00 80.25 376 ALA A N 1
ATOM 3007 C CA . ALA A 1 376 ? 43.788 14.180 -55.247 1.00 80.25 376 ALA A CA 1
ATOM 3008 C C . ALA A 1 376 ? 43.180 14.370 -53.847 1.00 80.25 376 ALA A C 1
ATOM 3010 O O . ALA A 1 376 ? 42.225 15.131 -53.671 1.00 80.25 376 ALA A O 1
ATOM 3011 N N . ASN A 1 377 ? 43.776 13.715 -52.843 1.00 84.81 377 ASN A N 1
ATOM 3012 C CA . ASN A 1 377 ? 43.489 13.967 -51.427 1.00 84.81 377 ASN A CA 1
ATOM 3013 C C . ASN A 1 377 ? 44.295 15.182 -50.966 1.00 84.81 377 ASN A C 1
ATOM 3015 O O . ASN A 1 377 ? 45.509 15.233 -51.177 1.00 84.81 377 ASN A O 1
ATOM 3019 N N . ARG A 1 378 ? 43.646 16.151 -50.315 1.00 79.00 378 ARG A N 1
ATOM 3020 C CA . ARG A 1 378 ? 44.332 17.316 -49.736 1.00 79.00 378 ARG A CA 1
ATOM 3021 C C . ARG A 1 378 ? 44.060 17.397 -48.235 1.00 79.00 378 ARG A C 1
ATOM 3023 O O . ARG A 1 378 ? 42.929 17.129 -47.838 1.00 79.00 378 ARG A O 1
ATOM 3030 N N . PRO A 1 379 ? 45.059 17.782 -47.418 1.00 83.56 379 PRO A N 1
ATOM 3031 C CA . PRO A 1 379 ? 44.834 18.029 -46.003 1.00 83.56 379 PRO A CA 1
ATOM 3032 C C . PRO A 1 379 ? 43.889 19.218 -45.830 1.00 83.56 379 PRO A C 1
ATOM 3034 O O . PRO A 1 379 ? 44.148 20.311 -46.341 1.00 83.56 379 PRO A O 1
ATOM 3037 N N . VAL A 1 380 ? 42.810 18.998 -45.093 1.00 82.81 380 VAL A N 1
ATOM 3038 C CA . VAL A 1 380 ? 41.906 20.024 -44.587 1.00 82.81 380 VAL A CA 1
ATOM 3039 C C . VAL A 1 380 ? 42.164 20.153 -43.094 1.00 82.81 380 VAL A C 1
ATOM 3041 O O . VAL A 1 380 ? 42.077 19.180 -42.347 1.00 82.81 380 VAL A O 1
ATOM 3044 N N . PHE A 1 381 ? 42.504 21.366 -42.671 1.00 86.44 381 PHE A N 1
ATOM 3045 C CA . PHE A 1 381 ? 42.726 21.697 -41.271 1.00 86.44 381 PHE A CA 1
ATOM 3046 C C . PHE A 1 381 ? 41.455 22.314 -40.698 1.00 86.44 381 PHE A C 1
ATOM 3048 O O . PHE A 1 381 ? 40.883 23.233 -41.286 1.00 86.44 381 PHE A O 1
ATOM 3055 N N . GLY A 1 382 ? 41.027 21.825 -39.545 1.00 87.19 382 GLY A N 1
ATOM 3056 C CA . GLY A 1 382 ? 39.888 22.352 -38.815 1.00 87.19 382 GLY A CA 1
ATOM 3057 C C . GLY A 1 382 ? 40.041 22.123 -37.321 1.00 87.19 382 GLY A C 1
ATOM 3058 O O . GLY A 1 382 ? 41.076 21.665 -36.842 1.00 87.19 382 GLY A O 1
ATOM 3059 N N . PHE A 1 383 ? 38.981 22.426 -36.586 1.00 87.12 383 PHE A N 1
ATOM 3060 C CA . PHE A 1 383 ? 38.879 22.093 -35.174 1.00 87.12 383 PHE A CA 1
ATOM 3061 C C . PHE A 1 383 ? 37.621 21.263 -34.961 1.00 87.12 383 PHE A C 1
ATOM 3063 O O . PHE A 1 383 ? 36.551 21.627 -35.450 1.00 87.12 383 PHE A O 1
ATOM 3070 N N . ASN A 1 384 ? 37.755 20.152 -34.242 1.00 84.81 384 ASN A N 1
ATOM 3071 C CA . ASN A 1 384 ? 36.615 19.422 -33.717 1.00 84.81 384 ASN A CA 1
ATOM 3072 C C . ASN A 1 384 ? 36.257 20.011 -32.352 1.00 84.81 384 ASN A C 1
ATOM 3074 O O . ASN A 1 384 ? 37.129 20.196 -31.501 1.00 84.81 384 ASN A O 1
ATOM 3078 N N . MET A 1 385 ? 34.981 20.323 -32.163 1.00 84.38 385 MET A N 1
ATOM 3079 C CA . MET A 1 385 ? 34.463 20.866 -30.919 1.00 84.38 385 MET A CA 1
ATOM 3080 C C . MET A 1 385 ? 33.449 19.881 -30.354 1.00 84.38 385 MET A C 1
ATOM 3082 O O . MET A 1 385 ? 32.379 19.695 -30.933 1.00 84.38 385 MET A O 1
ATOM 3086 N N . SER A 1 386 ? 33.769 19.276 -29.213 1.00 80.31 386 SER A N 1
ATOM 3087 C CA . SER A 1 386 ? 32.804 18.488 -28.449 1.00 80.31 386 SER A CA 1
ATOM 3088 C C . SER A 1 386 ? 32.507 19.192 -27.134 1.00 80.31 386 SER A C 1
ATOM 3090 O O . SER A 1 386 ? 33.414 19.445 -26.339 1.00 80.31 386 SER A O 1
ATOM 3092 N N . LEU A 1 387 ? 31.233 19.495 -26.919 1.00 76.81 387 LEU A N 1
ATOM 3093 C CA . LEU A 1 387 ? 30.723 20.015 -25.660 1.00 76.81 387 LEU A CA 1
ATOM 3094 C C . LEU A 1 387 ? 30.126 18.847 -24.879 1.00 76.81 387 LEU A C 1
ATOM 3096 O O . LEU A 1 387 ? 29.290 18.113 -25.410 1.00 76.81 387 LEU A O 1
ATOM 3100 N N . LYS A 1 388 ? 30.581 18.672 -23.640 1.00 71.38 388 LYS A N 1
ATOM 3101 C CA . LYS A 1 388 ? 29.991 17.748 -22.676 1.00 71.38 388 LYS A CA 1
ATOM 3102 C C . LYS A 1 388 ? 29.210 18.593 -21.667 1.00 71.38 388 LYS A C 1
ATOM 3104 O O . LYS A 1 388 ? 29.763 19.561 -21.146 1.00 71.38 388 LYS A O 1
ATOM 3109 N N . PHE A 1 389 ? 27.925 18.291 -21.498 1.00 68.44 389 PHE A N 1
ATOM 3110 C CA . PHE A 1 389 ? 27.008 18.993 -20.596 1.00 68.44 389 PHE A CA 1
ATOM 3111 C C . PHE A 1 389 ? 26.563 18.049 -19.494 1.00 68.44 389 PHE A C 1
ATOM 3113 O O . PHE A 1 389 ? 26.382 16.855 -19.831 1.00 68.44 389 PHE A O 1
#

Secondary structure (DSSP, 8-state):
--HHHHHHHHHHHHHTT--------------------PPPPPTTSHHHHHHHHHHHHHHHHHHHHHHHHHHHHHHHHT----HHHHHHHHHHHHHHHHTT---S--PPPP---SS--TT--HHHHHHHHHHSTTHHHHHTT-GGGHHHHHHHHHHHHHHHHHHHHHHHHHHHHHHHHHHH-----HHHHHHHHHHHHHHHHHHHHHHHHHHHHHHHHHHHHHT--SS---HHHHHHHHHHHSTTHHHHHTT-GGGHHHHHHHHHHHHHHHHHHHHHHHHHHHHHHHHHHHHH-GGG-TTS--STTTT-S-HHHHHHHHHHHHHHHHHHHHHHHHHHHHHHHHHHHHHHHTTS---S--EEEEEEEEE--EETTTTEE--EEEEEEEEE-

Sequence (389 aa):
MAGLRFKLLVLLAACTLWLPAEAQLHRGARTLVRGGQFEKPDSLQRQRDSLRVAEIARQIDSMARADYAADSAAVASLRTDDLHLLDSLAEARFAAARQGIDTTTRRPAPRKRWFMSDSMSLSKVCWLSTVLPGYGQVYNKQYWKLPILYGTVGTGLALFINENRKFKPLKRAYDAYTDVSLSRTPELDALQTKMIRSNTRRQLYLGITIASYIYFIGDAAVNYSTNDVSNVKKATTLACIFPGAGQIYNRSYWKVPFVVGGFASMIYCIDWNNRGFQRFKKAYNLLADYEQHPDKYPNGPTDEFQGRYSASYIKNMRDNFRRNRDLCIIISGALYALQIIDAHVDAHLKDYDISDDLTMNLEPLVDYPYIPSMNANRPVFGFNMSLKF

pLDDT: mean 78.51, std 15.24, range [33.09, 96.5]

Foldseek 3Di:
DPVVVVVVVVVVVVVVVPDDDDDDDDDDDDDDDDDDDDDDPDPVVCVPVVVVVVVVVVVVVVVVVVVVVVVVVVVVVVDPPDPVVVVVVVVVCVVCVVVVNPPPPDDPDFPPDVLATLPDDLLRQLVVCVVPPCSLCVNLVVCVCVCVLCVLLVVLVVQLVVLVVVLVVLVVVLVVVVVVDPDDDPVSVVSVVSNVVSVVSNVVSVVSNVVSSLVVSLVSLVSDDSDPDALLVSLLSLLLSDPCRLCVSLVVVVCNVVRVVLLVVLVVQLVVLVVQLVLLVVQLVQVVVCVVCVVVCPPAGPHPCRPPDDSVVSVVSNVVSVVSNVVSVVVSVVSSVVSSVVSSVSSVCVVPDPDPCQDKDKAWDWDFDQDPVVRGTDTDIDIDIDTDD

Radius of gyration: 40.9 Å; chains: 1; bounding box: 111×71×98 Å